Protein AF-0000000074437298 (afdb_homodimer)

Sequence (418 aa):
MRNTAITKDIQTALTPNAVLQDLLAGNTRYTSNNLTASNVNDLVTQTTGGQFPKAVILSCIDSRVPVEMVFDQTIGDVFVARVAGNFENVDILGSMEYSCAVAGSKLVLVLGHESCGAVKAACDGVELGNITSMLNNITPAVKLASEQVAGENNSSNSDFVAKTVENNVKLTIDRIREKSKILQEMEDNGEIAIVGGVYSLKTGQVTMLMRNTAITKDIQTALTPNAVLQDLLAGNTRYTSNNLTASNVNDLVTQTTGGQFPKAVILSCIDSRVPVEMVFDQTIGDVFVARVAGNFENVDILGSMEYSCAVAGSKLVLVLGHESCGAVKAACDGVELGNITSMLNNITPAVKLASEQVAGENNSSNSDFVAKTVENNVKLTIDRIREKSKILQEMEDNGEIAIVGGVYSLKTGQVTML

InterPro domains:
  IPR001765 Carbonic anhydrase [PF00484] (55-206)
  IPR001765 Carbonic anhydrase [PTHR11002] (15-209)
  IPR001765 Carbonic anhydrase [SM00947] (48-209)
  IPR036874 Carbonic anhydrase superfamily [G3DSA:3.40.1050.10] (5-209)
  IPR036874 Carbonic anhydrase superfamily [SSF53056] (7-209)

Nearest PDB structures (foldseek):
  2a5v-assembly1_A  TM=9.242E-01  e=1.549E-17  Mycobacterium tuberculosis H37Rv
  1ym3-assembly1_A-2  TM=8.989E-01  e=8.827E-15  Mycobacterium tuberculosis H37Rv
  5swc-assembly1_D  TM=7.799E-01  e=4.744E-12  Synechocystis sp. PCC 6803 substr. Kazusa
  3las-assembly1_B  TM=6.086E-01  e=1.401E-08  Streptococcus mutans
  3teo-assembly1_E  TM=5.136E-01  e=4.231E-07  Acidianus sp. A1-3

Foldseek 3Di:
DQAAAQDPVNLQPDAQVNLVVLQQVLLVCLLVVNADDYDQVSLCVNDVVHAQAQEEEQEEPDPLCPPCSNSSHDRRHYHYHYHQLRADDPVNLVVRCCNPVVRNHAEYEREFEAPRPLLQCLLAQDDDDCSNVVSVLLVVLLVVLPVVDDDRSHNVDRSSSVSSRVSSSVVRLVVSLVVDVSVVVCVVVSSHDYWYWYAYSVRSHTDTD/DQAAAQDPVNLQPDAQVNLVVLLQVLLVCLLVVNADDYDQVSLCVNDVVHAQAQEEEQEEPDPLCPPCSNSSHDRRHYHYHYHQLRADDPVNLVVRCCNPVPRNHAEYEREFEAPRPLLQCLLAQDDDPCSNVVSVLLVVLLVVLPVVDDDRSHNVDRSSSVSSRVSSSVVRLVVSLVVDVSVVVCVVVSSHDYWYWYAYSVRSHTDTD

pLDDT: mean 97.14, std 4.87, range [46.09, 99.0]

Radius of gyration: 19.72 Å; Cα contacts (8 Å, |Δi|>4): 944; chains: 2; bounding box: 52×56×48 Å

Secondary structure (DSSP, 8-state):
-TTSPPPHHHHHH--HHHHHHHHHHHHHHHHTT-PPP--HHHHHHHHTT----SEEEEE---TT--HHHHTT--TTSEEEEE-TT----HHHHHHHHIIIIIT---EEEEEEETT-HHHHHHHTT---HHHHHHHHTTHHHHHHHHTTS-S-SSTT-HHHHHHHHHHHHHHHHHHHHHH-HHHHHHHHTTS-EEEEEEE-TTT--EEE-/-TTSPPPHHHHHH--HHHHHHHHHHHHHHHHTT-PPP--HHHHHHHHTT----SEEEEE---TT--HHHHTT--TTSEEEEE-TT----HHHHHHHHIIIIIT---EEEEEEETT-HHHHHHHTT---HHHHHHHHTTHHHHHHHHTTS-S-SSTT-HHHHHHHHHHHHHHHHHHHHHH-HHHHHHHHTTS-EEEEEEE-TTT--EEE-

Solvent-accessible surface area (backbone atoms only — not comparable to full-atom values): 20786 Å² total; per-residue (Å²): 112,79,62,57,58,53,40,66,71,58,37,70,70,56,45,32,66,57,49,53,50,49,39,52,52,18,22,51,29,30,59,66,61,52,65,76,77,67,51,49,65,60,29,37,58,68,40,54,90,48,74,20,26,43,28,34,36,35,22,38,20,52,24,75,55,51,63,48,57,49,25,52,49,56,61,22,41,38,29,40,34,22,34,58,62,28,58,73,50,62,46,49,48,11,35,49,44,43,38,33,77,70,50,52,17,20,29,39,38,32,34,35,43,57,87,40,63,48,53,33,39,35,36,59,63,60,76,51,79,44,35,30,66,36,30,56,75,44,36,64,19,41,56,54,24,59,74,72,42,87,78,60,74,27,55,88,28,61,66,37,42,53,44,18,43,53,37,35,31,53,50,33,55,52,44,48,44,70,74,28,64,68,57,34,51,36,33,75,69,64,58,27,41,80,49,36,32,36,32,35,50,80,66,53,46,72,46,76,112,112,80,64,58,57,52,40,66,71,57,37,70,69,56,45,32,65,58,49,52,51,51,40,51,52,16,22,52,29,29,59,65,60,52,66,74,78,66,51,47,65,59,29,37,59,69,40,53,89,48,73,20,27,45,28,34,35,36,22,38,19,52,25,74,56,51,62,45,57,48,27,51,49,55,60,22,41,38,30,41,33,21,33,58,61,28,59,73,50,62,47,50,47,11,34,47,44,44,39,34,77,69,49,52,17,18,29,39,36,33,34,35,43,58,86,37,63,48,53,34,38,36,37,57,62,60,77,51,78,43,36,30,65,36,30,57,75,43,38,64,18,40,56,53,23,57,74,72,41,86,77,60,74,27,54,87,27,64,65,37,42,52,44,19,40,54,38,33,31,53,52,33,53,52,45,48,46,71,75,28,64,68,58,35,51,35,35,74,69,63,57,27,40,80,50,37,31,36,33,33,49,79,67,53,45,70,46,76,111

Structure (mmCIF, N/CA/C/O backbone):
data_AF-0000000074437298-model_v1
#
loop_
_entity.id
_entity.type
_entity.pdbx_description
1 polymer 'Putative Carbonic anhydrase'
#
loop_
_atom_site.group_PDB
_atom_site.id
_atom_site.type_symbol
_atom_site.label_atom_id
_atom_site.label_alt_id
_atom_site.label_comp_id
_atom_site.label_asym_id
_atom_site.label_entity_id
_atom_site.label_seq_id
_atom_site.pdbx_PDB_ins_code
_atom_site.Cartn_x
_atom_site.Cartn_y
_atom_site.Cartn_z
_atom_site.occupancy
_atom_site.B_iso_or_equiv
_atom_site.auth_seq_id
_atom_site.auth_comp_id
_atom_site.auth_asym_id
_atom_site.auth_atom_id
_atom_site.pdbx_PDB_model_num
ATOM 1 N N . MET A 1 1 ? -17.516 6.84 -16.078 1 46.09 1 MET A N 1
ATOM 2 C CA . MET A 1 1 ? -16.719 7.992 -16.469 1 46.09 1 MET A CA 1
ATOM 3 C C . MET A 1 1 ? -15.57 8.219 -15.484 1 46.09 1 MET A C 1
ATOM 5 O O . MET A 1 1 ? -15.805 8.359 -14.289 1 46.09 1 MET A O 1
ATOM 9 N N . ARG A 1 2 ? -14.344 7.945 -15.852 1 67 2 ARG A N 1
ATOM 10 C CA . ARG A 1 2 ? -13.117 7.957 -15.055 1 67 2 ARG A CA 1
ATOM 11 C C . ARG A 1 2 ? -12.906 9.312 -14.391 1 67 2 ARG A C 1
ATOM 13 O O . ARG A 1 2 ? -12.203 9.406 -13.383 1 67 2 ARG A O 1
ATOM 20 N N . ASN A 1 3 ? -13.773 10.266 -14.625 1 82.81 3 ASN A N 1
ATOM 21 C CA . ASN A 1 3 ? -13.484 11.562 -14.023 1 82.81 3 ASN A CA 1
ATOM 22 C C . ASN A 1 3 ? -14.57 11.977 -13.039 1 82.81 3 ASN A C 1
ATOM 24 O O . ASN A 1 3 ? -14.727 13.164 -12.742 1 82.81 3 ASN A O 1
ATOM 28 N N . THR A 1 4 ? -15.352 11.062 -12.664 1 90.69 4 THR A N 1
ATOM 29 C CA . THR A 1 4 ? -16.328 11.281 -11.602 1 90.69 4 THR A CA 1
ATOM 30 C C . THR A 1 4 ? -16.047 10.375 -10.406 1 90.69 4 THR A C 1
ATOM 32 O O . THR A 1 4 ? -16.016 9.148 -10.539 1 90.69 4 THR A O 1
ATOM 35 N N . ALA A 1 5 ? -15.883 11 -9.312 1 94.94 5 ALA A N 1
ATOM 36 C CA . ALA A 1 5 ? -15.602 10.25 -8.094 1 94.94 5 ALA A CA 1
ATOM 37 C C . ALA A 1 5 ? -16.828 9.469 -7.633 1 94.94 5 ALA A C 1
ATOM 39 O O . ALA A 1 5 ? -17.953 9.922 -7.812 1 94.94 5 ALA A O 1
ATOM 40 N N . ILE A 1 6 ? -16.594 8.344 -7.031 1 96.31 6 ILE A N 1
ATOM 41 C CA . ILE A 1 6 ? -17.672 7.539 -6.473 1 96.31 6 ILE A CA 1
ATOM 42 C C . ILE A 1 6 ? -18.344 8.297 -5.332 1 96.31 6 ILE A C 1
ATOM 44 O O . ILE A 1 6 ? -17.672 8.836 -4.449 1 96.31 6 ILE A O 1
ATOM 48 N N . THR A 1 7 ? -19.656 8.406 -5.383 1 96.38 7 THR A N 1
ATOM 49 C CA . THR A 1 7 ? -20.422 9.031 -4.305 1 96.38 7 THR A CA 1
ATOM 50 C C . THR A 1 7 ? -20.984 7.98 -3.355 1 96.38 7 THR A C 1
ATOM 52 O O . THR A 1 7 ? -20.938 6.785 -3.648 1 96.38 7 THR A O 1
ATOM 55 N N . LYS A 1 8 ? -21.516 8.508 -2.26 1 97 8 LYS A N 1
ATOM 56 C CA . LYS A 1 8 ? -22.094 7.602 -1.267 1 97 8 LYS A CA 1
ATOM 57 C C . LYS A 1 8 ? -23.234 6.781 -1.862 1 97 8 LYS A C 1
ATOM 59 O O . LYS A 1 8 ? -23.328 5.574 -1.631 1 97 8 LYS A O 1
ATOM 64 N N . ASP A 1 9 ? -24.109 7.418 -2.607 1 97.06 9 ASP A N 1
ATOM 65 C CA . ASP A 1 9 ? -25.266 6.742 -3.205 1 97.06 9 ASP A CA 1
ATOM 66 C C . ASP A 1 9 ? -24.812 5.664 -4.191 1 97.06 9 ASP A C 1
ATOM 68 O O . ASP A 1 9 ? -25.375 4.566 -4.215 1 97.06 9 ASP A O 1
ATOM 72 N N . ILE A 1 10 ? -23.828 6.008 -4.945 1 96.81 10 ILE A N 1
ATOM 73 C CA . ILE A 1 10 ? -23.312 5.055 -5.922 1 96.81 10 ILE A CA 1
ATOM 74 C C . ILE A 1 10 ? -22.703 3.859 -5.199 1 96.81 10 ILE A C 1
ATOM 76 O O . ILE A 1 10 ? -23 2.707 -5.523 1 96.81 10 ILE A O 1
ATOM 80 N N . GLN A 1 11 ? -21.859 4.113 -4.234 1 98.06 11 GLN A N 1
ATOM 81 C CA . GLN A 1 11 ? -21.188 3.047 -3.49 1 98.06 11 GLN A CA 1
ATOM 82 C C . GLN A 1 11 ? -22.219 2.111 -2.848 1 98.06 11 GLN A C 1
ATOM 84 O O . GLN A 1 11 ? -22.047 0.89 -2.875 1 98.06 11 GLN A O 1
ATOM 89 N N . THR A 1 12 ? -23.234 2.703 -2.223 1 97.56 12 THR A N 1
ATOM 90 C CA . THR A 1 12 ? -24.234 1.937 -1.498 1 97.56 12 THR A CA 1
ATOM 91 C C . THR A 1 12 ? -24.953 0.968 -2.434 1 97.56 12 THR A C 1
ATOM 93 O O . THR A 1 12 ? -25.344 -0.128 -2.023 1 97.56 12 THR A O 1
ATOM 96 N N . ALA A 1 13 ? -25.031 1.323 -3.656 1 97.88 13 ALA A N 1
ATOM 97 C CA . ALA A 1 13 ? -25.797 0.537 -4.625 1 97.88 13 ALA A CA 1
ATOM 98 C C . ALA A 1 13 ? -24.938 -0.565 -5.234 1 97.88 13 ALA A C 1
ATOM 100 O O . ALA A 1 13 ? -25.453 -1.467 -5.902 1 97.88 13 ALA A O 1
ATOM 101 N N . LEU A 1 14 ? -23.672 -0.544 -4.961 1 98.38 14 LEU A N 1
ATOM 102 C CA . LEU A 1 14 ? -22.766 -1.529 -5.551 1 98.38 14 LEU A CA 1
ATOM 103 C C . LEU A 1 14 ? -22.922 -2.887 -4.875 1 98.38 14 LEU A C 1
ATOM 105 O O . LEU A 1 14 ? -23.281 -2.959 -3.695 1 98.38 14 LEU A O 1
ATOM 109 N N . THR A 1 15 ? -22.672 -3.926 -5.656 1 98.62 15 THR A N 1
ATOM 110 C CA . THR A 1 15 ? -22.562 -5.277 -5.121 1 98.62 15 THR A CA 1
ATOM 111 C C . THR A 1 15 ? -21.125 -5.781 -5.199 1 98.62 15 THR A C 1
ATOM 113 O O . THR A 1 15 ? -20.344 -5.336 -6.051 1 98.62 15 THR A O 1
ATOM 116 N N . PRO A 1 16 ? -20.75 -6.684 -4.309 1 98.75 16 PRO A N 1
ATOM 117 C CA . PRO A 1 16 ? -19.406 -7.23 -4.383 1 98.75 16 PRO A CA 1
ATOM 118 C C . PRO A 1 16 ? -19.047 -7.746 -5.777 1 98.75 16 PRO A C 1
ATOM 120 O O . PRO A 1 16 ? -17.969 -7.469 -6.285 1 98.75 16 PRO A O 1
ATOM 123 N N . ASN A 1 17 ? -19.969 -8.43 -6.41 1 98.62 17 ASN A N 1
ATOM 124 C CA . ASN A 1 17 ? -19.719 -8.984 -7.734 1 98.62 17 ASN A CA 1
ATOM 125 C C . ASN A 1 17 ? -19.531 -7.887 -8.781 1 98.62 17 ASN A C 1
ATOM 127 O O . ASN A 1 17 ? -18.656 -7.996 -9.648 1 98.62 17 ASN A O 1
ATOM 131 N N . ALA A 1 18 ? -20.312 -6.871 -8.773 1 98.69 18 ALA A N 1
ATOM 132 C CA . ALA A 1 18 ? -20.188 -5.762 -9.711 1 98.69 18 ALA A CA 1
ATOM 133 C C . ALA A 1 18 ? -18.828 -5.074 -9.555 1 98.69 18 ALA A C 1
ATOM 135 O O . ALA A 1 18 ? -18.219 -4.668 -10.547 1 98.69 18 ALA A O 1
ATOM 136 N N . VAL A 1 19 ? -18.406 -4.906 -8.305 1 98.81 19 VAL A N 1
ATOM 137 C CA . VAL A 1 19 ? -17.109 -4.285 -8.023 1 98.81 19 VAL A CA 1
ATOM 138 C C . VAL A 1 19 ? -15.992 -5.145 -8.602 1 98.81 19 VAL A C 1
ATOM 140 O O . VAL A 1 19 ? -15.07 -4.625 -9.242 1 98.81 19 VAL A O 1
ATOM 143 N N . LEU A 1 20 ? -16.062 -6.473 -8.383 1 98.88 20 LEU A N 1
ATOM 144 C CA . LEU A 1 20 ? -15.047 -7.367 -8.922 1 98.88 20 LEU A CA 1
ATOM 145 C C . LEU A 1 20 ? -15 -7.281 -10.445 1 98.88 20 LEU A C 1
ATOM 147 O O . LEU A 1 20 ? -13.914 -7.215 -11.031 1 98.88 20 LEU A O 1
ATOM 151 N N . GLN A 1 21 ? -16.141 -7.254 -11.086 1 98.69 21 GLN A N 1
ATOM 152 C CA . GLN A 1 21 ? -16.203 -7.172 -12.539 1 98.69 21 GLN A CA 1
ATOM 153 C C . GLN A 1 21 ? -15.602 -5.859 -13.039 1 98.69 21 GLN A C 1
ATOM 155 O O . GLN A 1 21 ? -14.93 -5.832 -14.078 1 98.69 21 GLN A O 1
ATOM 160 N N . ASP A 1 22 ? -15.891 -4.836 -12.367 1 98.12 22 ASP A N 1
ATOM 161 C CA . ASP A 1 22 ? -15.328 -3.541 -12.727 1 98.12 22 ASP A CA 1
ATOM 162 C C . ASP A 1 22 ? -13.805 -3.572 -12.664 1 98.12 22 ASP A C 1
ATOM 164 O O . ASP A 1 22 ? -13.125 -3.055 -13.562 1 98.12 22 ASP A O 1
ATOM 168 N N . LEU A 1 23 ? -13.211 -4.121 -11.562 1 98.62 23 LEU A N 1
ATOM 169 C CA . LEU A 1 23 ? -11.766 -4.227 -11.414 1 98.62 23 LEU A CA 1
ATOM 170 C C . LEU A 1 23 ? -11.164 -5.066 -12.531 1 98.62 23 LEU A C 1
ATOM 172 O O . LEU A 1 23 ? -10.141 -4.695 -13.109 1 98.62 23 LEU A O 1
ATOM 176 N N . LEU A 1 24 ? -11.82 -6.164 -12.844 1 98.75 24 LEU A N 1
ATOM 177 C CA . LEU A 1 24 ? -11.297 -7.047 -13.883 1 98.75 24 LEU A CA 1
ATOM 178 C C . LEU A 1 24 ? -11.406 -6.395 -15.258 1 98.75 24 LEU A C 1
ATOM 180 O O . LEU A 1 24 ? -10.539 -6.594 -16.109 1 98.75 24 LEU A O 1
ATOM 184 N N . ALA A 1 25 ? -12.492 -5.645 -15.492 1 98.25 25 ALA A N 1
ATOM 185 C CA . ALA A 1 25 ? -12.578 -4.852 -16.719 1 98.25 25 ALA A CA 1
ATOM 186 C C . ALA A 1 25 ? -11.438 -3.84 -16.797 1 98.25 25 ALA A C 1
ATOM 188 O O . ALA A 1 25 ? -10.898 -3.592 -17.875 1 98.25 25 ALA A O 1
ATOM 189 N N . GLY A 1 26 ? -11.117 -3.197 -15.648 1 97.94 26 GLY A N 1
ATOM 190 C CA . GLY A 1 26 ? -9.977 -2.305 -15.594 1 97.94 26 GLY A CA 1
ATOM 191 C C . GLY A 1 26 ? -8.664 -2.992 -15.938 1 97.94 26 GLY A C 1
ATOM 192 O O . GLY A 1 26 ? -7.824 -2.426 -16.641 1 97.94 26 GLY A O 1
ATOM 193 N N . ASN A 1 27 ? -8.492 -4.195 -15.445 1 98.56 27 ASN A N 1
ATOM 194 C CA . ASN A 1 27 ? -7.285 -4.945 -15.781 1 98.56 27 ASN A CA 1
ATOM 195 C C . ASN A 1 27 ? -7.211 -5.254 -17.266 1 98.56 27 ASN A C 1
ATOM 197 O O . ASN A 1 27 ? -6.125 -5.27 -17.859 1 98.56 27 ASN A O 1
ATOM 201 N N . THR A 1 28 ? -8.336 -5.516 -17.844 1 97.94 28 THR A N 1
ATOM 202 C CA . THR A 1 28 ? -8.383 -5.738 -19.297 1 97.94 28 THR A CA 1
ATOM 203 C C . THR A 1 28 ? -7.914 -4.492 -20.047 1 97.94 28 THR A C 1
ATOM 205 O O . THR A 1 28 ? -7.145 -4.59 -21 1 97.94 28 THR A O 1
ATOM 208 N N . ARG A 1 29 ? -8.328 -3.316 -19.641 1 96.44 29 ARG A N 1
ATOM 209 C CA . ARG A 1 29 ? -7.863 -2.074 -20.25 1 96.44 29 ARG A CA 1
ATOM 210 C C . ARG A 1 29 ? -6.363 -1.893 -20.062 1 96.44 29 ARG A C 1
ATOM 212 O O . ARG A 1 29 ? -5.66 -1.468 -20.984 1 96.44 29 ARG A O 1
ATOM 219 N N . TYR A 1 30 ? -5.918 -2.213 -18.891 1 96.25 30 TYR A N 1
ATOM 220 C CA . TYR A 1 30 ? -4.504 -2.137 -18.531 1 96.25 30 TYR A CA 1
ATOM 221 C C . TYR A 1 30 ? -3.662 -2.992 -19.469 1 96.25 30 TYR A C 1
ATOM 223 O O . TYR A 1 30 ? -2.695 -2.508 -20.062 1 96.25 30 TYR A O 1
ATOM 231 N N . THR A 1 31 ? -4.039 -4.188 -19.672 1 96.69 31 THR A N 1
ATOM 232 C CA . THR A 1 31 ? -3.25 -5.121 -20.484 1 96.69 31 THR A CA 1
ATOM 233 C C . THR A 1 31 ? -3.35 -4.781 -21.969 1 96.69 31 THR A C 1
ATOM 235 O O . THR A 1 31 ? -2.506 -5.195 -22.766 1 96.69 31 THR A O 1
ATOM 238 N N . SER A 1 32 ? -4.332 -3.992 -22.328 1 95.44 32 SER A N 1
ATOM 239 C CA . SER A 1 32 ? -4.504 -3.576 -23.719 1 95.44 32 SER A CA 1
ATOM 240 C C . SER A 1 32 ? -3.867 -2.215 -23.969 1 95.44 32 SER A C 1
ATOM 242 O O . SER A 1 32 ? -4.059 -1.621 -25.031 1 95.44 32 SER A O 1
ATOM 244 N N . ASN A 1 33 ? -3.191 -1.703 -22.984 1 91.94 33 ASN A N 1
ATOM 245 C CA . ASN A 1 33 ? -2.561 -0.388 -23.031 1 91.94 33 ASN A CA 1
ATOM 246 C C . ASN A 1 33 ? -3.582 0.711 -23.312 1 91.94 33 ASN A C 1
ATOM 248 O O . ASN A 1 33 ? -3.301 1.65 -24.062 1 91.94 33 ASN A O 1
ATOM 252 N N . ASN A 1 34 ? -4.703 0.509 -22.828 1 88.94 34 ASN A N 1
ATOM 253 C CA . ASN A 1 34 ? -5.812 1.436 -23.016 1 88.94 34 ASN A CA 1
ATOM 254 C C . ASN A 1 34 ? -6.297 2.018 -21.703 1 88.94 34 ASN A C 1
ATOM 256 O O . ASN A 1 34 ? -7.484 1.936 -21.375 1 88.94 34 ASN A O 1
ATOM 260 N N . LEU A 1 35 ? -5.301 2.582 -20.984 1 87.44 35 LEU A N 1
ATOM 261 C CA . LEU A 1 35 ? -5.648 3.189 -19.703 1 87.44 35 LEU A CA 1
ATOM 262 C C . LEU A 1 35 ? -6.43 4.48 -19.906 1 87.44 35 LEU A C 1
ATOM 264 O O . LEU A 1 35 ? -6.168 5.227 -20.859 1 87.44 35 LEU A O 1
ATOM 268 N N . THR A 1 36 ? -7.309 4.699 -19.016 1 81.81 36 THR A N 1
ATOM 269 C CA . THR A 1 36 ? -8.133 5.898 -19.078 1 81.81 36 THR A CA 1
ATOM 270 C C . THR A 1 36 ? -7.43 7.082 -18.438 1 81.81 36 THR A C 1
ATOM 272 O O . THR A 1 36 ? -6.898 6.961 -17.328 1 81.81 36 THR A O 1
ATOM 275 N N . ALA A 1 37 ? -7.453 8.141 -19.094 1 83.06 37 ALA A N 1
ATOM 276 C CA . ALA A 1 37 ? -6.855 9.352 -18.531 1 83.06 37 ALA A CA 1
ATOM 277 C C . ALA A 1 37 ? -7.699 9.898 -17.391 1 83.06 37 ALA A C 1
ATOM 279 O O . ALA A 1 37 ? -8.93 9.789 -17.406 1 83.06 37 ALA A O 1
ATOM 280 N N . SER A 1 38 ? -7.043 10.367 -16.406 1 85.94 38 SER A N 1
ATOM 281 C CA . SER A 1 38 ? -7.734 10.961 -15.266 1 85.94 38 SER A CA 1
ATOM 282 C C . SER A 1 38 ? -7.523 12.469 -15.219 1 85.94 38 SER A C 1
ATOM 284 O O . SER A 1 38 ? -6.43 12.961 -15.516 1 85.94 38 SER A O 1
ATOM 286 N N . ASN A 1 39 ? -8.57 13.172 -14.922 1 91.12 39 ASN A N 1
ATOM 287 C CA . ASN A 1 39 ? -8.43 14.578 -14.555 1 91.12 39 ASN A CA 1
ATOM 288 C C . ASN A 1 39 ? -8.164 14.742 -13.062 1 91.12 39 ASN A C 1
ATOM 290 O O . ASN A 1 39 ? -9.102 14.828 -12.266 1 91.12 39 ASN A O 1
ATOM 294 N N . VAL A 1 40 ? -6.945 14.883 -12.711 1 92.5 40 VAL A N 1
ATOM 295 C CA . VAL A 1 40 ? -6.488 14.852 -11.32 1 92.5 40 VAL A CA 1
ATOM 296 C C . VAL A 1 40 ? -7.16 15.977 -10.531 1 92.5 40 VAL A C 1
ATOM 298 O O . VAL A 1 40 ? -7.762 15.727 -9.484 1 92.5 40 VAL A O 1
ATOM 301 N N . ASN A 1 41 ? -7.105 17.188 -11.086 1 94.12 41 ASN A N 1
ATOM 302 C CA . ASN A 1 41 ? -7.609 18.344 -10.344 1 94.12 41 ASN A CA 1
ATOM 303 C C . ASN A 1 41 ? -9.102 18.203 -10.055 1 94.12 41 ASN A C 1
ATOM 305 O O . ASN A 1 41 ? -9.562 18.531 -8.961 1 94.12 41 ASN A O 1
ATOM 309 N N . ASP A 1 42 ? -9.852 17.75 -11.023 1 94.19 42 ASP A N 1
ATOM 310 C CA . ASP A 1 42 ? -11.281 17.562 -10.844 1 94.19 42 ASP A CA 1
ATOM 311 C C . ASP A 1 42 ? -11.562 16.5 -9.773 1 94.19 42 ASP A C 1
ATOM 313 O O . ASP A 1 42 ? -12.445 16.688 -8.93 1 94.19 42 ASP A O 1
ATOM 317 N N . LEU A 1 43 ? -10.859 15.422 -9.82 1 95 43 LEU A N 1
ATOM 318 C CA . LEU A 1 43 ? -11.094 14.328 -8.883 1 95 43 LEU A CA 1
ATOM 319 C C . LEU A 1 43 ? -10.672 14.727 -7.469 1 95 43 LEU A C 1
ATOM 321 O O . LEU A 1 43 ? -11.336 14.375 -6.496 1 95 43 LEU A O 1
ATOM 325 N N . VAL A 1 44 ? -9.539 15.406 -7.359 1 95.44 44 VAL A N 1
ATOM 326 C CA . VAL A 1 44 ? -9.094 15.922 -6.07 1 95.44 44 VAL A CA 1
ATOM 327 C C . VAL A 1 44 ? -10.172 16.828 -5.477 1 95.44 44 VAL A C 1
ATOM 329 O O . VAL A 1 44 ? -10.523 16.688 -4.301 1 95.44 44 VAL A O 1
ATOM 332 N N . THR A 1 45 ? -10.742 17.672 -6.277 1 95.5 45 THR A N 1
ATOM 333 C CA . THR A 1 45 ? -11.789 18.578 -5.828 1 95.5 45 THR A CA 1
ATOM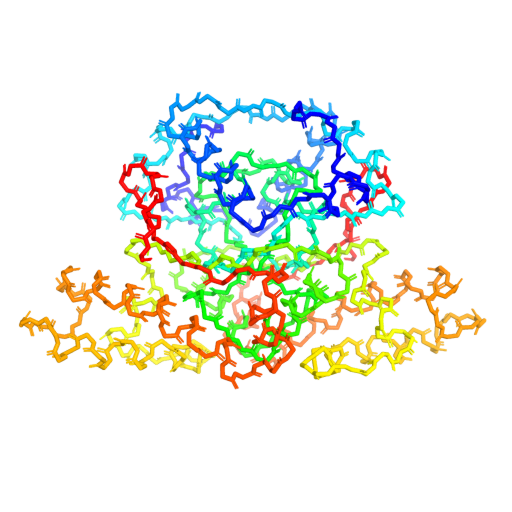 334 C C . THR A 1 45 ? -13.023 17.797 -5.387 1 95.5 45 THR A C 1
ATOM 336 O O . THR A 1 45 ? -13.609 18.094 -4.344 1 95.5 45 THR A O 1
ATOM 339 N N . GLN A 1 46 ? -13.406 16.828 -6.125 1 95.81 46 GLN A N 1
ATOM 340 C CA . GLN A 1 46 ? -14.609 16.047 -5.852 1 95.81 46 GLN A CA 1
ATOM 341 C C . GLN A 1 46 ? -14.469 15.25 -4.562 1 95.81 46 GLN A C 1
ATOM 343 O O . GLN A 1 46 ? -15.461 14.922 -3.914 1 95.81 46 GLN A O 1
ATOM 348 N N . THR A 1 47 ? -13.242 14.891 -4.156 1 96.31 47 THR A N 1
ATOM 349 C CA . THR A 1 47 ? -13.055 13.953 -3.057 1 96.31 47 THR A CA 1
ATOM 350 C C . THR A 1 47 ? -12.531 14.672 -1.814 1 96.31 47 THR A C 1
ATOM 352 O O . THR A 1 47 ? -12.25 14.031 -0.796 1 96.31 47 THR A O 1
ATOM 355 N N . THR A 1 48 ? -12.359 15.984 -1.854 1 94.62 48 THR A N 1
ATOM 356 C CA . THR A 1 48 ? -11.812 16.75 -0.742 1 94.62 48 THR A CA 1
ATOM 357 C C . THR A 1 48 ? -12.633 16.531 0.525 1 94.62 48 THR A C 1
ATOM 359 O O . THR A 1 48 ? -12.078 16.391 1.616 1 94.62 48 THR A O 1
ATOM 362 N N . GLY A 1 49 ? -13.945 16.453 0.404 1 91.88 49 GLY A N 1
ATOM 363 C CA . GLY A 1 49 ? -14.836 16.422 1.553 1 91.88 49 GLY A CA 1
ATOM 364 C C . GLY A 1 49 ? -15.109 15.016 2.047 1 91.88 49 GLY A C 1
ATOM 365 O O . GLY A 1 49 ? -15.75 14.828 3.088 1 91.88 49 GLY A O 1
ATOM 366 N N . GLY A 1 50 ? -14.703 14.031 1.271 1 95.12 50 GLY A N 1
ATOM 367 C CA . GLY A 1 50 ? -14.984 12.656 1.634 1 95.12 50 GLY A CA 1
ATOM 368 C C . GLY A 1 50 ? -14.648 11.664 0.533 1 95.12 50 GLY A C 1
ATOM 369 O O . GLY A 1 50 ? -14.344 12.062 -0.593 1 95.12 50 GLY A O 1
ATOM 370 N N . GLN A 1 51 ? -14.695 10.453 0.889 1 97.12 51 GLN A N 1
ATOM 371 C CA . GLN A 1 51 ? -14.383 9.375 -0.046 1 97.12 51 GLN A CA 1
ATOM 372 C C . GLN A 1 51 ? -15.312 8.188 0.15 1 97.12 51 GLN A C 1
ATOM 374 O O . GLN A 1 51 ? -15.742 7.902 1.271 1 97.12 51 GLN A O 1
ATOM 379 N N . PHE A 1 52 ? -15.57 7.445 -0.913 1 98.19 52 PHE A N 1
ATOM 380 C CA . PHE A 1 52 ? -16.453 6.285 -0.89 1 98.19 52 PHE A CA 1
ATOM 381 C C . PHE A 1 52 ? -15.922 5.18 -1.788 1 98.19 52 PHE A C 1
ATOM 383 O O . PHE A 1 52 ? -16.609 4.723 -2.703 1 98.19 52 PHE A O 1
ATOM 390 N N . PRO A 1 53 ? -14.68 4.68 -1.501 1 98.75 53 PRO A N 1
ATOM 391 C CA . PRO A 1 53 ? -14.055 3.648 -2.332 1 98.75 53 PRO A CA 1
ATOM 392 C C . PRO A 1 53 ? -14.859 2.354 -2.375 1 98.75 53 PRO A C 1
ATOM 394 O O . PRO A 1 53 ? -15.445 1.953 -1.366 1 98.75 53 PRO A O 1
ATOM 397 N N . LYS A 1 54 ? -14.789 1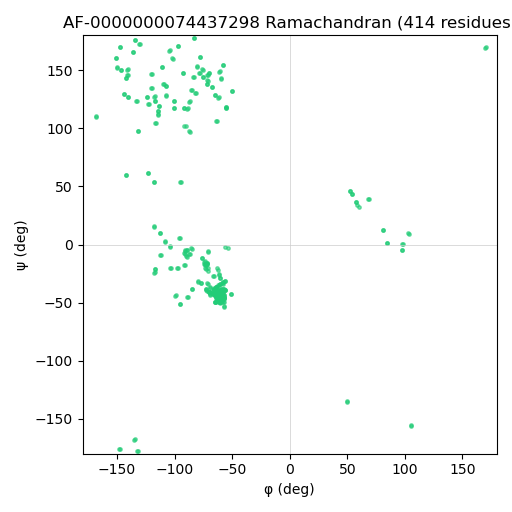.659 -3.471 1 98.88 54 LYS A N 1
ATOM 398 C CA . LYS A 1 54 ? -15.664 0.511 -3.686 1 98.88 54 LYS A CA 1
ATOM 399 C C . LYS A 1 54 ? -15.016 -0.777 -3.189 1 98.88 54 LYS A C 1
ATOM 401 O O . LYS A 1 54 ? -15.695 -1.787 -2.996 1 98.88 54 LYS A O 1
ATOM 406 N N . ALA A 1 55 ? -13.695 -0.787 -2.986 1 98.94 55 ALA A N 1
ATOM 407 C CA . ALA A 1 55 ? -12.969 -1.994 -2.596 1 98.94 55 ALA A CA 1
ATOM 408 C C . ALA A 1 55 ? -11.734 -1.649 -1.774 1 98.94 55 ALA A C 1
ATOM 410 O O . ALA A 1 55 ? -11.305 -0.492 -1.739 1 98.94 55 ALA A O 1
ATOM 411 N N . VAL A 1 56 ? -11.227 -2.609 -1.044 1 98.94 56 VAL A N 1
ATOM 412 C CA . VAL A 1 56 ? -9.875 -2.58 -0.482 1 98.94 56 VAL A CA 1
ATOM 413 C C . VAL A 1 56 ? -9.047 -3.725 -1.062 1 98.94 56 VAL A C 1
ATOM 415 O O . VAL A 1 56 ? -9.508 -4.871 -1.101 1 98.94 56 VAL A O 1
ATOM 418 N N . ILE A 1 57 ? -7.871 -3.365 -1.588 1 99 57 ILE A N 1
ATOM 419 C CA . ILE A 1 57 ? -6.988 -4.34 -2.217 1 99 57 ILE A CA 1
ATOM 420 C C . ILE A 1 57 ? -5.711 -4.488 -1.394 1 99 57 ILE A C 1
ATOM 422 O O . ILE A 1 57 ? -5.027 -3.498 -1.117 1 99 57 ILE A O 1
ATOM 426 N N . LEU A 1 58 ? -5.449 -5.684 -0.898 1 99 58 LEU A N 1
ATOM 427 C CA . LEU A 1 58 ? -4.184 -6.023 -0.254 1 99 58 LEU A CA 1
ATOM 428 C C . LEU A 1 58 ? -3.199 -6.605 -1.263 1 99 58 LEU A C 1
ATOM 430 O O . LEU A 1 58 ? -3.473 -7.633 -1.884 1 99 58 LEU A O 1
ATOM 434 N N . SER A 1 59 ? -2.107 -5.926 -1.44 1 98.94 59 SER A N 1
ATOM 435 C CA . SER A 1 59 ? -1.105 -6.348 -2.414 1 98.94 59 SER A CA 1
ATOM 436 C C . SER A 1 59 ? 0.3 -6.281 -1.823 1 98.94 59 SER A C 1
ATOM 438 O O . SER A 1 59 ? 0.468 -5.988 -0.638 1 98.94 59 SER A O 1
ATOM 440 N N . CYS A 1 60 ? 1.306 -6.73 -2.6 1 98.88 60 CYS A N 1
ATOM 441 C CA . CYS A 1 60 ? 2.715 -6.641 -2.238 1 98.88 60 CYS A CA 1
ATOM 442 C C . CYS A 1 60 ? 3.246 -5.23 -2.459 1 98.88 60 CYS A C 1
ATOM 444 O O . CYS A 1 60 ? 2.66 -4.453 -3.217 1 98.88 60 CYS A O 1
ATOM 446 N N . ILE A 1 61 ? 4.359 -4.855 -1.856 1 98.88 61 ILE A N 1
ATOM 447 C CA . ILE A 1 61 ? 4.984 -3.551 -2.039 1 98.88 61 ILE A CA 1
ATOM 448 C C . ILE A 1 61 ? 5.586 -3.455 -3.439 1 98.88 61 ILE A C 1
ATOM 450 O O . ILE A 1 61 ? 6.02 -2.383 -3.863 1 98.88 61 ILE A O 1
ATOM 454 N N . ASP A 1 62 ? 5.625 -4.457 -4.246 1 98.81 62 ASP A N 1
ATOM 455 C CA . ASP A 1 62 ? 6.352 -4.629 -5.5 1 98.81 62 ASP A CA 1
ATOM 456 C C . ASP A 1 62 ? 6.117 -3.447 -6.438 1 98.81 62 ASP A C 1
ATOM 458 O O . ASP A 1 62 ? 4.977 -3.041 -6.66 1 98.81 62 ASP A O 1
ATOM 462 N N . SER A 1 63 ? 7.195 -2.922 -7 1 98.69 63 SER A N 1
ATOM 463 C CA . SER A 1 63 ? 7.145 -1.738 -7.852 1 98.69 63 SER A CA 1
ATOM 464 C C . SER A 1 63 ? 6.512 -2.055 -9.203 1 98.69 63 SER A C 1
ATOM 466 O O . SER A 1 63 ? 6.148 -1.146 -9.953 1 98.69 63 SER A O 1
ATOM 468 N N . ARG A 1 64 ? 6.406 -3.277 -9.578 1 98.44 64 ARG A N 1
ATOM 469 C CA . ARG A 1 64 ? 5.887 -3.713 -10.867 1 98.44 64 ARG A CA 1
ATOM 470 C C . ARG A 1 64 ? 4.375 -3.92 -10.805 1 98.44 64 ARG A C 1
ATOM 472 O O . ARG A 1 64 ? 3.738 -4.184 -11.828 1 98.44 64 ARG A O 1
ATOM 479 N N . VAL A 1 65 ? 3.803 -3.758 -9.57 1 98.5 65 VAL A N 1
ATOM 480 C CA . VAL A 1 65 ? 2.367 -3.969 -9.414 1 98.5 65 VAL A CA 1
ATOM 481 C C . VAL A 1 65 ? 1.723 -2.713 -8.828 1 98.5 65 VAL A C 1
ATOM 483 O O . VAL A 1 65 ? 1.135 -2.752 -7.746 1 98.5 65 VAL A O 1
ATOM 486 N N . PRO A 1 66 ? 1.796 -1.547 -9.531 1 97.81 66 PRO A N 1
ATOM 487 C CA . PRO A 1 66 ? 1.018 -0.394 -9.078 1 97.81 66 PRO A CA 1
ATOM 488 C C . PRO A 1 66 ? -0.489 -0.638 -9.133 1 97.81 66 PRO A C 1
ATOM 490 O O . PRO A 1 66 ? -1.083 -0.606 -10.211 1 97.81 66 PRO A O 1
ATOM 493 N N . VAL A 1 67 ? -1.118 -0.828 -8.047 1 98.62 67 VAL A N 1
ATOM 494 C CA . VAL A 1 67 ? -2.418 -1.472 -7.895 1 98.62 67 VAL A CA 1
ATOM 495 C C . VAL A 1 67 ? -3.48 -0.676 -8.648 1 98.62 67 VAL A C 1
ATOM 497 O O . VAL A 1 67 ? -4.258 -1.242 -9.422 1 98.62 67 VAL A O 1
ATOM 500 N N . GLU A 1 68 ? -3.535 0.654 -8.445 1 97.56 68 GLU A N 1
ATOM 501 C CA . GLU A 1 68 ? -4.551 1.462 -9.109 1 97.56 68 GLU A CA 1
ATOM 502 C C . GLU A 1 68 ? -4.426 1.368 -10.625 1 97.56 68 GLU A C 1
ATOM 504 O O . GLU A 1 68 ? -5.426 1.249 -11.336 1 97.56 68 GLU A O 1
ATOM 509 N N . MET A 1 69 ? -3.168 1.352 -11.086 1 96.12 69 MET A N 1
ATOM 510 C CA . MET A 1 69 ? -2.922 1.258 -12.523 1 96.12 69 MET A CA 1
ATOM 511 C C . MET A 1 69 ? -3.316 -0.116 -13.055 1 96.12 69 MET A C 1
ATOM 513 O O . MET A 1 69 ? -3.936 -0.223 -14.117 1 96.12 69 MET A O 1
ATOM 517 N N . VAL A 1 70 ? -2.977 -1.166 -12.336 1 98 70 VAL A N 1
ATOM 518 C CA . VAL A 1 70 ? -3.221 -2.551 -12.727 1 98 70 VAL A CA 1
ATOM 519 C C . VAL A 1 70 ? -4.711 -2.758 -12.984 1 98 70 VAL A C 1
ATOM 521 O O . VAL A 1 70 ? -5.098 -3.523 -13.867 1 98 70 VAL A O 1
ATOM 524 N N . PHE A 1 71 ? -5.543 -2.004 -12.25 1 98.31 71 PHE A N 1
ATOM 525 C CA . PHE A 1 71 ? -6.984 -2.186 -12.375 1 98.31 71 PHE A CA 1
ATOM 526 C C . PHE A 1 71 ? -7.629 -0.959 -13.008 1 98.31 71 PHE A C 1
ATOM 528 O O . PHE A 1 71 ? -8.852 -0.813 -12.984 1 98.31 71 PHE A O 1
ATOM 535 N N . ASP A 1 72 ? -6.812 -0.076 -13.508 1 96.38 72 ASP A N 1
ATOM 536 C CA . ASP A 1 72 ? -7.266 1.146 -14.164 1 96.38 72 ASP A CA 1
ATOM 537 C C . ASP A 1 72 ? -8.234 1.921 -13.273 1 96.38 72 ASP A C 1
ATOM 539 O O . ASP A 1 72 ? -9.336 2.279 -13.703 1 96.38 72 ASP A O 1
ATOM 543 N N . GLN A 1 73 ? -7.875 2.072 -12.008 1 96.56 73 GLN A N 1
ATOM 544 C CA . GLN A 1 73 ? -8.602 2.865 -11.023 1 96.56 73 GLN A CA 1
ATOM 545 C C . GLN A 1 73 ? -7.926 4.215 -10.797 1 96.56 73 GLN A C 1
ATOM 547 O O . GLN A 1 73 ? -6.758 4.398 -11.148 1 96.56 73 GLN A O 1
ATOM 552 N N . THR A 1 74 ? -8.656 5.156 -10.281 1 95.12 74 THR A N 1
ATOM 553 C CA . THR A 1 74 ? -8.133 6.504 -10.078 1 95.12 74 THR A CA 1
ATOM 554 C C . THR A 1 74 ? -8.492 7.023 -8.688 1 95.12 74 THR A C 1
ATOM 556 O O . THR A 1 74 ? -8.859 6.242 -7.805 1 95.12 74 THR A O 1
ATOM 559 N N . ILE A 1 75 ? -8.312 8.289 -8.453 1 96.75 75 ILE A N 1
ATOM 560 C CA . ILE A 1 75 ? -8.469 8.953 -7.16 1 96.75 75 ILE A CA 1
ATOM 561 C C . ILE A 1 75 ? -9.867 8.68 -6.609 1 96.75 75 ILE A C 1
ATOM 563 O O . ILE A 1 75 ? -10.867 8.961 -7.273 1 96.75 75 ILE A O 1
ATOM 567 N N . GLY A 1 76 ? -9.922 8.031 -5.465 1 97.5 76 GLY A N 1
ATOM 568 C CA . GLY A 1 76 ? -11.188 7.855 -4.77 1 97.5 76 GLY A CA 1
ATOM 569 C C . GLY A 1 76 ? -11.828 6.504 -5.023 1 97.5 76 GLY A C 1
ATOM 570 O O . GLY A 1 76 ? -12.828 6.156 -4.402 1 97.5 76 GLY A O 1
ATOM 571 N N . ASP A 1 77 ? -11.195 5.621 -5.828 1 97.81 77 ASP A N 1
ATOM 572 C CA . ASP A 1 77 ? -11.867 4.418 -6.301 1 97.81 77 ASP A CA 1
ATOM 573 C C . ASP A 1 77 ? -11.68 3.262 -5.32 1 97.81 77 ASP A C 1
ATOM 575 O O . ASP A 1 77 ? -12.609 2.48 -5.09 1 97.81 77 ASP A O 1
ATOM 579 N N . VAL A 1 78 ? -10.422 3.092 -4.844 1 98.81 78 VAL A N 1
ATOM 580 C CA . VAL A 1 78 ? -10.148 1.911 -4.035 1 98.81 78 VAL A CA 1
ATOM 581 C C . VAL A 1 78 ? -9.188 2.275 -2.904 1 98.81 78 VAL A C 1
ATOM 583 O O . VAL A 1 78 ? -8.297 3.111 -3.084 1 98.81 78 VAL A O 1
ATOM 586 N N . PHE A 1 79 ? -9.391 1.664 -1.738 1 98.88 79 PHE A N 1
ATOM 587 C CA . PHE A 1 79 ? -8.344 1.589 -0.731 1 98.88 79 PHE A CA 1
ATOM 588 C C . PHE A 1 79 ? -7.293 0.557 -1.123 1 98.88 79 PHE A C 1
ATOM 590 O O . PHE A 1 79 ? -7.613 -0.471 -1.722 1 98.88 79 PHE A O 1
ATOM 597 N N . VAL A 1 80 ? -6.039 0.866 -0.789 1 98.94 80 VAL A N 1
ATOM 598 C CA . VAL A 1 80 ? -4.977 -0.083 -1.103 1 98.94 80 VAL A CA 1
ATOM 599 C C . VAL A 1 80 ? -4.078 -0.271 0.117 1 98.94 80 VAL A C 1
ATOM 601 O O . VAL A 1 80 ? -3.598 0.705 0.7 1 98.94 80 VAL A O 1
ATOM 604 N N . ALA A 1 81 ? -3.908 -1.478 0.577 1 98.94 81 ALA A N 1
ATOM 605 C CA . ALA A 1 81 ? -2.916 -1.893 1.566 1 98.94 81 ALA A CA 1
ATOM 606 C C . ALA A 1 81 ? -1.801 -2.705 0.916 1 98.94 81 ALA A C 1
ATOM 608 O O . ALA A 1 81 ? -2.057 -3.533 0.039 1 98.94 81 ALA A O 1
ATOM 609 N N . ARG A 1 82 ? -0.554 -2.41 1.3 1 98.88 82 ARG A N 1
ATOM 610 C CA . ARG A 1 82 ? 0.575 -3.086 0.669 1 98.88 82 ARG A CA 1
ATOM 611 C C . ARG A 1 82 ? 1.652 -3.426 1.694 1 98.88 82 ARG A C 1
ATOM 613 O O . ARG A 1 82 ? 2.121 -2.549 2.422 1 98.88 82 ARG A O 1
ATOM 620 N N . VAL A 1 83 ? 2.045 -4.629 1.746 1 98.81 83 VAL A N 1
ATOM 621 C CA . VAL A 1 83 ? 3.154 -5.164 2.529 1 98.81 83 VAL A CA 1
ATOM 622 C C . VAL A 1 83 ? 3.896 -6.223 1.718 1 98.81 83 VAL A C 1
ATOM 624 O O . VAL A 1 83 ? 3.287 -6.945 0.924 1 98.81 83 VAL A O 1
ATOM 627 N N . ALA A 1 84 ? 5.234 -6.316 1.889 1 98.75 84 ALA A N 1
ATOM 628 C CA . ALA A 1 84 ? 5.977 -7.34 1.155 1 98.75 84 ALA A CA 1
ATOM 629 C C . ALA A 1 84 ? 5.395 -8.727 1.412 1 98.75 84 ALA A C 1
ATOM 631 O O . ALA A 1 84 ? 5.355 -9.188 2.555 1 98.75 84 ALA A O 1
ATOM 632 N N . GLY A 1 85 ? 4.879 -9.375 0.303 1 98.56 85 GLY A N 1
ATOM 633 C CA . GLY A 1 85 ? 4.309 -10.703 0.432 1 98.56 85 GLY A CA 1
ATOM 634 C C . GLY A 1 85 ? 2.795 -10.695 0.554 1 98.56 85 GLY A C 1
ATOM 635 O O . GLY A 1 85 ? 2.172 -11.75 0.708 1 98.56 85 GLY A O 1
ATOM 636 N N . ASN A 1 86 ? 2.172 -9.562 0.63 1 98.81 86 ASN A N 1
ATOM 637 C CA . ASN A 1 86 ? 0.727 -9.375 0.558 1 98.81 86 ASN A CA 1
ATOM 638 C C . ASN A 1 86 ? -0.003 -10.234 1.581 1 98.81 86 ASN A C 1
ATOM 640 O O . ASN A 1 86 ? -0.979 -10.914 1.246 1 98.81 86 ASN A O 1
ATOM 644 N N . PHE A 1 87 ? 0.412 -10.344 2.771 1 98.88 87 PHE A N 1
ATOM 645 C CA . PHE A 1 87 ? -0.279 -11.047 3.846 1 98.88 87 PHE A CA 1
ATOM 646 C C . PHE A 1 87 ? -0.931 -10.062 4.809 1 98.88 87 PHE A C 1
ATOM 648 O O . PHE A 1 87 ? -0.67 -8.859 4.742 1 98.88 87 PHE A O 1
ATOM 655 N N . GLU A 1 88 ? -1.787 -10.578 5.641 1 98.69 88 GLU A N 1
ATOM 656 C CA . GLU A 1 88 ? -2.455 -9.758 6.645 1 98.69 88 GLU A CA 1
ATOM 657 C C . GLU A 1 88 ? -1.691 -9.766 7.965 1 98.69 88 GLU A C 1
ATOM 659 O O . GLU A 1 88 ? -0.942 -10.703 8.25 1 98.69 88 GLU A O 1
ATOM 664 N N . ASN A 1 89 ? -1.692 -8.789 8.68 1 98.5 89 ASN A N 1
ATOM 665 C CA . ASN A 1 89 ? -1.417 -8.688 10.109 1 98.5 89 ASN A CA 1
ATOM 666 C C . ASN A 1 89 ? -2.482 -7.863 10.828 1 98.5 89 ASN A C 1
ATOM 668 O O . ASN A 1 89 ? -3.496 -7.496 10.234 1 98.5 89 ASN A O 1
ATOM 672 N N . VAL A 1 90 ? -2.357 -7.637 12.102 1 98.56 90 VAL A N 1
ATOM 673 C CA . VAL A 1 90 ? -3.393 -6.977 12.891 1 98.56 90 VAL A CA 1
ATOM 674 C C . VAL A 1 90 ? -3.686 -5.594 12.305 1 98.56 90 VAL A C 1
ATOM 676 O O . VAL A 1 90 ? -4.84 -5.168 12.25 1 98.56 90 VAL A O 1
ATOM 679 N N . ASP A 1 91 ? -2.701 -4.914 11.883 1 98.75 91 ASP A N 1
ATOM 680 C CA . ASP A 1 91 ? -2.857 -3.557 11.367 1 98.75 91 ASP A CA 1
ATOM 681 C C . ASP A 1 91 ? -3.533 -3.562 10 1 98.75 91 ASP A C 1
ATOM 683 O O . ASP A 1 91 ? -4.328 -2.672 9.688 1 98.75 91 ASP A O 1
ATOM 687 N N . ILE A 1 92 ? -3.172 -4.527 9.148 1 98.88 92 ILE A N 1
ATOM 688 C CA . ILE A 1 92 ? -3.809 -4.68 7.844 1 98.88 92 ILE A CA 1
ATOM 689 C C . ILE A 1 92 ? -5.273 -5.07 8.023 1 98.88 92 ILE A C 1
ATOM 691 O O . ILE A 1 92 ? -6.148 -4.586 7.301 1 98.88 92 ILE A O 1
ATOM 695 N N . LEU A 1 93 ? -5.551 -5.93 9 1 98.88 93 LEU A N 1
ATOM 696 C CA . LEU A 1 93 ? -6.934 -6.27 9.312 1 98.88 93 LEU A CA 1
ATOM 697 C C . LEU A 1 93 ? -7.711 -5.035 9.766 1 98.88 93 LEU A C 1
ATOM 699 O O . LEU A 1 93 ? -8.844 -4.82 9.328 1 98.88 93 LEU A O 1
ATOM 703 N N . GLY A 1 94 ? -7.102 -4.25 10.672 1 98.81 94 GLY A N 1
ATOM 704 C CA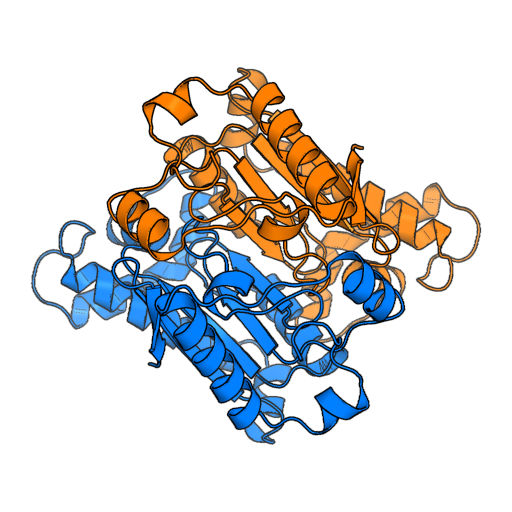 . GLY A 1 94 ? -7.727 -2.994 11.047 1 98.81 94 GLY A CA 1
ATOM 705 C C . GLY A 1 94 ? -8 -2.086 9.867 1 98.81 94 GLY A C 1
ATOM 706 O O . GLY A 1 94 ? -9.055 -1.444 9.797 1 98.81 94 GLY A O 1
ATOM 707 N N . SER A 1 95 ? -7.074 -2.041 8.922 1 98.88 95 SER A N 1
ATOM 708 C CA . SER A 1 95 ? -7.227 -1.248 7.703 1 98.88 95 SER A CA 1
ATOM 709 C C . SER A 1 95 ? -8.406 -1.738 6.867 1 98.88 95 SER A C 1
ATOM 711 O O . SER A 1 95 ? -9.18 -0.935 6.348 1 98.88 95 SER A O 1
ATOM 713 N N . MET A 1 96 ? -8.539 -3.031 6.77 1 98.88 96 MET A N 1
ATOM 714 C CA . MET A 1 96 ? -9.625 -3.621 5.996 1 98.88 96 MET A CA 1
ATOM 715 C C . MET A 1 96 ? -10.969 -3.393 6.688 1 98.88 96 MET A C 1
ATOM 717 O O . MET A 1 96 ? -11.977 -3.129 6.031 1 98.88 96 MET A O 1
ATOM 721 N N . GLU A 1 97 ? -10.969 -3.543 7.996 1 98.88 97 GLU A N 1
ATOM 722 C CA . GLU A 1 97 ? -12.18 -3.277 8.758 1 98.88 97 GLU A CA 1
ATOM 723 C C . GLU A 1 97 ? -12.641 -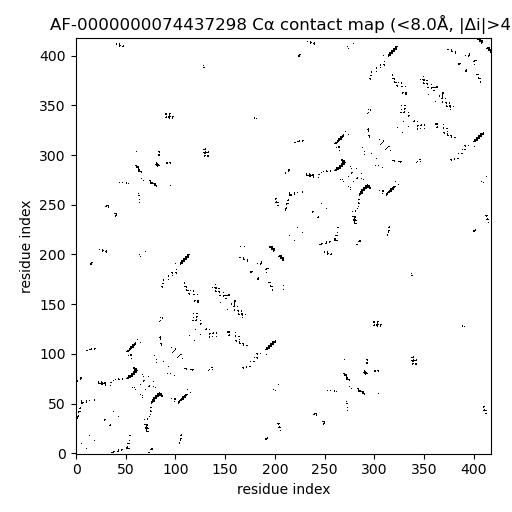1.834 8.578 1 98.88 97 GLU A C 1
ATOM 725 O O . GLU A 1 97 ? -13.828 -1.576 8.375 1 98.88 97 GLU A O 1
ATOM 730 N N . TYR A 1 98 ? -11.688 -0.955 8.68 1 98.56 98 TYR A N 1
ATOM 731 C CA . TYR A 1 98 ? -12.031 0.439 8.414 1 98.56 98 TYR A CA 1
ATOM 732 C C . TYR A 1 98 ? -12.617 0.604 7.02 1 98.56 98 TYR A C 1
ATOM 734 O O . TYR A 1 98 ? -13.617 1.294 6.836 1 98.56 98 TYR A O 1
ATOM 742 N N . SER A 1 99 ? -12.016 0.002 6.004 1 98.69 99 SER A N 1
ATOM 743 C CA . SER A 1 99 ? -12.406 0.137 4.602 1 98.69 99 SER A CA 1
ATOM 744 C C . SER A 1 99 ? -13.828 -0.367 4.371 1 98.69 99 SER A C 1
ATOM 746 O O . SER A 1 99 ? -14.602 0.261 3.648 1 98.69 99 SER A O 1
ATOM 748 N N . CYS A 1 100 ? -14.164 -1.453 5.004 1 98.75 100 CYS A N 1
ATOM 749 C CA . CYS A 1 100 ? -15.438 -2.104 4.715 1 98.75 100 CYS A CA 1
ATOM 750 C C . CYS A 1 100 ? -16.516 -1.664 5.703 1 98.75 100 CYS A C 1
ATOM 752 O O . CYS A 1 100 ? -17.547 -1.136 5.301 1 98.75 100 CYS A O 1
ATOM 754 N N . ALA A 1 101 ? -16.234 -1.744 6.984 1 98.19 101 ALA A N 1
ATOM 755 C CA . ALA A 1 101 ? -17.25 -1.524 8.008 1 98.19 101 ALA A CA 1
ATOM 756 C C . ALA A 1 101 ? -17.5 -0.035 8.234 1 98.19 101 ALA A C 1
ATOM 758 O O . ALA A 1 101 ? -18.609 0.379 8.555 1 98.19 101 ALA A O 1
ATOM 759 N N . VAL A 1 102 ? -16.453 0.741 8.062 1 96.88 102 VAL A N 1
ATOM 760 C CA . VAL A 1 102 ? -16.578 2.168 8.344 1 96.88 102 VAL A CA 1
ATOM 761 C C . VAL A 1 102 ? -16.797 2.934 7.043 1 96.88 102 VAL A C 1
ATOM 763 O O . VAL A 1 102 ? -17.734 3.73 6.938 1 96.88 102 VAL A O 1
ATOM 766 N N . ALA A 1 103 ? -16.062 2.619 5.996 1 97.56 103 ALA A N 1
ATOM 767 C CA . ALA A 1 103 ? -16.078 3.436 4.785 1 97.56 103 ALA A CA 1
ATOM 768 C C . ALA A 1 103 ? -17.016 2.85 3.74 1 97.56 103 ALA A C 1
ATOM 770 O O . ALA A 1 103 ? -17.375 3.525 2.773 1 97.56 103 ALA A O 1
ATOM 771 N N . GLY A 1 104 ? -17.375 1.563 3.818 1 98.31 104 GLY A N 1
ATOM 772 C CA . GLY A 1 104 ? -18.484 1.053 3.027 1 98.31 104 GLY A CA 1
ATOM 773 C C . GLY A 1 104 ? -18.031 0.255 1.817 1 98.31 104 GLY A C 1
ATOM 774 O O . GLY A 1 104 ? -18.844 -0.119 0.976 1 98.31 104 GLY A O 1
ATOM 775 N N . SER A 1 105 ? -16.766 -0.071 1.678 1 98.88 105 SER A N 1
ATOM 776 C CA . SER A 1 105 ? -16.281 -0.868 0.557 1 98.88 105 SER A CA 1
ATOM 777 C C . SER A 1 105 ? -16.984 -2.219 0.491 1 98.88 105 SER A C 1
ATOM 779 O O . SER A 1 105 ? -17.359 -2.773 1.521 1 98.88 105 SER A O 1
ATOM 781 N N . LYS A 1 106 ? -17.016 -2.754 -0.714 1 98.94 106 LYS A N 1
ATOM 782 C CA . LYS A 1 106 ? -17.844 -3.934 -0.939 1 98.94 106 LYS A CA 1
ATOM 783 C C . LYS A 1 106 ? -17 -5.164 -1.227 1 98.94 106 LYS A C 1
ATOM 785 O O . LYS A 1 106 ? -17.5 -6.289 -1.246 1 98.94 106 LYS A O 1
ATOM 790 N N . LEU A 1 107 ? -15.734 -5.004 -1.408 1 98.94 107 LEU A N 1
ATOM 791 C CA . LEU A 1 107 ? -14.883 -6.102 -1.846 1 98.94 107 LEU A CA 1
ATOM 792 C C . LEU A 1 107 ? -13.508 -6.023 -1.186 1 98.94 107 LEU A C 1
ATOM 794 O O . LEU A 1 107 ? -12.922 -4.941 -1.091 1 98.94 107 LEU A O 1
ATOM 798 N N . VAL A 1 108 ? -13.07 -7.105 -0.613 1 98.94 108 VAL A N 1
ATOM 799 C CA . VAL A 1 108 ? -11.672 -7.316 -0.232 1 98.94 108 VAL A CA 1
ATOM 800 C C . VAL A 1 108 ? -10.984 -8.195 -1.273 1 98.94 108 VAL A C 1
ATOM 802 O O . VAL A 1 108 ? -11.391 -9.336 -1.508 1 98.94 108 VAL A O 1
ATOM 805 N N . LEU A 1 109 ? -9.984 -7.66 -1.919 1 99 109 LEU A N 1
ATOM 806 C CA . LEU A 1 109 ? -9.219 -8.414 -2.904 1 99 109 LEU A CA 1
ATOM 807 C C . LEU A 1 109 ? -7.781 -8.617 -2.438 1 99 109 LEU A C 1
ATOM 809 O O . LEU A 1 109 ? -7.047 -7.641 -2.24 1 99 109 LEU A O 1
ATOM 813 N N . VAL A 1 110 ? -7.383 -9.836 -2.188 1 99 110 VAL A N 1
ATOM 814 C CA . VAL A 1 110 ? -5.988 -10.18 -1.91 1 99 110 VAL A CA 1
ATOM 815 C C . VAL A 1 110 ? -5.266 -10.492 -3.217 1 99 110 VAL A C 1
ATOM 817 O O . VAL A 1 110 ? -5.609 -11.453 -3.91 1 99 110 VAL A O 1
ATOM 820 N N . LEU A 1 111 ? -4.273 -9.695 -3.537 1 98.94 111 LEU A N 1
ATOM 821 C CA . LEU A 1 111 ? -3.605 -9.781 -4.832 1 98.94 111 LEU A CA 1
ATOM 822 C C . LEU A 1 111 ? -2.143 -10.18 -4.664 1 98.94 111 LEU A C 1
ATOM 824 O O . LEU A 1 111 ? -1.32 -9.367 -4.223 1 98.94 111 LEU A O 1
ATOM 828 N N . GLY A 1 112 ? -1.797 -11.445 -4.977 1 98.88 112 GLY A N 1
ATOM 829 C CA . GLY A 1 112 ? -0.408 -11.859 -5.113 1 98.88 112 GLY A CA 1
ATOM 830 C C . GLY A 1 112 ? 0.177 -11.547 -6.477 1 98.88 112 GLY A C 1
ATOM 831 O O . GLY A 1 112 ? -0.502 -10.977 -7.332 1 98.88 112 GLY A O 1
ATOM 832 N N . HIS A 1 113 ? 1.419 -11.844 -6.66 1 98.88 113 HIS A N 1
ATOM 833 C CA . HIS A 1 113 ? 2 -11.664 -7.984 1 98.88 113 HIS A CA 1
ATOM 834 C C . HIS A 1 113 ? 3.111 -12.672 -8.242 1 98.88 113 HIS A C 1
ATOM 836 O O . HIS A 1 113 ? 3.771 -13.133 -7.309 1 98.88 113 HIS A O 1
ATOM 842 N N . GLU A 1 114 ? 3.299 -12.969 -9.445 1 98.12 114 GLU A N 1
ATOM 843 C CA . GLU A 1 114 ? 4.328 -13.914 -9.875 1 98.12 114 GLU A CA 1
ATOM 844 C C . GLU A 1 114 ? 5.715 -13.445 -9.453 1 98.12 114 GLU A C 1
ATOM 846 O O . GLU A 1 114 ? 6.008 -12.242 -9.484 1 98.12 114 GLU A O 1
ATOM 851 N N . SER A 1 115 ? 6.566 -14.43 -9.07 1 96.25 115 SER A N 1
ATOM 852 C CA . SER A 1 115 ? 7.98 -14.195 -8.797 1 96.25 115 SER A CA 1
ATOM 853 C C . SER A 1 115 ? 8.164 -13.148 -7.707 1 96.25 115 SER A C 1
ATOM 855 O O . SER A 1 115 ? 9.062 -12.305 -7.785 1 96.25 115 SER A O 1
ATOM 857 N N . CYS A 1 116 ? 7.312 -13.195 -6.805 1 97.94 116 CYS A N 1
ATOM 858 C CA . CYS A 1 116 ? 7.383 -12.258 -5.688 1 97.94 116 CYS A CA 1
ATOM 859 C C . CYS A 1 116 ? 8.672 -12.445 -4.902 1 97.94 116 CYS A C 1
ATOM 861 O O . CYS A 1 116 ? 8.961 -13.539 -4.422 1 97.94 116 CYS A O 1
ATOM 863 N N . GLY A 1 117 ? 9.438 -11.406 -4.711 1 97.25 117 GLY A N 1
ATOM 864 C CA . GLY A 1 117 ? 10.703 -11.469 -3.996 1 97.25 117 GLY A CA 1
ATOM 865 C C . GLY A 1 117 ? 10.562 -11.938 -2.561 1 97.25 117 GLY A C 1
ATOM 866 O O . GLY A 1 117 ? 11.391 -12.711 -2.068 1 97.25 117 GLY A O 1
ATOM 867 N N . ALA A 1 118 ? 9.586 -11.461 -1.864 1 98.25 118 ALA A N 1
ATOM 868 C CA . ALA A 1 118 ? 9.352 -11.891 -0.488 1 98.25 118 ALA A CA 1
ATOM 869 C C . ALA A 1 118 ? 9.055 -13.383 -0.424 1 98.25 118 ALA A C 1
ATOM 871 O O . ALA A 1 118 ? 9.539 -14.086 0.467 1 98.25 118 ALA A O 1
ATOM 872 N N . VAL A 1 119 ? 8.211 -13.875 -1.329 1 98.69 119 VAL A N 1
ATOM 873 C CA . VAL A 1 119 ? 7.895 -15.297 -1.368 1 98.69 119 VAL A CA 1
ATOM 874 C C . VAL A 1 119 ? 9.156 -16.109 -1.665 1 98.69 119 VAL A C 1
ATOM 876 O O . VAL A 1 119 ? 9.414 -17.125 -1.019 1 98.69 119 VAL A O 1
ATOM 879 N N . LYS A 1 120 ? 9.938 -15.648 -2.627 1 98.31 120 LYS A N 1
ATOM 880 C CA . LYS A 1 120 ? 11.195 -16.328 -2.926 1 98.31 120 LYS A CA 1
ATOM 881 C C . LYS A 1 120 ? 12.109 -16.344 -1.704 1 98.31 120 LYS A C 1
ATOM 883 O O . LYS A 1 120 ? 12.727 -17.375 -1.404 1 98.31 120 LYS A O 1
ATOM 888 N N . ALA A 1 121 ? 12.227 -15.211 -1.056 1 98.31 121 ALA A N 1
ATOM 889 C CA . ALA A 1 121 ? 13.055 -15.141 0.145 1 98.31 121 ALA A CA 1
ATOM 890 C C . ALA A 1 121 ? 12.57 -16.125 1.205 1 98.31 121 ALA A C 1
ATOM 892 O O . ALA A 1 121 ? 13.383 -16.75 1.889 1 98.31 121 ALA A O 1
ATOM 893 N N . ALA A 1 122 ? 11.273 -16.203 1.368 1 98.56 122 ALA A N 1
ATOM 894 C CA . ALA A 1 122 ? 10.719 -17.156 2.318 1 98.56 122 ALA A CA 1
ATOM 895 C C . ALA A 1 122 ? 11.055 -18.594 1.913 1 98.56 122 ALA A C 1
ATOM 897 O O . ALA A 1 122 ? 11.406 -19.422 2.76 1 98.56 122 ALA A O 1
ATOM 898 N N . CYS A 1 123 ? 10.906 -18.891 0.643 1 98.62 123 CYS A N 1
ATOM 899 C CA . CYS A 1 123 ? 11.234 -20.219 0.127 1 98.62 123 CYS A CA 1
ATOM 900 C C . CYS A 1 123 ? 12.688 -20.562 0.423 1 98.62 123 CYS A C 1
ATOM 902 O O . CYS A 1 123 ? 13.016 -21.734 0.651 1 98.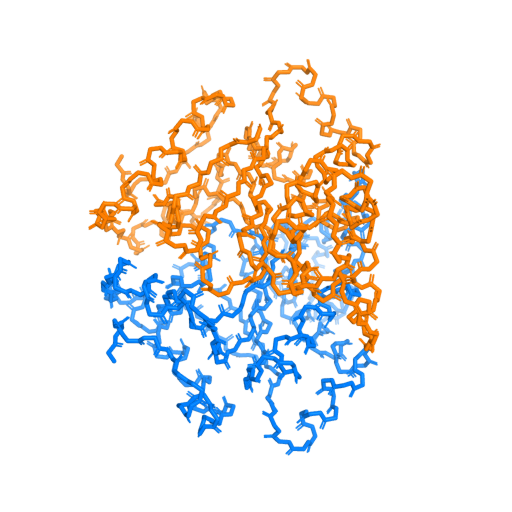62 123 CYS A O 1
ATOM 904 N N . ASP A 1 124 ? 13.531 -19.562 0.429 1 98.25 124 ASP A N 1
ATOM 905 C CA . ASP A 1 124 ? 14.961 -19.781 0.611 1 98.25 124 ASP A CA 1
ATOM 906 C C . ASP A 1 124 ? 15.344 -19.703 2.088 1 98.25 124 ASP A C 1
ATOM 908 O O . ASP A 1 124 ? 16.516 -19.906 2.443 1 98.25 124 ASP A O 1
ATOM 912 N N . GLY A 1 125 ? 14.461 -19.391 2.928 1 96.81 125 GLY A N 1
ATOM 913 C CA . GLY A 1 125 ? 14.719 -19.328 4.359 1 96.81 125 GLY A CA 1
ATOM 914 C C . GLY A 1 125 ? 15.656 -18.188 4.746 1 96.81 125 GLY A C 1
ATOM 915 O O . GLY A 1 125 ? 16.547 -18.375 5.582 1 96.81 125 GLY A O 1
ATOM 916 N N . VAL A 1 126 ? 15.484 -17.062 4.109 1 95.12 126 VAL A N 1
ATOM 917 C CA . VAL A 1 126 ? 16.359 -15.914 4.348 1 95.12 126 VAL A CA 1
ATOM 918 C C . VAL A 1 126 ? 16.141 -15.391 5.766 1 95.12 126 VAL A C 1
ATOM 920 O O . VAL A 1 126 ? 15 -15.297 6.234 1 95.12 126 VAL A O 1
ATOM 923 N N . GLU A 1 127 ? 17.156 -15.102 6.457 1 96.06 127 GLU A N 1
ATOM 924 C CA . GLU A 1 127 ? 17.125 -14.477 7.777 1 96.06 127 GLU A CA 1
ATOM 925 C C . GLU A 1 127 ? 17.922 -13.172 7.785 1 96.06 127 GLU A C 1
ATOM 927 O O . GLU A 1 127 ? 19.125 -13.164 7.504 1 96.06 127 GLU A O 1
ATOM 932 N N . LEU A 1 128 ? 17.234 -12.094 8.117 1 94.88 128 LEU A N 1
ATOM 933 C CA . LEU A 1 128 ? 17.859 -10.773 8.117 1 94.88 128 LEU A CA 1
ATOM 934 C C . LEU A 1 128 ? 16.953 -9.75 8.805 1 94.88 128 LEU A C 1
ATOM 936 O O . LEU A 1 128 ? 15.906 -9.383 8.273 1 94.88 128 LEU A O 1
ATOM 940 N N . GLY A 1 129 ? 17.344 -9.305 9.953 1 95.38 129 GLY A N 1
ATOM 941 C CA . GLY A 1 129 ? 16.641 -8.227 10.633 1 95.38 129 GLY A CA 1
ATOM 942 C C . GLY A 1 129 ? 15.141 -8.461 10.719 1 95.38 129 GLY A C 1
ATOM 943 O O . GLY A 1 129 ? 14.695 -9.547 11.117 1 95.38 129 GLY A O 1
ATOM 944 N N . ASN A 1 130 ? 14.344 -7.414 10.422 1 97.56 130 ASN A N 1
ATOM 945 C CA . ASN A 1 130 ? 12.883 -7.496 10.453 1 97.56 130 ASN A CA 1
ATOM 946 C C . ASN A 1 130 ? 12.344 -8.32 9.289 1 97.56 130 ASN A C 1
ATOM 948 O O . ASN A 1 130 ? 11.188 -8.742 9.312 1 97.56 130 ASN A O 1
ATOM 952 N N . ILE A 1 131 ? 13.172 -8.539 8.289 1 97.25 131 ILE A N 1
ATOM 953 C CA . ILE A 1 131 ? 12.773 -9.359 7.156 1 97.25 131 ILE A CA 1
ATOM 954 C C . ILE A 1 131 ? 12.422 -10.766 7.637 1 97.25 131 ILE A C 1
ATOM 956 O O . ILE A 1 131 ? 11.469 -11.383 7.148 1 97.25 131 ILE A O 1
ATOM 960 N N . THR A 1 132 ? 13.195 -11.211 8.586 1 97.5 132 THR A N 1
ATOM 961 C CA . THR A 1 132 ? 12.961 -12.547 9.117 1 97.5 132 THR A CA 1
ATOM 962 C C . THR A 1 132 ? 11.539 -12.68 9.656 1 97.5 132 THR A C 1
ATOM 964 O O . THR A 1 132 ? 10.805 -13.594 9.273 1 97.5 132 THR A O 1
ATOM 967 N N . SER A 1 133 ? 11.195 -11.758 10.531 1 97.31 133 SER A N 1
ATOM 968 C CA . SER A 1 133 ? 9.859 -11.766 11.109 1 97.31 133 SER A CA 1
ATOM 969 C C . SER A 1 133 ? 8.789 -11.625 10.039 1 97.31 133 SER A C 1
ATOM 971 O O . SER A 1 133 ? 7.75 -12.289 10.094 1 97.31 133 SER A O 1
ATOM 973 N N . MET A 1 134 ? 9.031 -10.758 9.094 1 97.56 134 MET A N 1
ATOM 974 C CA . MET A 1 134 ? 8.109 -10.523 7.988 1 97.56 134 MET A CA 1
ATOM 975 C C . MET A 1 134 ? 7.883 -11.805 7.188 1 97.56 134 MET A C 1
ATOM 977 O O . MET A 1 134 ? 6.738 -12.172 6.902 1 97.56 134 MET A O 1
ATOM 981 N N . LEU A 1 135 ? 8.938 -12.57 6.926 1 98 135 LEU A N 1
ATOM 982 C CA . LEU A 1 135 ? 8.875 -13.766 6.09 1 98 135 LEU A CA 1
ATOM 983 C C . LEU A 1 135 ? 8.164 -14.898 6.824 1 98 135 LEU A C 1
ATOM 985 O O . LEU A 1 135 ? 7.617 -15.805 6.191 1 98 135 LEU A O 1
ATOM 989 N N . ASN A 1 136 ? 8.109 -14.812 8.141 1 98.12 136 ASN A N 1
ATOM 990 C CA . ASN A 1 136 ? 7.406 -15.828 8.914 1 98.12 136 ASN A CA 1
ATOM 991 C C . ASN A 1 136 ? 5.922 -15.875 8.555 1 98.12 136 ASN A C 1
ATOM 993 O O . ASN A 1 136 ? 5.289 -16.922 8.672 1 98.12 136 ASN A O 1
ATOM 997 N N . ASN A 1 137 ? 5.398 -14.797 8.094 1 98.38 137 ASN A N 1
ATOM 998 C CA . ASN A 1 137 ? 3.992 -14.727 7.707 1 98.38 137 ASN A CA 1
ATOM 999 C C . ASN A 1 137 ? 3.734 -15.453 6.395 1 98.38 137 ASN A C 1
ATOM 1001 O O . ASN A 1 137 ? 2.588 -15.758 6.059 1 98.38 137 ASN A O 1
ATOM 1005 N N . ILE A 1 138 ? 4.773 -15.781 5.641 1 98.75 138 ILE A N 1
ATOM 1006 C CA . ILE A 1 138 ? 4.668 -16.422 4.336 1 98.75 138 ILE A CA 1
ATOM 1007 C C . ILE A 1 138 ? 5.031 -17.906 4.453 1 98.75 138 ILE A C 1
ATOM 1009 O O . ILE A 1 138 ? 4.609 -18.719 3.631 1 98.75 138 ILE A O 1
ATOM 1013 N N . THR A 1 139 ? 5.738 -18.25 5.496 1 98.56 139 THR A N 1
ATOM 1014 C CA . THR A 1 139 ? 6.32 -19.578 5.684 1 98.56 139 THR A CA 1
ATOM 1015 C C . THR A 1 139 ? 5.242 -20.656 5.648 1 98.56 139 THR A C 1
ATOM 1017 O O . THR A 1 139 ? 5.473 -21.75 5.137 1 98.56 139 THR A O 1
ATOM 1020 N N . PRO A 1 140 ? 4.031 -20.406 6.238 1 98.75 140 PRO A N 1
ATOM 1021 C CA . PRO A 1 140 ? 3 -21.453 6.133 1 98.75 140 PRO A CA 1
ATOM 1022 C C . PRO A 1 140 ? 2.67 -21.812 4.684 1 98.75 140 PRO A C 1
ATOM 1024 O O . PRO A 1 140 ? 2.383 -22.969 4.383 1 98.75 140 PRO A O 1
ATOM 1027 N N . ALA A 1 141 ? 2.645 -20.828 3.812 1 98.88 141 ALA A N 1
ATOM 1028 C CA . ALA A 1 141 ? 2.385 -21.094 2.396 1 98.88 141 ALA A CA 1
ATOM 1029 C C . ALA A 1 141 ? 3.504 -21.922 1.772 1 98.88 141 ALA A C 1
ATOM 1031 O O . ALA A 1 141 ? 3.25 -22.766 0.922 1 98.88 141 ALA A O 1
ATOM 1032 N N . VAL A 1 142 ? 4.738 -21.641 2.188 1 98.81 142 VAL A N 1
ATOM 1033 C CA . VAL A 1 142 ? 5.902 -22.391 1.728 1 98.81 142 VAL A CA 1
ATOM 1034 C C . VAL A 1 142 ? 5.773 -23.859 2.148 1 98.81 142 VAL A C 1
ATOM 1036 O O . VAL A 1 142 ? 5.98 -24.766 1.338 1 98.81 142 VAL A O 1
ATOM 1039 N N . LYS A 1 143 ? 5.449 -24.016 3.393 1 98.75 143 LYS A N 1
ATOM 1040 C CA . LYS A 1 143 ? 5.297 -25.375 3.918 1 98.75 143 LYS A CA 1
ATOM 1041 C C . LYS A 1 143 ? 4.219 -26.141 3.156 1 98.75 143 LYS A C 1
ATOM 1043 O O . LYS A 1 143 ? 4.418 -27.297 2.795 1 98.75 143 LYS A O 1
ATOM 1048 N N . LEU A 1 144 ? 3.123 -25.516 2.938 1 98.81 144 LEU A N 1
ATOM 1049 C CA . LEU A 1 144 ? 2.035 -26.172 2.209 1 98.81 144 LEU A CA 1
ATOM 1050 C C . LEU A 1 144 ? 2.473 -26.531 0.796 1 98.81 144 LEU A C 1
ATOM 1052 O O . LEU A 1 144 ? 2.16 -27.625 0.312 1 98.81 144 LEU A O 1
ATOM 1056 N N . ALA A 1 145 ? 3.158 -25.656 0.137 1 98.75 145 ALA A N 1
ATOM 1057 C CA . ALA A 1 145 ? 3.635 -25.906 -1.222 1 98.75 145 ALA A CA 1
ATOM 1058 C C . ALA A 1 145 ? 4.59 -27.094 -1.26 1 98.75 145 ALA A C 1
ATOM 1060 O O . ALA A 1 145 ? 4.613 -27.844 -2.236 1 98.75 145 ALA A O 1
ATOM 1061 N N . SER A 1 146 ? 5.387 -27.266 -0.227 1 98.5 146 SER A N 1
ATOM 1062 C CA . SER A 1 146 ? 6.371 -28.344 -0.176 1 98.5 146 SER A CA 1
ATOM 1063 C C . SER A 1 146 ? 5.699 -29.703 -0.206 1 98.5 146 SER A C 1
ATOM 1065 O O . SER A 1 146 ? 6.324 -30.703 -0.581 1 98.5 146 SER A O 1
ATOM 1067 N N . GLU A 1 147 ? 4.453 -29.703 0.14 1 98.38 147 GLU A N 1
ATOM 1068 C CA . GLU A 1 147 ? 3.678 -30.938 0.117 1 98.38 147 GLU A CA 1
ATOM 1069 C C . GLU A 1 147 ? 2.975 -31.125 -1.225 1 98.38 147 GLU A C 1
ATOM 1071 O O . GLU A 1 147 ? 2.441 -32.188 -1.508 1 98.38 147 GLU A O 1
ATOM 1076 N N . GLN A 1 148 ? 3.02 -30.172 -2.045 1 98.5 148 GLN A N 1
ATOM 1077 C CA . GLN A 1 148 ? 2.148 -30.172 -3.215 1 98.5 148 GLN A CA 1
ATOM 1078 C C . GLN A 1 148 ? 2.961 -30.203 -4.508 1 98.5 148 GLN A C 1
ATOM 1080 O O . GLN A 1 148 ? 2.441 -30.562 -5.562 1 98.5 148 GLN A O 1
ATOM 1085 N N . VAL A 1 149 ? 4.18 -29.734 -4.391 1 98.19 149 VAL A N 1
ATOM 1086 C CA . VAL A 1 149 ? 5 -29.609 -5.59 1 98.19 149 VAL A CA 1
ATOM 1087 C C . VAL A 1 149 ? 6.262 -30.453 -5.449 1 98.19 149 VAL A C 1
ATOM 1089 O O . VAL A 1 149 ? 6.93 -30.422 -4.414 1 98.19 149 VAL A O 1
ATOM 1092 N N . ALA A 1 150 ? 6.633 -31.203 -6.465 1 97.69 150 ALA A N 1
ATOM 1093 C CA . ALA A 1 150 ? 7.84 -32.031 -6.473 1 97.69 150 ALA A CA 1
ATOM 1094 C C . ALA A 1 150 ? 9.078 -31.188 -6.777 1 97.69 150 ALA A C 1
ATOM 1096 O O . ALA A 1 150 ? 8.969 -30.109 -7.379 1 97.69 150 ALA A O 1
ATOM 1097 N N . GLY A 1 151 ? 10.203 -31.719 -6.25 1 97.19 151 GLY A N 1
ATOM 1098 C CA . GLY A 1 151 ? 11.461 -31.062 -6.551 1 97.19 151 GLY A CA 1
ATOM 1099 C C . GLY A 1 151 ? 12.008 -30.266 -5.383 1 97.19 151 GLY A C 1
ATOM 1100 O O . GLY A 1 151 ? 11.719 -30.562 -4.227 1 97.19 151 GLY A O 1
ATOM 1101 N N . GLU A 1 152 ? 12.836 -29.266 -5.754 1 97.44 152 GLU A N 1
ATOM 1102 C CA . GLU A 1 152 ? 13.484 -28.453 -4.727 1 97.44 152 GLU A CA 1
ATOM 1103 C C . GLU A 1 152 ? 12.484 -27.531 -4.043 1 97.44 152 GLU A C 1
ATOM 1105 O O . GLU A 1 152 ? 11.633 -26.922 -4.703 1 97.44 152 GLU A O 1
ATOM 1110 N N . ASN A 1 153 ? 12.609 -27.438 -2.791 1 97.62 153 ASN A N 1
ATOM 1111 C CA . ASN A 1 153 ? 11.773 -26.547 -2.01 1 97.62 153 ASN A CA 1
ATOM 1112 C C . ASN A 1 153 ? 12.461 -25.203 -1.773 1 97.62 153 ASN A C 1
ATOM 1114 O O . ASN A 1 153 ? 12.625 -24.781 -0.628 1 97.62 153 ASN A O 1
ATOM 1118 N N . ASN A 1 154 ? 12.867 -24.594 -2.754 1 98.19 154 ASN A N 1
ATOM 1119 C CA . ASN A 1 154 ? 13.492 -23.281 -2.695 1 98.19 154 ASN A CA 1
ATOM 1120 C C . ASN A 1 154 ? 13.188 -22.469 -3.947 1 98.19 154 ASN A C 1
ATOM 1122 O O . ASN A 1 154 ? 12.391 -22.891 -4.793 1 98.19 154 ASN A O 1
ATOM 1126 N N . SER A 1 155 ? 13.727 -21.297 -4.094 1 97.88 155 SER A N 1
ATOM 1127 C CA . SER A 1 155 ? 13.297 -20.328 -5.102 1 97.88 155 SER A CA 1
ATOM 1128 C C . SER A 1 155 ? 13.805 -20.703 -6.484 1 97.88 155 SER A C 1
ATOM 1130 O O . SER A 1 155 ? 13.398 -20.109 -7.488 1 97.88 155 SER A O 1
ATOM 1132 N N . SER A 1 156 ? 14.742 -21.688 -6.59 1 97.81 156 SER A N 1
ATOM 1133 C CA . SER A 1 156 ? 15.203 -22.141 -7.898 1 97.81 156 SER A CA 1
ATOM 1134 C C . SER A 1 156 ? 14.125 -22.938 -8.625 1 97.81 156 SER A C 1
ATOM 1136 O O . SER A 1 156 ? 14.211 -23.141 -9.836 1 97.81 156 SER A O 1
ATOM 1138 N N . ASN A 1 157 ? 13.156 -23.469 -7.938 1 98.25 157 ASN A N 1
ATOM 1139 C CA . ASN A 1 157 ? 12.016 -24.203 -8.477 1 98.25 157 ASN A CA 1
ATOM 1140 C C . ASN A 1 157 ? 10.828 -23.281 -8.734 1 98.25 157 ASN A C 1
ATOM 1142 O O . ASN A 1 157 ? 10.07 -22.969 -7.816 1 98.25 157 ASN A O 1
ATOM 1146 N N . SER A 1 158 ? 10.648 -22.938 -9.953 1 97.44 158 SER A N 1
ATOM 1147 C CA . SER A 1 158 ? 9.648 -21.938 -10.328 1 97.44 158 SER A CA 1
ATOM 1148 C C . SER A 1 158 ? 8.242 -22.422 -10 1 97.44 158 SER A C 1
ATOM 1150 O O . SER A 1 158 ? 7.371 -21.625 -9.648 1 97.44 158 SER A O 1
ATOM 1152 N N . ASP A 1 159 ? 8 -23.688 -10.172 1 98.31 159 ASP A N 1
ATOM 1153 C CA . ASP A 1 159 ? 6.691 -24.234 -9.844 1 98.31 159 ASP A CA 1
ATOM 1154 C C . ASP A 1 159 ? 6.414 -24.125 -8.344 1 98.31 159 ASP A C 1
ATOM 1156 O O . ASP A 1 159 ? 5.281 -23.859 -7.93 1 98.31 159 ASP A O 1
ATOM 1160 N N . PHE A 1 160 ? 7.469 -24.438 -7.578 1 98.62 160 PHE A N 1
ATOM 1161 C CA . PHE A 1 160 ? 7.367 -24.328 -6.125 1 98.62 160 PHE A CA 1
ATOM 1162 C C . PHE A 1 160 ? 7.051 -22.891 -5.715 1 98.62 160 PHE A C 1
ATOM 1164 O O . PHE A 1 160 ? 6.168 -22.672 -4.887 1 98.62 160 PHE A O 1
ATOM 1171 N N . VAL A 1 161 ? 7.707 -21.906 -6.293 1 98.69 161 VAL A N 1
ATOM 1172 C CA . VAL A 1 161 ? 7.473 -20.5 -5.996 1 98.69 161 VAL A CA 1
ATOM 1173 C C . VAL A 1 161 ? 6.051 -20.109 -6.402 1 98.69 161 VAL A C 1
ATOM 1175 O O . VAL A 1 161 ? 5.336 -19.453 -5.641 1 98.69 161 VAL A O 1
ATOM 1178 N N . ALA A 1 162 ? 5.637 -20.531 -7.582 1 98.69 162 ALA A N 1
ATOM 1179 C CA . ALA A 1 162 ? 4.301 -20.203 -8.078 1 98.69 162 ALA A CA 1
ATOM 1180 C C . ALA A 1 162 ? 3.221 -20.75 -7.156 1 98.69 162 ALA A C 1
ATOM 1182 O O . ALA A 1 162 ? 2.24 -20.062 -6.855 1 98.69 162 ALA A O 1
ATOM 1183 N N . LYS A 1 163 ? 3.389 -21.969 -6.777 1 98.81 163 LYS A N 1
ATOM 1184 C CA . LYS A 1 163 ? 2.42 -22.578 -5.871 1 98.81 163 LYS A CA 1
ATOM 1185 C C . LYS A 1 163 ? 2.41 -21.875 -4.52 1 98.81 163 LYS A C 1
ATOM 1187 O O . LYS A 1 163 ? 1.354 -21.719 -3.902 1 98.81 163 LYS A O 1
ATOM 1192 N N . THR A 1 164 ? 3.572 -21.5 -4.043 1 98.94 164 THR A N 1
ATOM 1193 C CA . THR A 1 164 ? 3.664 -20.766 -2.783 1 98.94 164 THR A CA 1
ATOM 1194 C C . THR A 1 164 ? 2.916 -19.438 -2.869 1 98.94 164 THR A C 1
ATOM 1196 O O . THR A 1 164 ? 2.229 -19.047 -1.924 1 98.94 164 THR A O 1
ATOM 1199 N N . VAL A 1 165 ? 3.031 -18.75 -3.979 1 98.94 165 VAL A N 1
ATOM 1200 C CA . VAL A 1 165 ? 2.318 -17.484 -4.199 1 98.94 165 VAL A CA 1
ATOM 1201 C C . VAL A 1 165 ? 0.813 -17.734 -4.102 1 98.94 165 VAL A C 1
ATOM 1203 O O . VAL A 1 165 ? 0.108 -17 -3.402 1 98.94 165 VAL A O 1
ATOM 1206 N N . GLU A 1 166 ? 0.316 -18.734 -4.785 1 98.94 166 GLU A N 1
ATOM 1207 C CA . GLU A 1 166 ? -1.107 -19.062 -4.758 1 98.94 166 GLU A CA 1
ATOM 1208 C C . GLU A 1 166 ? -1.567 -19.406 -3.342 1 98.94 166 GLU A C 1
ATOM 1210 O O . GLU A 1 166 ? -2.596 -18.891 -2.883 1 98.94 166 GLU A O 1
ATOM 1215 N N . ASN A 1 167 ? -0.78 -20.25 -2.693 1 98.94 167 ASN A N 1
ATOM 1216 C CA . ASN A 1 167 ? -1.111 -20.656 -1.329 1 98.94 167 ASN A CA 1
ATOM 1217 C C . ASN A 1 167 ? -1.131 -19.453 -0.385 1 98.94 167 ASN A C 1
ATOM 1219 O O . ASN A 1 167 ? -1.975 -19.375 0.51 1 98.94 167 ASN A O 1
ATOM 1223 N N . ASN A 1 168 ? -0.142 -18.609 -0.554 1 98.94 168 ASN A N 1
ATOM 1224 C CA . ASN A 1 168 ? -0.063 -17.422 0.293 1 98.94 168 ASN A CA 1
ATOM 1225 C C . ASN A 1 168 ? -1.323 -16.562 0.182 1 98.94 168 ASN A C 1
ATOM 1227 O O . ASN A 1 168 ? -1.83 -16.062 1.188 1 98.94 168 ASN A O 1
ATOM 1231 N N . VAL A 1 169 ? -1.859 -16.406 -1.014 1 98.94 169 VAL A N 1
ATOM 1232 C CA . VAL A 1 169 ? -3.096 -15.656 -1.232 1 98.94 169 VAL A CA 1
ATOM 1233 C C . VAL A 1 169 ? -4.258 -16.375 -0.544 1 98.94 169 VAL A C 1
ATOM 1235 O O . VAL A 1 169 ? -5.012 -15.758 0.213 1 98.94 169 VAL A O 1
ATOM 1238 N N . LYS A 1 170 ? -4.398 -17.625 -0.75 1 98.94 170 LYS A N 1
ATOM 1239 C CA . LYS A 1 170 ? -5.508 -18.406 -0.203 1 98.94 170 LYS A CA 1
ATOM 1240 C C . LYS A 1 170 ? -5.469 -18.422 1.322 1 98.94 170 LYS A C 1
ATOM 1242 O O . LYS A 1 170 ? -6.496 -18.234 1.979 1 98.94 170 LYS A O 1
ATOM 1247 N N . LEU A 1 171 ? -4.293 -18.656 1.843 1 98.94 171 LEU A N 1
ATOM 1248 C CA . LEU A 1 171 ? -4.156 -18.703 3.295 1 98.94 171 LEU A CA 1
ATOM 1249 C C . LEU A 1 171 ? -4.43 -17.328 3.906 1 98.94 171 LEU A C 1
ATOM 1251 O O . LEU A 1 171 ? -4.977 -17.234 5.008 1 98.94 171 LEU A O 1
ATOM 1255 N N . THR A 1 172 ? -3.98 -16.281 3.242 1 98.94 172 THR A N 1
ATOM 1256 C CA . THR A 1 172 ? -4.273 -14.93 3.717 1 98.94 172 THR A CA 1
ATOM 1257 C C . THR A 1 172 ? -5.777 -14.695 3.783 1 98.94 172 THR A C 1
ATOM 1259 O O . THR A 1 172 ? -6.281 -14.148 4.766 1 98.94 172 THR A O 1
ATOM 1262 N N . ILE A 1 173 ? -6.516 -15.117 2.742 1 98.94 173 ILE A N 1
ATOM 1263 C CA . ILE A 1 173 ? -7.969 -14.992 2.721 1 98.94 173 ILE A CA 1
ATOM 1264 C C . ILE A 1 173 ? -8.57 -15.734 3.914 1 98.94 173 ILE A C 1
ATOM 1266 O O . ILE A 1 173 ? -9.43 -15.203 4.613 1 98.94 173 ILE A O 1
ATOM 1270 N N . ASP A 1 174 ? -8.094 -16.938 4.164 1 98.88 174 ASP A N 1
ATOM 1271 C CA . ASP A 1 174 ? -8.586 -17.734 5.285 1 98.88 174 ASP A CA 1
ATOM 1272 C C . ASP A 1 174 ? -8.32 -17.016 6.613 1 98.88 174 ASP A C 1
ATOM 1274 O O . ASP A 1 174 ? -9.188 -17 7.492 1 98.88 174 ASP A O 1
ATOM 1278 N N . ARG A 1 175 ? -7.168 -16.453 6.73 1 98.88 175 ARG A N 1
ATOM 1279 C CA . ARG A 1 175 ? -6.793 -15.805 7.98 1 98.88 175 ARG A CA 1
ATOM 1280 C C . ARG A 1 175 ? -7.574 -14.508 8.18 1 98.88 175 ARG A C 1
ATOM 1282 O O . ARG A 1 175 ? -7.887 -14.133 9.312 1 98.88 175 ARG A O 1
ATOM 1289 N N . ILE A 1 176 ? -7.883 -13.805 7.074 1 98.88 176 ILE A N 1
ATOM 1290 C CA . ILE A 1 176 ? -8.75 -12.633 7.184 1 98.88 176 ILE A CA 1
ATOM 1291 C C . ILE A 1 176 ? -10.086 -13.039 7.812 1 98.88 176 ILE A C 1
ATOM 1293 O O . ILE A 1 176 ? -10.562 -12.383 8.742 1 98.88 176 ILE A O 1
ATOM 1297 N N . ARG A 1 177 ? -10.648 -14.109 7.344 1 98.81 177 ARG A N 1
ATOM 1298 C CA . ARG A 1 177 ? -11.914 -14.609 7.875 1 98.81 177 ARG A CA 1
ATOM 1299 C C . ARG A 1 177 ? -11.758 -15.055 9.328 1 98.81 177 ARG A C 1
ATOM 1301 O O . ARG A 1 177 ? -12.625 -14.773 10.164 1 98.81 177 ARG A O 1
ATOM 1308 N N . GLU A 1 178 ? -10.672 -15.672 9.617 1 98.69 178 GLU A N 1
ATOM 1309 C CA . GLU A 1 178 ? -10.438 -16.25 10.938 1 98.69 178 GLU A CA 1
ATOM 1310 C C . GLU A 1 178 ? -10.164 -15.148 11.969 1 98.69 178 GLU A C 1
ATOM 1312 O O . GLU A 1 178 ? -10.562 -15.266 13.125 1 98.69 178 GLU A O 1
ATOM 1317 N N . LYS A 1 179 ? -9.445 -14.141 11.547 1 98.75 179 LYS A N 1
ATOM 1318 C CA . LYS A 1 179 ? -8.875 -13.219 12.523 1 98.75 179 LYS A CA 1
ATOM 1319 C C . LYS A 1 179 ? -9.656 -11.906 12.555 1 98.75 179 LYS A C 1
ATOM 1321 O O . LYS A 1 179 ? -9.359 -11.016 13.359 1 98.75 179 LYS A O 1
ATOM 1326 N N . SER A 1 180 ? -10.656 -11.727 11.758 1 98.69 180 SER A N 1
ATOM 1327 C CA . SER A 1 180 ? -11.547 -10.57 11.805 1 98.69 180 SER A CA 1
ATOM 1328 C C . SER A 1 180 ? -13.008 -10.992 11.781 1 98.69 180 SER A C 1
ATOM 1330 O O . SER A 1 180 ? -13.602 -11.141 10.711 1 98.69 180 SER A O 1
ATOM 1332 N N . LYS A 1 181 ? -13.617 -11.062 12.906 1 98.25 181 LYS A N 1
ATOM 1333 C CA . LYS A 1 181 ? -15.031 -11.406 13 1 98.25 181 LYS A CA 1
ATOM 1334 C C . LYS A 1 181 ? -15.898 -10.391 12.258 1 98.25 181 LYS A C 1
ATOM 1336 O O . LYS A 1 181 ? -16.906 -10.75 11.656 1 98.25 181 LYS A O 1
ATOM 1341 N N . ILE A 1 182 ? -15.477 -9.211 12.289 1 98.5 182 ILE A N 1
ATOM 1342 C CA . ILE A 1 182 ? -16.203 -8.133 11.625 1 98.5 182 ILE A CA 1
ATOM 1343 C C . ILE A 1 182 ? -16.297 -8.422 10.125 1 98.5 182 ILE A C 1
ATOM 1345 O O . ILE A 1 182 ? -17.391 -8.398 9.555 1 98.5 182 ILE A O 1
ATOM 1349 N N . LEU A 1 183 ? -15.203 -8.734 9.508 1 98.88 183 LEU A N 1
ATOM 1350 C CA . LEU A 1 183 ? -15.18 -8.984 8.07 1 98.88 183 LEU A CA 1
ATOM 1351 C C . LEU A 1 183 ? -15.883 -10.289 7.734 1 98.88 183 LEU A C 1
ATOM 1353 O O . LEU A 1 183 ? -16.594 -10.383 6.723 1 98.88 183 LEU A O 1
ATOM 1357 N N . GLN A 1 184 ? -15.641 -11.266 8.547 1 98.75 184 GLN A N 1
ATOM 1358 C CA . GLN A 1 184 ? -16.297 -12.555 8.336 1 98.75 184 GLN A CA 1
ATOM 1359 C C . GLN A 1 184 ? -17.812 -12.414 8.359 1 98.75 184 GLN A C 1
ATOM 1361 O O . GLN A 1 184 ? -18.5 -12.945 7.488 1 98.75 184 GLN A O 1
ATOM 1366 N N . GLU A 1 185 ? -18.312 -11.695 9.32 1 98.75 185 GLU A N 1
ATOM 1367 C CA . GLU A 1 185 ? -19.766 -11.508 9.453 1 98.75 185 GLU A CA 1
ATOM 1368 C C . GLU A 1 185 ? -20.312 -10.703 8.273 1 98.75 185 GLU A C 1
ATOM 1370 O O . GLU A 1 185 ? -21.406 -11.008 7.77 1 98.75 185 GLU A O 1
ATOM 1375 N N . MET A 1 186 ? -19.609 -9.703 7.91 1 98.75 186 MET A N 1
ATOM 1376 C CA . MET A 1 186 ? -20.031 -8.914 6.758 1 98.75 186 MET A CA 1
ATOM 1377 C C . MET A 1 186 ? -20.109 -9.781 5.504 1 98.75 186 MET A C 1
ATOM 1379 O O . MET A 1 186 ? -21.016 -9.625 4.684 1 98.75 186 MET A O 1
ATOM 1383 N N . GLU A 1 187 ? -19.109 -10.641 5.309 1 98.88 187 GLU A N 1
ATOM 1384 C CA . GLU A 1 187 ? -19.125 -11.531 4.152 1 98.88 187 GLU A CA 1
ATOM 1385 C C . GLU A 1 187 ? -20.281 -12.516 4.227 1 98.88 187 GLU A C 1
ATOM 1387 O O . GLU A 1 187 ? -20.969 -12.758 3.227 1 98.88 187 GLU A O 1
ATOM 1392 N N . ASP A 1 188 ? -20.516 -13.078 5.359 1 98.62 188 ASP A N 1
ATOM 1393 C CA . ASP A 1 188 ? -21.625 -14.008 5.562 1 98.62 188 ASP A CA 1
ATOM 1394 C C . ASP A 1 188 ? -22.953 -13.359 5.238 1 98.62 188 ASP A C 1
ATOM 1396 O O . ASP A 1 188 ? -23.875 -14.016 4.754 1 98.62 188 ASP A O 1
ATOM 1400 N N . ASN A 1 189 ? -23.062 -12.109 5.504 1 98.44 189 ASN A N 1
ATOM 1401 C CA . ASN A 1 189 ? -24.297 -11.359 5.281 1 98.44 189 ASN A CA 1
ATOM 1402 C C . ASN A 1 189 ? -24.406 -10.867 3.844 1 98.44 189 ASN A C 1
ATOM 1404 O O . ASN A 1 189 ? -25.359 -10.188 3.486 1 98.44 189 ASN A O 1
ATOM 1408 N N . GLY A 1 190 ? -23.406 -11.109 3.086 1 98.38 190 GLY A N 1
ATOM 1409 C CA . GLY A 1 190 ? -23.422 -10.727 1.684 1 98.38 190 GLY A CA 1
ATOM 1410 C C . GLY A 1 190 ? -23.094 -9.266 1.461 1 98.38 190 GLY A C 1
ATOM 1411 O O . GLY A 1 190 ? -23.297 -8.734 0.366 1 98.38 190 GLY A O 1
ATOM 1412 N N . GLU A 1 191 ? -22.594 -8.617 2.525 1 98.56 191 GLU A N 1
ATOM 1413 C CA . GLU A 1 191 ? -22.266 -7.195 2.443 1 98.56 191 GLU A CA 1
ATOM 1414 C C . GLU A 1 191 ? -20.953 -6.969 1.697 1 98.56 191 GLU A C 1
ATOM 1416 O O . GLU A 1 191 ? -20.766 -5.93 1.059 1 98.56 191 GLU A O 1
ATOM 1421 N N . ILE A 1 192 ? -20.047 -7.898 1.853 1 98.94 192 ILE A N 1
ATOM 1422 C CA . ILE A 1 192 ? -18.781 -7.863 1.128 1 98.94 192 ILE A CA 1
ATOM 1423 C C . ILE A 1 192 ? -18.453 -9.258 0.591 1 98.94 192 ILE A C 1
ATOM 1425 O O . ILE A 1 192 ? -19.109 -10.234 0.957 1 98.94 192 ILE A O 1
ATOM 1429 N N . ALA A 1 193 ? -17.516 -9.312 -0.319 1 98.94 193 ALA A N 1
ATOM 1430 C CA . ALA A 1 193 ? -16.844 -10.555 -0.686 1 98.94 193 ALA A CA 1
ATOM 1431 C C . ALA A 1 193 ? -15.336 -10.461 -0.424 1 98.94 193 ALA A C 1
ATOM 1433 O O . ALA A 1 193 ? -14.766 -9.367 -0.458 1 98.94 193 ALA A O 1
ATOM 1434 N N . ILE A 1 194 ? -14.758 -11.508 -0.078 1 98.94 194 ILE A N 1
ATOM 1435 C CA . ILE A 1 194 ? -13.312 -11.633 0.069 1 98.94 194 ILE A CA 1
ATOM 1436 C C . ILE A 1 194 ? -12.773 -12.617 -0.969 1 98.94 194 ILE A C 1
ATOM 1438 O O . ILE A 1 194 ? -13.086 -13.805 -0.93 1 98.94 194 ILE A O 1
ATOM 1442 N N . VAL A 1 195 ? -12.008 -12.078 -1.92 1 98.94 195 VAL A N 1
ATOM 1443 C CA . VAL A 1 195 ? -11.539 -12.875 -3.051 1 98.94 195 VAL A CA 1
ATOM 1444 C C . VAL A 1 195 ? -10.039 -12.688 -3.232 1 98.94 195 VAL A C 1
ATOM 1446 O O . VAL A 1 195 ? -9.414 -11.898 -2.523 1 98.94 195 VAL A O 1
ATOM 1449 N N . GLY A 1 196 ? -9.391 -13.453 -4.113 1 98.88 196 GLY A N 1
ATOM 1450 C CA . GLY A 1 196 ? -7.953 -13.359 -4.34 1 98.88 196 GLY A CA 1
ATOM 1451 C C . GLY A 1 196 ? -7.559 -13.641 -5.777 1 98.88 196 GLY A C 1
ATOM 1452 O O . GLY A 1 196 ? -8.273 -14.344 -6.496 1 98.88 196 GLY A O 1
ATOM 1453 N N . GLY A 1 197 ? -6.539 -13.07 -6.211 1 98.88 197 GLY A N 1
ATOM 1454 C CA . GLY A 1 197 ? -5.969 -13.297 -7.531 1 98.88 197 GLY A CA 1
ATOM 1455 C C . GLY A 1 197 ? -4.457 -13.156 -7.559 1 98.88 197 GLY A C 1
ATOM 1456 O O . GLY A 1 197 ? -3.84 -12.828 -6.547 1 98.88 197 GLY A O 1
ATOM 1457 N N . VAL A 1 198 ? -3.893 -13.555 -8.688 1 98.94 198 VAL A N 1
ATOM 1458 C CA . VAL A 1 198 ? -2.451 -13.445 -8.891 1 98.94 198 VAL A CA 1
ATOM 1459 C C . VAL A 1 198 ? -2.168 -12.633 -10.156 1 98.94 198 VAL A C 1
ATOM 1461 O O . VAL A 1 198 ? -2.738 -12.898 -11.219 1 98.94 198 VAL A O 1
ATOM 1464 N N . TYR A 1 199 ? -1.362 -11.617 -10.047 1 98.88 199 TYR A N 1
ATOM 1465 C CA . TYR A 1 199 ? -0.893 -10.773 -11.141 1 98.88 199 TYR A CA 1
ATOM 1466 C C . TYR A 1 199 ? 0.279 -11.43 -11.867 1 98.88 199 TYR A C 1
ATOM 1468 O O . TYR A 1 199 ? 1.255 -11.844 -11.234 1 98.88 199 TYR A O 1
ATOM 1476 N N . SER A 1 200 ? 0.222 -11.508 -13.156 1 98.56 200 SER A N 1
ATOM 1477 C CA . SER A 1 200 ? 1.307 -12.023 -13.984 1 98.56 200 SER A CA 1
ATOM 1478 C C . SER A 1 200 ? 2.295 -10.914 -14.344 1 98.56 200 SER A C 1
ATOM 1480 O O . SER A 1 200 ? 1.929 -9.938 -14.992 1 98.56 200 SER A O 1
ATOM 1482 N N . LEU A 1 201 ? 3.527 -11.133 -13.992 1 97.44 201 LEU A N 1
ATOM 1483 C CA . LEU A 1 201 ? 4.551 -10.148 -14.344 1 97.44 201 LEU A CA 1
ATOM 1484 C C . LEU A 1 201 ? 4.852 -10.188 -15.836 1 97.44 201 LEU A C 1
ATOM 1486 O O . LEU A 1 201 ? 5.402 -9.234 -16.391 1 97.44 201 LEU A O 1
ATOM 1490 N N . LYS A 1 202 ? 4.48 -11.219 -16.484 1 95.94 202 LYS A N 1
ATOM 1491 C CA . LYS A 1 202 ? 4.77 -11.391 -17.906 1 95.94 202 LYS A CA 1
ATOM 1492 C C . LYS A 1 202 ? 3.723 -10.695 -18.766 1 95.94 202 LYS A C 1
ATOM 1494 O O . LYS A 1 202 ? 4.059 -10.086 -19.797 1 95.94 202 LYS A O 1
ATOM 1499 N N . THR A 1 203 ? 2.475 -10.766 -18.312 1 96.62 203 THR A N 1
ATOM 1500 C CA . THR A 1 203 ? 1.41 -10.305 -19.203 1 96.62 203 THR A CA 1
ATOM 1501 C C . THR A 1 203 ? 0.686 -9.102 -18.609 1 96.62 203 THR A C 1
ATOM 1503 O O . THR A 1 203 ? -0.023 -8.383 -19.312 1 96.62 203 THR A O 1
ATOM 1506 N N . GLY A 1 204 ? 0.796 -8.93 -17.297 1 97.69 204 GLY A N 1
ATOM 1507 C CA . GLY A 1 204 ? 0.043 -7.895 -16.594 1 97.69 204 GLY A CA 1
ATOM 1508 C C . GLY A 1 204 ? -1.362 -8.328 -16.219 1 97.69 204 GLY A C 1
ATOM 1509 O O . GLY A 1 204 ? -2.1 -7.574 -15.586 1 97.69 204 GLY A O 1
ATOM 1510 N N . GLN A 1 205 ? -1.726 -9.547 -16.531 1 98.38 205 GLN A N 1
ATOM 1511 C CA . GLN A 1 205 ? -3.082 -10.031 -16.281 1 98.38 205 GLN A CA 1
ATOM 1512 C C . GLN A 1 205 ? -3.248 -10.508 -14.852 1 98.38 205 GLN A C 1
ATOM 1514 O O . GLN A 1 205 ? -2.328 -11.094 -14.273 1 98.38 205 GLN A O 1
ATOM 1519 N N . VAL A 1 206 ? -4.387 -10.281 -14.32 1 98.88 206 VAL A N 1
ATOM 1520 C CA . VAL A 1 206 ? -4.762 -10.828 -13.023 1 98.88 206 VAL A CA 1
ATOM 1521 C C . VAL A 1 206 ? -5.656 -12.055 -13.219 1 98.88 206 VAL A C 1
ATOM 1523 O O . VAL A 1 206 ? -6.68 -11.977 -13.906 1 98.88 206 VAL A O 1
ATOM 1526 N N . THR A 1 207 ? -5.277 -13.156 -12.688 1 98.75 207 THR A N 1
ATOM 1527 C CA . THR A 1 207 ? -6.074 -14.375 -12.695 1 98.75 207 THR A CA 1
ATOM 1528 C C . THR A 1 207 ? -6.629 -14.664 -11.305 1 98.75 207 THR A C 1
ATOM 1530 O O . THR A 1 207 ? -5.879 -14.734 -10.328 1 98.75 207 THR A O 1
ATOM 1533 N N . MET A 1 208 ? -7.926 -14.883 -11.266 1 98.75 208 MET A N 1
ATOM 1534 C CA . MET A 1 208 ? -8.562 -15.141 -9.977 1 98.75 208 MET A CA 1
ATOM 1535 C C . MET A 1 208 ? -8.336 -16.578 -9.539 1 98.75 208 MET A C 1
ATOM 1537 O O . MET A 1 208 ? -8.203 -17.484 -10.375 1 98.75 208 MET A O 1
ATOM 1541 N N . LEU A 1 209 ? -8.242 -16.75 -8.227 1 98.19 209 LEU A N 1
ATOM 1542 C CA . LEU A 1 209 ? -8.047 -18.062 -7.641 1 98.19 209 LEU A CA 1
ATOM 1543 C C . LEU A 1 209 ? -9.367 -18.641 -7.141 1 98.19 209 LEU A C 1
ATOM 1545 O O . LEU A 1 209 ? -10.273 -17.8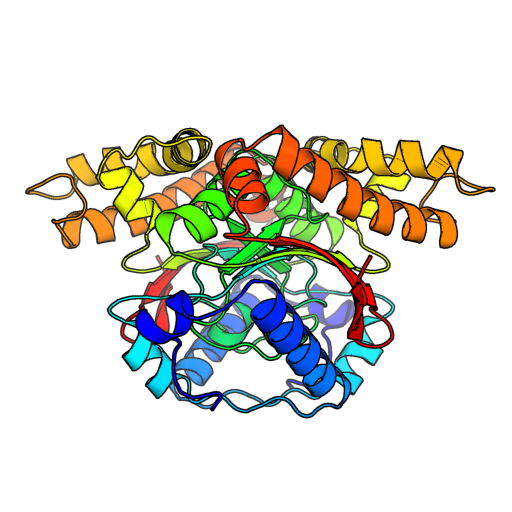91 -6.766 1 98.19 209 LEU A O 1
ATOM 1549 N N . MET B 1 1 ? 12.703 9.641 -19.203 1 46.97 1 MET B N 1
ATOM 1550 C CA . MET B 1 1 ? 11.734 9.102 -20.156 1 46.97 1 MET B CA 1
ATOM 1551 C C . MET B 1 1 ? 10.844 8.062 -19.484 1 46.97 1 MET B C 1
ATOM 1553 O O . MET B 1 1 ? 11.336 7.078 -18.922 1 46.97 1 MET B O 1
ATOM 1557 N N . ARG B 1 2 ? 9.609 8.375 -19.188 1 67.38 2 ARG B N 1
ATOM 1558 C CA . ARG B 1 2 ? 8.609 7.629 -18.438 1 67.38 2 ARG B CA 1
ATOM 1559 C C . ARG B 1 2 ? 8.422 6.23 -19.016 1 67.38 2 ARG B C 1
ATOM 1561 O O . ARG B 1 2 ? 8 5.312 -18.297 1 67.38 2 ARG B O 1
ATOM 1568 N N . ASN B 1 3 ? 9.086 5.902 -20.094 1 82.62 3 ASN B N 1
ATOM 1569 C CA . ASN B 1 3 ? 8.805 4.582 -20.656 1 82.62 3 ASN B CA 1
ATOM 1570 C C . ASN B 1 3 ? 10.047 3.695 -20.641 1 82.62 3 ASN B C 1
ATOM 1572 O O . ASN B 1 3 ? 10.133 2.719 -21.375 1 82.62 3 ASN B O 1
ATOM 1576 N N . THR B 1 4 ? 11 4.078 -19.906 1 90.56 4 THR B N 1
ATOM 1577 C CA . THR B 1 4 ? 12.172 3.246 -19.656 1 90.56 4 THR B CA 1
ATOM 1578 C C . THR B 1 4 ? 12.289 2.885 -18.188 1 90.56 4 THR B C 1
ATOM 1580 O O . THR B 1 4 ? 12.375 3.768 -17.328 1 90.56 4 THR B O 1
ATOM 1583 N N . ALA B 1 5 ? 12.328 1.625 -17.953 1 94.88 5 ALA B N 1
ATOM 1584 C CA . ALA B 1 5 ? 12.438 1.15 -16.578 1 94.88 5 ALA B CA 1
ATOM 1585 C C . ALA B 1 5 ? 13.82 1.449 -16 1 94.88 5 ALA B C 1
ATOM 1587 O O . ALA B 1 5 ? 14.812 1.423 -16.734 1 94.88 5 ALA B O 1
ATOM 1588 N N . ILE B 1 6 ? 13.859 1.696 -14.734 1 96.31 6 ILE B N 1
ATOM 1589 C CA . ILE B 1 6 ? 15.125 1.919 -14.047 1 96.31 6 ILE B CA 1
ATOM 1590 C C . ILE B 1 6 ? 15.969 0.645 -14.086 1 96.31 6 ILE B C 1
ATOM 1592 O O . ILE B 1 6 ? 15.469 -0.443 -13.781 1 96.31 6 ILE B O 1
ATOM 1596 N N . THR B 1 7 ? 17.219 0.768 -14.516 1 96.38 7 THR B N 1
ATOM 1597 C CA . THR B 1 7 ? 18.141 -0.364 -14.523 1 96.38 7 THR B CA 1
ATOM 1598 C C . THR B 1 7 ? 19.031 -0.344 -13.281 1 96.38 7 THR B C 1
ATOM 1600 O O . THR B 1 7 ? 19.047 0.642 -12.547 1 96.38 7 THR B O 1
ATOM 1603 N N . LYS B 1 8 ? 19.75 -1.463 -13.148 1 96.94 8 LYS B N 1
ATOM 1604 C CA . LYS B 1 8 ? 20.625 -1.568 -11.992 1 96.94 8 LYS B CA 1
ATOM 1605 C C . LYS B 1 8 ? 21.688 -0.461 -12.008 1 96.94 8 LYS B C 1
ATOM 1607 O O . LYS B 1 8 ? 21.953 0.149 -10.969 1 96.94 8 LYS B O 1
ATOM 1612 N N . ASP B 1 9 ? 22.281 -0.208 -13.141 1 97.06 9 ASP B N 1
ATOM 1613 C CA . ASP B 1 9 ? 23.312 0.809 -13.266 1 97.06 9 ASP B CA 1
ATOM 1614 C C . ASP B 1 9 ? 22.766 2.197 -12.945 1 97.06 9 ASP B C 1
ATOM 1616 O O . ASP B 1 9 ? 23.422 2.986 -12.258 1 97.06 9 ASP B O 1
ATOM 1620 N N . ILE B 1 10 ? 21.609 2.438 -13.43 1 96.81 10 ILE B N 1
ATOM 1621 C CA . ILE B 1 10 ? 20.984 3.729 -13.18 1 96.81 10 ILE B CA 1
ATOM 1622 C C . ILE B 1 10 ? 20.688 3.881 -11.688 1 96.81 10 ILE B C 1
ATOM 1624 O O . ILE B 1 10 ? 21.031 4.902 -11.078 1 96.81 10 ILE B O 1
ATOM 1628 N N . GLN B 1 11 ? 20.078 2.893 -11.102 1 98.06 11 GLN B N 1
ATOM 1629 C CA . GLN B 1 11 ? 19.734 2.941 -9.68 1 98.06 11 GLN B CA 1
ATOM 1630 C C . GLN B 1 11 ? 20.984 3.174 -8.82 1 98.06 11 GLN B C 1
ATOM 1632 O O . GLN B 1 11 ? 20.953 3.963 -7.875 1 98.06 11 GLN B O 1
ATOM 1637 N N . THR B 1 12 ? 22.047 2.445 -9.133 1 97.56 12 THR B N 1
ATOM 1638 C CA . THR B 1 12 ? 23.281 2.506 -8.352 1 97.56 12 THR B CA 1
ATOM 1639 C C . THR B 1 12 ? 23.859 3.92 -8.367 1 97.56 12 THR B C 1
ATOM 1641 O O . THR B 1 12 ? 24.453 4.359 -7.379 1 97.56 12 THR B O 1
ATOM 1644 N N . ALA B 1 13 ? 23.609 4.621 -9.398 1 97.88 13 ALA B N 1
ATOM 1645 C CA . ALA B 1 13 ? 24.188 5.949 -9.57 1 97.88 13 ALA B CA 1
ATOM 1646 C C . ALA B 1 13 ? 23.328 7.02 -8.906 1 97.88 13 ALA B C 1
ATOM 1648 O O . ALA B 1 13 ? 23.766 8.164 -8.75 1 97.88 13 ALA B O 1
ATOM 1649 N N . LEU B 1 14 ? 22.172 6.652 -8.445 1 98.38 14 LEU B N 1
ATOM 1650 C CA . LEU B 1 14 ? 21.281 7.633 -7.84 1 98.38 14 LEU B CA 1
ATOM 1651 C C . LEU B 1 14 ? 21.75 8.008 -6.441 1 98.38 14 LEU B C 1
ATOM 1653 O O . LEU B 1 14 ? 22.375 7.199 -5.754 1 98.38 14 LEU B O 1
ATOM 1657 N N . THR B 1 15 ? 21.438 9.234 -6.059 1 98.62 15 THR B N 1
ATOM 1658 C CA . THR B 1 15 ? 21.609 9.68 -4.68 1 98.62 15 THR B CA 1
ATOM 1659 C C . THR B 1 15 ? 20.266 9.898 -4.004 1 98.62 15 THR B C 1
ATOM 1661 O O . THR B 1 15 ? 19.266 10.164 -4.676 1 98.62 15 THR B O 1
ATOM 1664 N N . PRO B 1 16 ? 20.219 9.766 -2.697 1 98.75 16 PRO B N 1
ATOM 1665 C CA . PRO B 1 16 ? 18.953 10.023 -2.002 1 98.75 16 PRO B CA 1
ATOM 1666 C C . PRO B 1 16 ? 18.344 11.367 -2.375 1 98.75 16 PRO B C 1
ATOM 1668 O O . PRO B 1 16 ? 17.141 11.453 -2.631 1 98.75 16 PRO B O 1
ATOM 1671 N N . ASN B 1 17 ? 19.156 12.391 -2.461 1 98.62 17 ASN B N 1
ATOM 1672 C CA . ASN B 1 17 ? 18.656 13.719 -2.785 1 98.62 17 ASN B CA 1
ATOM 1673 C C . ASN B 1 17 ? 18.094 13.781 -4.203 1 98.62 17 ASN B C 1
ATOM 1675 O O . ASN B 1 17 ? 17.062 14.414 -4.445 1 98.62 17 ASN B O 1
ATOM 1679 N N . ALA B 1 18 ? 18.734 13.219 -5.164 1 98.69 18 ALA B N 1
ATOM 1680 C CA . ALA B 1 18 ? 18.25 13.203 -6.543 1 98.69 18 ALA B CA 1
ATOM 1681 C C . ALA B 1 18 ? 16.906 12.484 -6.645 1 98.69 18 ALA B C 1
ATOM 1683 O O . ALA B 1 18 ? 16.031 12.906 -7.406 1 98.69 18 ALA B O 1
ATOM 1684 N N . VAL B 1 19 ? 16.797 11.375 -5.906 1 98.81 19 VAL B N 1
ATOM 1685 C CA . VAL B 1 19 ? 15.539 10.617 -5.895 1 98.81 19 VAL B CA 1
ATOM 1686 C C . VAL B 1 19 ? 14.422 11.484 -5.328 1 98.81 19 VAL B C 1
ATOM 1688 O O . VAL B 1 19 ? 13.32 11.531 -5.887 1 98.81 19 VAL B O 1
ATOM 1691 N N . LEU B 1 20 ? 14.688 12.18 -4.203 1 98.88 20 LEU B N 1
ATOM 1692 C CA . LEU B 1 20 ? 13.68 13.047 -3.607 1 98.88 20 LEU B CA 1
ATOM 1693 C C . LEU B 1 20 ? 13.258 14.141 -4.582 1 98.88 20 LEU B C 1
ATOM 1695 O O . LEU B 1 20 ? 12.062 14.422 -4.73 1 98.88 20 LEU B O 1
ATOM 1699 N N . GLN B 1 21 ? 14.195 14.734 -5.266 1 98.69 21 GLN B N 1
ATOM 1700 C CA . GLN B 1 21 ? 13.891 15.797 -6.227 1 98.69 21 GLN B CA 1
ATOM 1701 C C . GLN B 1 21 ? 13.047 15.266 -7.383 1 98.69 21 GLN B C 1
ATOM 1703 O O . GLN B 1 21 ? 12.148 15.953 -7.867 1 98.69 21 GLN B O 1
ATOM 1708 N N . ASP B 1 22 ? 13.391 14.125 -7.816 1 98.12 22 ASP B N 1
ATOM 1709 C CA . ASP B 1 22 ? 12.609 13.5 -8.883 1 98.12 22 ASP B CA 1
ATOM 1710 C C . ASP B 1 22 ? 11.156 13.305 -8.453 1 98.12 22 ASP B C 1
ATOM 1712 O O . ASP B 1 22 ? 10.234 13.57 -9.219 1 98.12 22 ASP B O 1
ATOM 1716 N N . LEU B 1 23 ? 10.906 12.75 -7.223 1 98.62 23 LEU B N 1
ATOM 1717 C CA . LEU B 1 23 ? 9.562 12.539 -6.703 1 98.62 23 LEU B CA 1
ATOM 1718 C C . LEU B 1 23 ? 8.805 13.859 -6.605 1 98.62 23 LEU B C 1
ATOM 1720 O O . LEU B 1 23 ? 7.637 13.945 -6.992 1 98.62 23 LEU B O 1
ATOM 1724 N N . LEU B 1 24 ? 9.5 14.875 -6.121 1 98.75 24 LEU B N 1
ATOM 1725 C CA . LEU B 1 24 ? 8.844 16.172 -5.957 1 98.75 24 LEU B CA 1
ATOM 1726 C C . LEU B 1 24 ? 8.547 16.797 -7.309 1 98.75 24 LEU B C 1
ATOM 1728 O O . LEU B 1 24 ? 7.527 17.484 -7.473 1 98.75 24 LEU B O 1
ATOM 1732 N N . ALA B 1 25 ? 9.445 16.625 -8.281 1 98.25 25 ALA B N 1
ATOM 1733 C CA . ALA B 1 25 ? 9.148 17.047 -9.648 1 98.25 25 ALA B CA 1
ATOM 1734 C C . ALA B 1 25 ? 7.914 16.344 -10.188 1 98.25 25 ALA B C 1
ATOM 1736 O O . ALA B 1 25 ? 7.105 16.938 -10.906 1 98.25 25 ALA B O 1
ATOM 1737 N N . GLY B 1 26 ? 7.809 15.016 -9.898 1 97.88 26 GLY B N 1
ATOM 1738 C CA . GLY B 1 26 ? 6.613 14.273 -10.266 1 97.88 26 GLY B CA 1
ATOM 1739 C C . GLY B 1 26 ? 5.352 14.828 -9.641 1 97.88 26 GLY B C 1
ATOM 1740 O O . GLY B 1 26 ? 4.309 14.906 -10.289 1 97.88 26 GLY B O 1
ATOM 1741 N N . ASN B 1 27 ? 5.434 15.211 -8.391 1 98.56 27 ASN B N 1
ATOM 1742 C CA . ASN B 1 27 ? 4.277 15.812 -7.73 1 98.56 27 ASN B CA 1
ATOM 1743 C C . ASN B 1 27 ? 3.881 17.125 -8.383 1 98.56 27 ASN B C 1
ATOM 1745 O O . ASN B 1 27 ? 2.695 17.453 -8.461 1 98.56 27 ASN B O 1
ATOM 1749 N N . THR B 1 28 ? 4.867 17.859 -8.805 1 97.94 28 THR B N 1
ATOM 1750 C CA . THR B 1 28 ? 4.582 19.109 -9.516 1 97.94 28 THR B CA 1
ATOM 1751 C C . THR B 1 28 ? 3.812 18.828 -10.805 1 97.94 28 THR B C 1
ATOM 1753 O O . THR B 1 28 ? 2.852 19.516 -11.125 1 97.94 28 THR B O 1
ATOM 1756 N N . ARG B 1 29 ? 4.168 17.812 -11.555 1 96.44 29 ARG B N 1
ATOM 1757 C CA . ARG B 1 29 ? 3.436 17.422 -12.758 1 96.44 29 ARG B CA 1
ATOM 1758 C C . ARG B 1 29 ? 2.016 16.984 -12.414 1 96.44 29 ARG B C 1
ATOM 1760 O O . ARG B 1 29 ? 1.066 17.328 -13.125 1 96.44 29 ARG B O 1
ATOM 1767 N N . TYR B 1 30 ? 1.902 16.25 -11.352 1 96.25 30 TYR B N 1
ATOM 1768 C CA . TYR B 1 30 ? 0.615 15.773 -10.852 1 96.25 30 TYR B CA 1
ATOM 1769 C C . TYR B 1 30 ? -0.326 16.938 -10.578 1 96.25 30 TYR B C 1
ATOM 1771 O O . TYR B 1 30 ? -1.454 16.969 -11.07 1 96.25 30 TYR B O 1
ATOM 1779 N N . THR B 1 31 ? 0.121 17.906 -9.891 1 96.69 31 THR B N 1
ATOM 1780 C CA . THR B 1 31 ? -0.726 19.016 -9.477 1 96.69 31 THR B CA 1
ATOM 1781 C C . THR B 1 31 ? -1.026 19.938 -10.656 1 96.69 31 THR B C 1
ATOM 1783 O O . THR B 1 31 ? -1.983 20.719 -10.617 1 96.69 31 THR B O 1
ATOM 1786 N N . SER B 1 32 ? -0.259 19.828 -11.719 1 95.44 32 SER B N 1
ATOM 1787 C CA . SER B 1 32 ? -0.477 20.625 -12.914 1 95.44 32 SER B CA 1
ATOM 1788 C C . SER B 1 32 ? -1.301 19.875 -13.945 1 95.44 32 SER B C 1
ATOM 1790 O O . SER B 1 32 ? -1.429 20.312 -15.094 1 95.44 32 SER B O 1
ATOM 1792 N N . ASN B 1 33 ? -1.773 18.703 -13.57 1 91.88 33 ASN B N 1
ATOM 1793 C CA . ASN B 1 33 ? -2.543 17.844 -14.445 1 91.88 3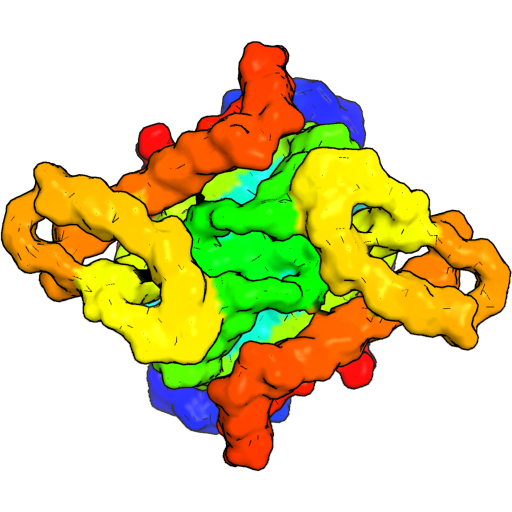3 ASN B CA 1
ATOM 1794 C C . ASN B 1 33 ? -1.749 17.453 -15.695 1 91.88 33 ASN B C 1
ATOM 1796 O O . ASN B 1 33 ? -2.305 17.391 -16.797 1 91.88 33 ASN B O 1
ATOM 1800 N N . ASN B 1 34 ? -0.527 17.344 -15.508 1 88.94 34 ASN B N 1
ATOM 1801 C CA . ASN B 1 34 ? 0.392 17.016 -16.594 1 88.94 34 ASN B CA 1
ATOM 1802 C C . ASN B 1 34 ? 1.112 15.695 -16.344 1 88.94 34 ASN B C 1
ATOM 1804 O O . ASN B 1 34 ? 2.344 15.641 -16.375 1 88.94 34 ASN B O 1
ATOM 1808 N N . LEU B 1 35 ? 0.253 14.68 -16.094 1 87.38 35 LEU B N 1
ATOM 1809 C CA . LEU B 1 35 ? 0.827 13.359 -15.867 1 87.38 35 LEU B CA 1
ATOM 1810 C C . LEU B 1 35 ? 1.393 12.773 -17.156 1 87.38 35 LEU B C 1
ATOM 1812 O O . LEU B 1 35 ? 0.836 12.992 -18.234 1 87.38 35 LEU B O 1
ATOM 1816 N N . THR B 1 36 ? 2.426 12.055 -17 1 81.56 36 THR B N 1
ATOM 1817 C CA . THR B 1 36 ? 3.072 11.438 -18.141 1 81.56 36 THR B CA 1
ATOM 1818 C C . THR B 1 36 ? 2.416 10.102 -18.484 1 81.56 36 THR B C 1
ATOM 1820 O O . THR B 1 36 ? 2.189 9.273 -17.594 1 81.56 36 THR B O 1
ATOM 1823 N N . ALA B 1 37 ? 2.154 9.938 -19.688 1 83.19 37 ALA B N 1
ATOM 1824 C CA . ALA B 1 37 ? 1.577 8.664 -20.125 1 83.19 37 ALA B CA 1
ATOM 1825 C C . ALA B 1 37 ? 2.607 7.539 -20.047 1 83.19 37 ALA B C 1
ATOM 1827 O O . ALA B 1 37 ? 3.799 7.766 -20.266 1 83.19 37 ALA B O 1
ATOM 1828 N N . SER B 1 38 ? 2.15 6.426 -19.641 1 86 38 SER B N 1
ATOM 1829 C CA . SER B 1 38 ? 3.025 5.262 -19.562 1 86 38 SER B CA 1
ATOM 1830 C C . SER B 1 38 ? 2.666 4.23 -20.641 1 86 38 SER B C 1
ATOM 1832 O O . SER B 1 38 ? 1.486 4.016 -20.922 1 86 38 SER B O 1
ATOM 1834 N N . ASN B 1 39 ? 3.668 3.672 -21.234 1 91.31 39 ASN B N 1
ATOM 1835 C CA . ASN B 1 39 ? 3.461 2.473 -22.047 1 91.31 39 ASN B CA 1
ATOM 1836 C C . ASN B 1 39 ? 3.547 1.207 -21.188 1 91.31 39 ASN B C 1
ATOM 1838 O O . ASN B 1 39 ? 4.633 0.657 -21 1 91.31 39 ASN B O 1
ATOM 1842 N N . VAL B 1 40 ? 2.43 0.704 -20.797 1 92.5 40 VAL B N 1
ATOM 1843 C CA . VAL B 1 40 ? 2.324 -0.38 -19.828 1 92.5 40 VAL B CA 1
ATOM 1844 C C . VAL B 1 40 ? 3.035 -1.622 -20.359 1 92.5 40 VAL B C 1
ATOM 1846 O O . VAL B 1 40 ? 3.893 -2.193 -19.688 1 92.5 40 VAL B O 1
ATOM 1849 N N . ASN B 1 41 ? 2.721 -1.987 -21.594 1 94.25 41 ASN B N 1
ATOM 1850 C CA . ASN B 1 41 ? 3.258 -3.229 -22.141 1 94.25 41 ASN B CA 1
ATOM 1851 C C . ASN B 1 41 ? 4.781 -3.191 -22.234 1 94.25 41 ASN B C 1
ATOM 1853 O O . ASN B 1 41 ? 5.449 -4.18 -21.922 1 94.25 41 ASN B O 1
ATOM 1857 N N . ASP B 1 42 ? 5.316 -2.08 -22.656 1 94.19 42 ASP B N 1
ATOM 1858 C CA . ASP B 1 42 ? 6.766 -1.935 -22.75 1 94.19 42 ASP B CA 1
ATOM 1859 C C . ASP B 1 42 ? 7.414 -2.035 -21.375 1 94.19 42 ASP B C 1
ATOM 1861 O O . ASP B 1 42 ? 8.438 -2.699 -21.203 1 94.19 42 ASP B O 1
ATOM 1865 N N . LEU B 1 43 ? 6.84 -1.385 -20.406 1 95 43 LEU B N 1
ATOM 1866 C CA . LEU B 1 43 ? 7.41 -1.368 -19.062 1 95 43 LEU B CA 1
ATOM 1867 C C . LEU B 1 43 ? 7.297 -2.74 -18.406 1 95 43 LEU B C 1
ATOM 1869 O O . LEU B 1 43 ? 8.219 -3.18 -17.719 1 95 43 LEU B O 1
ATOM 1873 N N . VAL B 1 44 ? 6.164 -3.385 -18.594 1 95.5 44 VAL B N 1
ATOM 1874 C CA . VAL B 1 44 ? 5.984 -4.742 -18.094 1 95.5 44 VAL B CA 1
ATOM 1875 C C . VAL B 1 44 ? 7.062 -5.656 -18.672 1 95.5 44 VAL B C 1
ATOM 1877 O O . VAL B 1 44 ? 7.699 -6.418 -17.938 1 95.5 44 VAL B O 1
ATOM 1880 N N . THR B 1 45 ? 7.324 -5.527 -19.938 1 95.5 45 THR B N 1
ATOM 1881 C CA . THR B 1 45 ? 8.336 -6.336 -20.609 1 95.5 45 THR B CA 1
ATOM 1882 C C . THR B 1 45 ? 9.727 -6.031 -20.047 1 95.5 45 THR B C 1
ATOM 1884 O O . THR B 1 45 ? 10.508 -6.949 -19.781 1 95.5 45 THR B O 1
ATOM 1887 N N . GLN B 1 46 ? 10.023 -4.805 -19.844 1 95.75 46 GLN B N 1
ATOM 1888 C CA . GLN B 1 46 ? 11.336 -4.375 -19.391 1 95.75 46 GLN B CA 1
ATOM 1889 C C . GLN B 1 46 ? 11.609 -4.852 -17.969 1 95.75 46 GLN B C 1
ATOM 1891 O O . GLN B 1 46 ? 12.758 -5.027 -17.562 1 95.75 46 GLN B O 1
ATOM 1896 N N . THR B 1 47 ? 10.555 -5.066 -17.141 1 96.31 47 THR B N 1
ATOM 1897 C CA . THR B 1 47 ? 10.758 -5.32 -15.727 1 96.31 47 THR B CA 1
ATOM 1898 C C . THR B 1 47 ? 10.469 -6.781 -15.391 1 96.31 47 THR B C 1
ATOM 1900 O O . THR B 1 47 ? 10.516 -7.18 -14.227 1 96.31 47 THR B O 1
ATOM 1903 N N . THR B 1 48 ? 10.156 -7.617 -16.359 1 94.56 48 THR B N 1
ATOM 1904 C CA . THR B 1 48 ? 9.805 -9.016 -16.141 1 94.56 48 THR B CA 1
ATOM 1905 C C . THR B 1 48 ? 10.938 -9.742 -15.414 1 94.56 48 THR B C 1
ATOM 1907 O O . THR B 1 48 ? 10.688 -10.555 -14.523 1 94.56 48 THR B O 1
ATOM 1910 N N . GLY B 1 49 ? 12.172 -9.445 -15.742 1 91.69 49 GLY B N 1
ATOM 1911 C CA . GLY B 1 49 ? 13.32 -10.195 -15.234 1 91.69 49 GLY B CA 1
ATOM 1912 C C . GLY B 1 49 ? 13.867 -9.633 -13.938 1 91.69 49 GLY B C 1
ATOM 1913 O O . GLY B 1 49 ? 14.766 -10.219 -13.328 1 91.69 49 GLY B O 1
ATOM 1914 N N . GLY B 1 50 ? 13.383 -8.469 -13.555 1 95.12 50 GLY B N 1
ATOM 1915 C CA . GLY B 1 50 ? 13.906 -7.82 -12.367 1 95.12 50 GLY B CA 1
ATOM 1916 C C . GLY B 1 50 ? 13.438 -6.391 -12.203 1 95.12 50 GLY B C 1
ATOM 1917 O O . GLY B 1 50 ? 12.836 -5.824 -13.117 1 95.12 50 GLY B O 1
ATOM 1918 N N . GLN B 1 51 ? 13.703 -5.879 -11.07 1 97.06 51 GLN B N 1
ATOM 1919 C CA . GLN B 1 51 ? 13.305 -4.512 -10.75 1 97.06 51 GLN B CA 1
ATOM 1920 C C . GLN B 1 51 ? 14.383 -3.793 -9.953 1 97.06 51 GLN B C 1
ATOM 1922 O O . GLN B 1 51 ? 15.094 -4.414 -9.156 1 97.06 51 GLN B O 1
ATOM 1927 N N . PHE B 1 52 ? 14.453 -2.477 -10.102 1 98.19 52 PHE B N 1
ATOM 1928 C CA . PHE B 1 52 ? 15.438 -1.649 -9.414 1 98.19 52 PHE B CA 1
ATOM 1929 C C . PHE B 1 52 ? 14.828 -0.318 -8.992 1 98.19 52 PHE B C 1
ATOM 1931 O O . PHE B 1 52 ? 15.328 0.746 -9.367 1 98.19 52 PHE B O 1
ATOM 1938 N N . PRO B 1 53 ? 13.758 -0.357 -8.148 1 98.75 53 PRO B N 1
ATOM 1939 C CA . PRO B 1 53 ? 13.07 0.863 -7.719 1 98.75 53 PRO B CA 1
ATOM 1940 C C . PRO B 1 53 ? 13.984 1.819 -6.957 1 98.75 53 PRO B C 1
ATOM 1942 O O . PRO B 1 53 ? 14.836 1.378 -6.184 1 98.75 53 PRO B O 1
ATOM 1945 N N . LYS B 1 54 ? 13.727 3.086 -7.07 1 98.81 54 LYS B N 1
ATOM 1946 C CA . LYS B 1 54 ? 14.648 4.086 -6.543 1 98.81 54 LYS B CA 1
ATOM 1947 C C . LYS B 1 54 ? 14.289 4.465 -5.109 1 98.81 54 LYS B C 1
ATOM 1949 O O . LYS B 1 54 ? 15.102 5.043 -4.387 1 98.81 54 LYS B O 1
ATOM 1954 N N . ALA B 1 55 ? 13.07 4.168 -4.656 1 98.94 55 ALA B N 1
ATOM 1955 C CA . ALA B 1 55 ? 12.602 4.566 -3.332 1 98.94 55 ALA B CA 1
ATOM 1956 C C . ALA B 1 55 ? 11.57 3.58 -2.799 1 98.94 55 ALA B C 1
ATOM 1958 O O . ALA B 1 55 ? 11.031 2.764 -3.551 1 98.94 55 ALA B O 1
ATOM 1959 N N . VAL B 1 56 ? 11.359 3.584 -1.502 1 98.94 56 VAL B N 1
ATOM 1960 C CA . VAL B 1 56 ? 10.195 2.986 -0.858 1 98.94 56 VAL B CA 1
ATOM 1961 C C . VAL B 1 56 ? 9.391 4.066 -0.144 1 98.94 56 VAL B C 1
ATOM 1963 O O . VAL B 1 56 ? 9.945 4.883 0.594 1 98.94 56 VAL B O 1
ATOM 1966 N N . ILE B 1 57 ? 8.094 4.105 -0.456 1 99 57 ILE B N 1
ATOM 1967 C CA . ILE B 1 57 ? 7.195 5.109 0.113 1 99 57 ILE B CA 1
ATOM 1968 C C . ILE B 1 57 ? 6.18 4.434 1.03 1 99 57 ILE B C 1
ATOM 1970 O O . ILE B 1 57 ? 5.477 3.51 0.615 1 99 57 ILE B O 1
ATOM 1974 N N . LEU B 1 58 ? 6.18 4.797 2.301 1 99 58 LEU B N 1
ATOM 1975 C CA . LEU B 1 58 ? 5.16 4.383 3.256 1 99 58 LEU B CA 1
ATOM 1976 C C . LEU B 1 58 ? 4.031 5.406 3.32 1 99 58 LEU B C 1
ATOM 1978 O O . LEU B 1 58 ? 4.262 6.57 3.664 1 99 58 LEU B O 1
ATOM 1982 N N . SER B 1 59 ? 2.861 4.98 2.961 1 98.94 59 SER B N 1
ATOM 1983 C CA . SER B 1 59 ? 1.707 5.875 2.928 1 98.94 59 SER B CA 1
ATOM 1984 C C . SER B 1 59 ? 0.489 5.23 3.58 1 98.94 59 SER B C 1
ATOM 1986 O O . SER B 1 59 ? 0.58 4.125 4.121 1 98.94 59 SER B O 1
ATOM 1988 N N . CYS B 1 60 ? -0.618 5.996 3.689 1 98.88 60 CYS B N 1
ATOM 1989 C CA . CYS B 1 60 ? -1.9 5.504 4.18 1 98.88 60 CYS B CA 1
ATOM 1990 C C . CYS B 1 60 ? -2.625 4.703 3.104 1 98.88 60 CYS B C 1
ATOM 1992 O O . CYS B 1 60 ? -2.332 4.848 1.915 1 98.88 60 CYS B O 1
ATOM 1994 N N . ILE B 1 61 ? -3.602 3.875 3.451 1 98.88 61 ILE B N 1
ATOM 1995 C CA . ILE B 1 61 ? -4.398 3.104 2.502 1 98.88 61 ILE B CA 1
ATOM 1996 C C . ILE B 1 61 ? -5.328 4.035 1.729 1 98.88 61 ILE B C 1
ATOM 1998 O O . ILE B 1 61 ? -5.977 3.619 0.768 1 98.88 61 ILE B O 1
ATOM 2002 N N . ASP B 1 62 ? -5.438 5.285 2.008 1 98.81 62 ASP B N 1
ATOM 2003 C CA . ASP B 1 62 ? -6.422 6.266 1.556 1 98.81 62 ASP B CA 1
ATOM 2004 C C . ASP B 1 62 ? -6.559 6.242 0.035 1 98.81 62 ASP B C 1
ATOM 2006 O O . ASP B 1 62 ? -5.559 6.285 -0.683 1 98.81 62 ASP B O 1
ATOM 2010 N N . SER B 1 63 ? -7.789 6.207 -0.447 1 98.69 63 SER B N 1
ATOM 2011 C CA . SER B 1 63 ? -8.078 6.098 -1.874 1 98.69 63 SER B CA 1
ATOM 2012 C C . SER B 1 63 ? -7.762 7.398 -2.604 1 98.69 63 SER B C 1
ATOM 2014 O O . SER B 1 63 ? -7.691 7.426 -3.834 1 98.69 63 SER B O 1
ATOM 2016 N N . ARG B 1 64 ? -7.609 8.477 -1.936 1 98.44 64 ARG B N 1
ATOM 2017 C CA . ARG B 1 64 ? -7.367 9.797 -2.512 1 98.44 64 ARG B CA 1
ATOM 2018 C C . ARG B 1 64 ? -5.875 10.055 -2.68 1 98.44 64 ARG B C 1
ATOM 2020 O O . ARG B 1 64 ? -5.477 11.07 -3.256 1 98.44 64 ARG B O 1
ATOM 2027 N N . VAL B 1 65 ? -5.047 9.078 -2.188 1 98.5 65 VAL B N 1
ATOM 2028 C CA . VAL B 1 65 ? -3.602 9.25 -2.275 1 98.5 65 VAL B CA 1
ATOM 2029 C C . VAL B 1 65 ? -2.98 8.078 -3.033 1 98.5 65 VAL B C 1
ATOM 2031 O O . VAL B 1 65 ? -2.15 7.352 -2.486 1 98.5 65 VAL B O 1
ATOM 2034 N N . PRO B 1 66 ? -3.344 7.859 -4.324 1 97.81 66 PRO B N 1
ATOM 2035 C CA . PRO B 1 66 ? -2.615 6.859 -5.113 1 97.81 66 PRO B CA 1
ATOM 2036 C C . PRO B 1 66 ? -1.15 7.234 -5.328 1 97.81 66 PRO B C 1
ATOM 2038 O O . PRO B 1 66 ? -0.846 8.109 -6.145 1 97.81 66 PRO B O 1
ATOM 2041 N N . VAL B 1 67 ? -0.262 6.598 -4.676 1 98.62 67 VAL B N 1
ATOM 2042 C CA . VAL B 1 67 ? 1.102 7.047 -4.414 1 98.62 67 VAL B CA 1
ATOM 2043 C C . VAL B 1 67 ? 1.85 7.227 -5.734 1 98.62 67 VAL B C 1
ATOM 2045 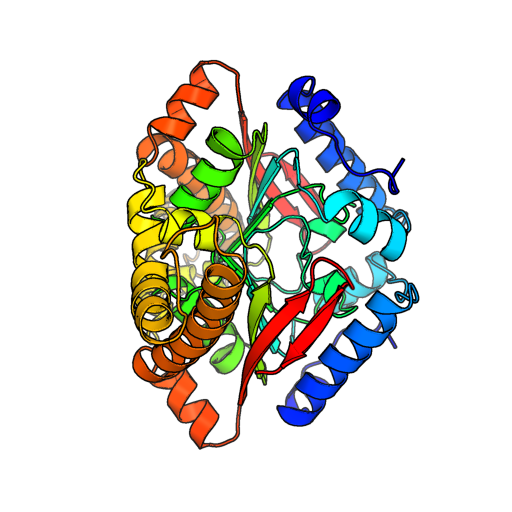O O . VAL B 1 67 ? 2.475 8.266 -5.961 1 98.62 67 VAL B O 1
ATOM 2048 N N . GLU B 1 68 ? 1.801 6.227 -6.629 1 97.56 68 GLU B N 1
ATOM 2049 C CA . GLU B 1 68 ? 2.525 6.324 -7.891 1 97.56 68 GLU B CA 1
ATOM 2050 C C . GLU B 1 68 ? 2.047 7.52 -8.711 1 97.56 68 GLU B C 1
ATOM 2052 O O . GLU B 1 68 ? 2.855 8.242 -9.297 1 97.56 68 GLU B O 1
ATOM 2057 N N . MET B 1 69 ? 0.726 7.738 -8.664 1 96.12 69 MET B N 1
ATOM 2058 C CA . MET B 1 69 ? 0.153 8.859 -9.406 1 96.12 69 MET B CA 1
ATOM 2059 C C . MET B 1 69 ? 0.565 10.188 -8.781 1 96.12 69 MET B C 1
ATOM 2061 O O . MET B 1 69 ? 0.92 11.133 -9.492 1 96.12 69 MET B O 1
ATOM 2065 N N . VAL B 1 70 ? 0.527 10.281 -7.473 1 98 70 VAL B N 1
ATOM 2066 C CA . VAL B 1 70 ? 0.829 11.492 -6.715 1 98 70 VAL B CA 1
ATOM 2067 C C . VAL B 1 70 ? 2.229 11.984 -7.07 1 98 70 VAL B C 1
ATOM 2069 O O . VAL B 1 70 ? 2.475 13.195 -7.121 1 98 70 VAL B O 1
ATOM 2072 N N . PHE B 1 71 ? 3.117 11.047 -7.391 1 98.25 71 PHE B N 1
ATOM 2073 C CA . PHE B 1 71 ? 4.496 11.422 -7.676 1 98.25 71 PHE B CA 1
ATOM 2074 C C . PHE B 1 71 ? 4.828 11.188 -9.148 1 98.25 71 PHE B C 1
ATOM 2076 O O . PHE B 1 71 ? 6 11.211 -9.539 1 98.25 71 PHE B O 1
ATOM 2083 N N . ASP B 1 72 ? 3.814 10.906 -9.922 1 96.38 72 ASP B N 1
ATOM 2084 C CA . ASP B 1 72 ? 3.953 10.664 -11.359 1 96.38 72 ASP B CA 1
ATOM 2085 C C . ASP B 1 72 ? 5.016 9.609 -11.641 1 96.38 72 ASP B C 1
ATOM 2087 O O . ASP B 1 72 ? 5.93 9.836 -12.438 1 96.38 72 ASP B O 1
ATOM 2091 N N . GLN B 1 73 ? 4.957 8.508 -10.891 1 96.56 73 GLN B N 1
ATOM 2092 C CA . GLN B 1 73 ? 5.809 7.34 -11.078 1 96.56 73 GLN B CA 1
ATOM 2093 C C . GLN B 1 73 ? 5.059 6.219 -11.789 1 96.56 73 GLN B C 1
ATOM 2095 O O . GLN B 1 73 ? 3.828 6.238 -11.859 1 96.56 73 GLN B O 1
ATOM 2100 N N . THR B 1 74 ? 5.781 5.301 -12.359 1 95.06 74 THR B N 1
ATOM 2101 C CA . THR B 1 74 ? 5.172 4.227 -13.141 1 95.06 74 THR B CA 1
ATOM 2102 C C . THR B 1 74 ? 5.797 2.881 -12.781 1 95.06 74 THR B C 1
ATOM 2104 O O . THR B 1 74 ? 6.441 2.748 -11.734 1 95.06 74 THR B O 1
ATOM 2107 N N . ILE B 1 75 ? 5.535 1.865 -13.555 1 96.75 75 ILE B N 1
ATOM 2108 C CA . ILE B 1 75 ? 5.926 0.48 -13.312 1 96.75 75 ILE B CA 1
ATOM 2109 C C . ILE B 1 75 ? 7.434 0.397 -13.109 1 96.75 75 ILE B C 1
ATOM 2111 O O . ILE B 1 75 ? 8.203 0.832 -13.969 1 96.75 75 ILE B O 1
ATOM 2115 N N . GLY B 1 76 ? 7.848 -0.049 -11.945 1 97.5 76 GLY B N 1
ATOM 2116 C CA . GLY B 1 76 ? 9.258 -0.313 -11.695 1 97.5 76 GLY B CA 1
ATOM 2117 C C . GLY B 1 76 ? 9.961 0.822 -10.977 1 97.5 76 GLY B C 1
ATOM 2118 O O . GLY B 1 76 ? 11.125 0.69 -10.586 1 97.5 76 GLY B O 1
ATOM 2119 N N . ASP B 1 77 ? 9.25 1.923 -10.641 1 97.81 77 ASP B N 1
ATOM 2120 C CA . ASP B 1 77 ? 9.922 3.133 -10.18 1 97.81 77 ASP B CA 1
ATOM 2121 C C . ASP B 1 77 ? 10.109 3.113 -8.664 1 97.81 77 ASP B C 1
ATOM 2123 O O . ASP B 1 77 ? 11.141 3.547 -8.156 1 97.81 77 ASP B O 1
ATOM 2127 N N . VAL B 1 78 ? 9.039 2.719 -7.941 1 98.81 78 VAL B N 1
ATOM 2128 C CA . VAL B 1 78 ? 9.094 2.832 -6.488 1 98.81 78 VAL B CA 1
ATOM 2129 C C . VAL B 1 78 ? 8.398 1.632 -5.852 1 98.81 78 VAL B C 1
ATOM 2131 O O . VAL B 1 78 ? 7.406 1.124 -6.383 1 98.81 78 VAL B O 1
ATOM 2134 N N . PHE B 1 79 ? 8.945 1.163 -4.727 1 98.88 79 PHE B N 1
ATOM 2135 C CA . PHE B 1 79 ? 8.188 0.328 -3.807 1 98.88 79 PHE B CA 1
ATOM 2136 C C . PHE B 1 79 ? 7.191 1.168 -3.01 1 98.88 79 PHE B C 1
ATOM 2138 O O . PHE B 1 79 ? 7.473 2.32 -2.676 1 98.88 79 PHE B O 1
ATOM 2145 N N . VAL B 1 80 ? 6.035 0.57 -2.738 1 98.94 80 VAL B N 1
ATOM 2146 C CA . VAL B 1 80 ? 5.039 1.296 -1.953 1 98.94 80 VAL B CA 1
ATOM 2147 C C . VAL B 1 80 ? 4.488 0.39 -0.854 1 98.94 80 VAL B C 1
ATOM 2149 O O . VAL B 1 80 ? 4.051 -0.73 -1.127 1 98.94 80 VAL B O 1
ATOM 2152 N N . ALA B 1 81 ? 4.574 0.793 0.374 1 98.94 81 ALA B N 1
ATOM 2153 C CA . ALA B 1 81 ? 3.906 0.197 1.526 1 98.94 81 ALA B CA 1
ATOM 2154 C C . ALA B 1 81 ? 2.764 1.084 2.016 1 98.94 81 ALA B C 1
ATOM 2156 O O . ALA B 1 81 ? 2.893 2.311 2.051 1 98.94 81 ALA B O 1
ATOM 2157 N N . ARG B 1 82 ? 1.629 0.463 2.33 1 98.88 82 ARG B N 1
ATOM 2158 C CA . ARG B 1 82 ? 0.466 1.248 2.732 1 98.88 82 ARG B CA 1
ATOM 2159 C C . ARG B 1 82 ? -0.287 0.569 3.871 1 98.88 82 ARG B C 1
ATOM 2161 O O . ARG B 1 82 ? -0.666 -0.599 3.764 1 98.88 82 ARG B O 1
ATOM 2168 N N . VAL B 1 83 ? -0.511 1.263 4.914 1 98.81 83 VAL B N 1
ATOM 2169 C CA . VAL B 1 83 ? -1.335 0.888 6.059 1 98.81 83 VAL B CA 1
ATOM 2170 C C . VAL B 1 83 ? -2.125 2.1 6.547 1 98.81 83 VAL B C 1
ATOM 2172 O O . VAL B 1 83 ? -1.648 3.234 6.461 1 98.81 83 VAL B O 1
ATOM 2175 N N . ALA B 1 84 ? -3.363 1.875 7.047 1 98.75 84 ALA B N 1
ATOM 2176 C CA . ALA B 1 84 ? -4.141 3.004 7.551 1 98.75 84 ALA B CA 1
ATOM 2177 C C . ALA B 1 84 ? -3.363 3.77 8.625 1 98.75 84 ALA B C 1
ATOM 2179 O O . ALA B 1 84 ? -2.998 3.205 9.656 1 98.75 84 ALA B O 1
ATOM 2180 N N . GLY B 1 85 ? -3.061 5.086 8.312 1 98.56 85 GLY B N 1
ATOM 2181 C CA . GLY B 1 85 ? -2.326 5.906 9.258 1 98.56 85 GLY B CA 1
ATOM 2182 C C . GLY B 1 85 ? -0.841 5.98 8.961 1 98.56 85 GLY B C 1
ATOM 2183 O O . GLY B 1 85 ? -0.084 6.617 9.695 1 98.56 85 GLY B O 1
ATOM 2184 N N . ASN B 1 86 ? -0.349 5.266 7.996 1 98.81 86 ASN B N 1
ATOM 2185 C CA . ASN B 1 86 ? 1.004 5.363 7.457 1 98.81 86 ASN B CA 1
ATOM 2186 C C . ASN B 1 86 ? 2.055 5.227 8.555 1 98.81 86 ASN B C 1
ATOM 2188 O O . ASN B 1 86 ? 2.992 6.023 8.625 1 98.81 86 ASN B O 1
ATOM 2192 N N . PHE B 1 87 ? 1.952 4.348 9.469 1 98.88 87 PHE B N 1
ATOM 2193 C CA . PHE B 1 87 ? 2.959 4.07 10.484 1 98.88 87 PHE B CA 1
ATOM 2194 C C . PHE B 1 87 ? 3.707 2.781 10.164 1 98.88 87 PHE B C 1
ATOM 2196 O O . PHE B 1 87 ? 3.299 2.021 9.281 1 98.88 87 PHE B O 1
ATOM 2203 N N . GLU B 1 88 ? 4.789 2.58 10.852 1 98.69 88 GLU B N 1
ATOM 2204 C CA . GLU B 1 88 ? 5.582 1.367 10.68 1 98.69 88 GLU B CA 1
ATOM 2205 C C . GLU B 1 88 ? 5.164 0.289 11.672 1 98.69 88 GLU B C 1
ATOM 2207 O O . GLU B 1 88 ? 4.625 0.595 12.734 1 98.69 88 GLU B O 1
ATOM 2212 N N . ASN B 1 89 ? 5.227 -0.881 11.359 1 98.5 89 ASN B N 1
ATOM 2213 C CA . ASN B 1 89 ? 5.293 -2.059 12.219 1 98.5 89 ASN B CA 1
ATOM 2214 C C . ASN B 1 89 ? 6.398 -3.016 11.773 1 98.5 89 ASN B C 1
ATOM 2216 O O . ASN B 1 89 ? 7.195 -2.684 10.898 1 98.5 89 ASN B O 1
ATOM 2220 N N . VAL B 1 90 ? 6.559 -4.141 12.398 1 98.56 90 VAL B N 1
ATOM 2221 C CA . VAL B 1 90 ? 7.672 -5.043 12.133 1 98.56 90 VAL B CA 1
ATOM 2222 C C . VAL B 1 90 ? 7.656 -5.457 10.664 1 98.56 90 VAL B C 1
ATOM 2224 O O . VAL B 1 90 ? 8.711 -5.562 10.031 1 98.56 90 VAL B O 1
ATOM 2227 N N . ASP B 1 91 ? 6.523 -5.688 10.133 1 98.75 91 ASP B N 1
ATOM 2228 C CA . ASP B 1 91 ? 6.398 -6.156 8.758 1 98.75 91 ASP B CA 1
ATOM 2229 C C . ASP B 1 91 ? 6.719 -5.039 7.762 1 98.75 91 ASP B C 1
ATOM 2231 O O . ASP B 1 91 ? 7.309 -5.285 6.711 1 98.75 91 ASP B O 1
ATOM 2235 N N . ILE B 1 92 ? 6.277 -3.807 8.062 1 98.88 92 ILE B N 1
ATOM 2236 C CA . ILE B 1 92 ? 6.594 -2.65 7.23 1 98.88 92 ILE B CA 1
ATOM 2237 C C . ILE B 1 92 ? 8.094 -2.371 7.281 1 98.88 92 ILE B C 1
ATOM 2239 O O . ILE B 1 92 ? 8.703 -2.033 6.266 1 98.88 92 ILE B O 1
ATOM 2243 N N . LEU B 1 93 ? 8.703 -2.529 8.453 1 98.88 93 LEU B N 1
ATOM 2244 C CA . LEU B 1 93 ? 10.148 -2.393 8.57 1 98.88 93 LEU B CA 1
ATOM 2245 C C . LEU B 1 93 ? 10.859 -3.438 7.719 1 98.88 93 LEU B C 1
ATOM 2247 O O . LEU B 1 93 ? 11.828 -3.121 7.02 1 98.88 93 LEU B O 1
ATOM 2251 N N . GLY B 1 94 ? 10.398 -4.703 7.82 1 98.81 94 GLY B N 1
ATOM 2252 C CA . GLY B 1 94 ? 10.953 -5.723 6.945 1 98.81 94 GLY B CA 1
ATOM 2253 C C . GLY B 1 94 ? 10.828 -5.379 5.473 1 98.81 94 GLY B C 1
ATOM 2254 O O . GLY B 1 94 ? 11.75 -5.621 4.695 1 98.81 94 GLY B O 1
ATOM 2255 N N . SER B 1 95 ? 9.703 -4.793 5.098 1 98.88 95 SER B N 1
ATOM 2256 C CA . SER B 1 95 ? 9.469 -4.363 3.725 1 98.88 95 SER B CA 1
ATOM 2257 C C . SER B 1 95 ? 10.461 -3.283 3.307 1 98.88 95 SER B C 1
ATOM 2259 O O . SER B 1 95 ? 10.992 -3.316 2.193 1 98.88 95 SER B O 1
ATOM 2261 N N . MET B 1 96 ? 10.703 -2.359 4.195 1 98.88 96 MET B N 1
ATOM 2262 C CA . MET B 1 96 ? 11.641 -1.272 3.91 1 98.88 96 MET B CA 1
ATOM 2263 C C . MET B 1 96 ? 13.07 -1.79 3.836 1 98.88 96 MET B C 1
ATOM 2265 O O . MET B 1 96 ? 13.852 -1.348 2.992 1 98.88 96 MET B O 1
ATOM 2269 N N . GLU B 1 97 ? 13.406 -2.686 4.734 1 98.88 97 GLU B N 1
ATOM 2270 C CA . GLU B 1 97 ? 14.734 -3.295 4.707 1 98.88 97 GLU B CA 1
ATOM 2271 C C . GLU B 1 97 ? 14.969 -4.035 3.395 1 98.88 97 GLU B C 1
ATOM 2273 O O . GLU B 1 97 ? 16.047 -3.914 2.793 1 98.88 97 GLU B O 1
ATOM 2278 N N . TYR B 1 98 ? 13.977 -4.785 3.012 1 98.56 98 TYR B N 1
ATOM 2279 C CA . TYR B 1 98 ? 14.086 -5.445 1.714 1 98.56 98 TYR B CA 1
ATOM 2280 C C . TYR B 1 98 ? 14.297 -4.426 0.601 1 98.56 98 TYR B C 1
ATOM 2282 O O . TYR B 1 98 ? 15.148 -4.617 -0.273 1 98.56 98 TYR B O 1
ATOM 2290 N N . SER B 1 99 ? 13.539 -3.334 0.592 1 98.69 99 SER B N 1
ATOM 2291 C CA . SER B 1 99 ? 13.555 -2.316 -0.453 1 98.69 99 SER B CA 1
ATOM 2292 C C . SER B 1 99 ? 14.93 -1.651 -0.553 1 98.69 99 SER B C 1
ATOM 2294 O O . SER B 1 99 ? 15.43 -1.416 -1.653 1 98.69 99 SER B O 1
ATOM 2296 N N . CYS B 1 100 ? 15.523 -1.398 0.576 1 98.75 100 CYS B N 1
ATOM 2297 C CA . CYS B 1 100 ? 16.75 -0.615 0.588 1 98.75 100 CYS B CA 1
ATOM 2298 C C . CYS B 1 100 ? 17.984 -1.522 0.595 1 98.75 100 CYS B C 1
ATOM 2300 O O . CYS B 1 100 ? 18.828 -1.444 -0.302 1 98.75 100 CYS B O 1
ATOM 2302 N N . ALA B 1 101 ? 18.047 -2.475 1.497 1 98.19 101 ALA B N 1
ATOM 2303 C CA . ALA B 1 101 ? 19.25 -3.277 1.71 1 98.19 101 ALA B CA 1
ATOM 2304 C C . ALA B 1 101 ? 19.359 -4.379 0.661 1 98.19 101 ALA B C 1
ATOM 2306 O O . ALA B 1 101 ? 20.469 -4.77 0.281 1 98.19 101 ALA B O 1
ATOM 2307 N N . VAL B 1 102 ? 18.219 -4.859 0.214 1 96.88 102 VAL B N 1
ATOM 2308 C CA . VAL B 1 102 ? 18.25 -5.977 -0.724 1 96.88 102 VAL B CA 1
ATOM 2309 C C . VAL B 1 102 ? 18.062 -5.461 -2.148 1 96.88 102 VAL B C 1
ATOM 2311 O O . VAL B 1 102 ? 18.844 -5.781 -3.041 1 96.88 102 VAL B O 1
ATOM 2314 N N . ALA B 1 103 ? 17.125 -4.555 -2.365 1 97.56 103 ALA B N 1
ATOM 2315 C CA . ALA B 1 103 ? 16.75 -4.164 -3.723 1 97.56 103 ALA B CA 1
ATOM 2316 C C . ALA B 1 103 ? 17.469 -2.887 -4.141 1 97.56 103 ALA B C 1
ATOM 2318 O O . ALA B 1 103 ? 17.516 -2.547 -5.324 1 97.56 103 ALA B O 1
ATOM 2319 N N . GLY B 1 104 ? 17.984 -2.072 -3.201 1 98.38 104 GLY B N 1
ATOM 2320 C CA . GLY B 1 104 ? 18.922 -1.019 -3.559 1 98.38 104 GLY B CA 1
ATOM 2321 C C . GLY B 1 104 ? 18.281 0.359 -3.578 1 98.38 104 GLY B C 1
ATOM 2322 O O . GLY B 1 104 ? 18.922 1.333 -3.994 1 98.38 104 GLY B O 1
ATOM 2323 N N . SER B 1 105 ? 17.062 0.524 -3.115 1 98.81 105 SER B N 1
ATOM 2324 C CA . SER B 1 105 ? 16.422 1.83 -3.076 1 98.81 105 SER B CA 1
ATOM 2325 C C . SER B 1 105 ? 17.234 2.828 -2.262 1 98.81 105 SER B C 1
ATOM 2327 O O . SER B 1 105 ? 17.922 2.451 -1.307 1 98.81 105 SER B O 1
ATOM 2329 N N . LYS B 1 106 ? 17.047 4.09 -2.596 1 98.94 106 LYS B N 1
ATOM 2330 C CA . LYS B 1 106 ? 17.922 5.117 -2.039 1 98.94 106 LYS B CA 1
ATOM 2331 C C . LYS B 1 106 ? 17.172 6.027 -1.077 1 98.94 106 LYS B C 1
ATOM 2333 O O . LYS B 1 106 ? 17.766 6.82 -0.357 1 98.94 106 LYS B O 1
ATOM 2338 N N . LEU B 1 107 ? 15.891 5.918 -1.006 1 98.94 107 LEU B N 1
ATOM 2339 C CA . LEU B 1 107 ? 15.094 6.859 -0.233 1 98.94 107 LEU B CA 1
ATOM 2340 C C . LEU B 1 107 ? 13.914 6.152 0.437 1 98.94 107 LEU B C 1
ATOM 2342 O O . LEU B 1 107 ? 13.25 5.32 -0.183 1 98.94 107 LEU B O 1
ATOM 2346 N N . VAL B 1 108 ? 13.758 6.367 1.712 1 98.94 108 VAL B N 1
ATOM 2347 C CA . VAL B 1 108 ? 12.531 6.055 2.439 1 98.94 108 VAL B CA 1
ATOM 2348 C C . VAL B 1 108 ? 11.711 7.328 2.639 1 98.94 108 VAL B C 1
ATOM 2350 O O . VAL B 1 108 ? 12.18 8.281 3.26 1 98.94 108 VAL B O 1
ATOM 2353 N N . LEU B 1 109 ? 10.539 7.359 2.084 1 99 109 LEU B N 1
ATOM 2354 C CA . LEU B 1 109 ? 9.648 8.5 2.246 1 99 109 LEU B CA 1
ATOM 2355 C C . LEU B 1 109 ? 8.391 8.109 3.025 1 99 109 LEU B C 1
ATOM 2357 O O . LEU B 1 109 ? 7.625 7.258 2.584 1 99 109 LEU B O 1
ATOM 2361 N N . VAL B 1 110 ? 8.211 8.656 4.199 1 99 110 VAL B N 1
ATOM 2362 C CA . VAL B 1 110 ? 6.977 8.508 4.961 1 99 110 VAL B CA 1
ATOM 2363 C C . VAL B 1 110 ? 5.996 9.617 4.578 1 99 110 VAL B C 1
ATOM 2365 O O . VAL B 1 110 ? 6.27 10.797 4.805 1 99 110 VAL B O 1
ATOM 2368 N N . LEU B 1 111 ? 4.875 9.234 4.027 1 98.94 111 LEU B N 1
ATOM 2369 C CA . LEU B 1 111 ? 3.928 10.195 3.467 1 98.94 111 LEU B CA 1
ATOM 2370 C C . LEU B 1 111 ? 2.604 10.156 4.223 1 98.94 111 LEU B C 1
ATOM 2372 O O . LEU B 1 111 ? 1.825 9.219 4.074 1 98.94 111 LEU B O 1
ATOM 2376 N N . GLY B 1 112 ? 2.338 11.172 5.078 1 98.88 112 GLY B N 1
ATOM 2377 C CA . GLY B 1 112 ? 1.013 11.383 5.641 1 98.88 112 GLY B CA 1
ATOM 2378 C C . GLY B 1 112 ? 0.085 12.148 4.715 1 98.88 112 GLY B C 1
ATOM 2379 O O . GLY B 1 112 ? 0.47 12.516 3.602 1 98.88 112 GLY B O 1
ATOM 2380 N N . HIS B 1 113 ? -1.117 12.336 5.133 1 98.88 113 HIS B N 1
ATOM 2381 C CA . HIS B 1 113 ? -2.016 13.156 4.328 1 98.88 113 HIS B CA 1
ATOM 2382 C C . HIS B 1 113 ? -3.037 13.875 5.203 1 98.88 113 HIS B C 1
ATOM 2384 O O . HIS B 1 113 ? -3.398 13.391 6.273 1 98.88 113 HIS B O 1
ATOM 2390 N N . GLU B 1 114 ? -3.477 14.961 4.75 1 98.12 114 GLU B N 1
ATOM 2391 C CA . GLU B 1 114 ? -4.469 15.773 5.449 1 98.12 114 GLU B CA 1
ATOM 2392 C C . GLU B 1 114 ? -5.762 15 5.676 1 98.12 114 GLU B C 1
ATOM 2394 O O . GLU B 1 114 ? -6.184 14.219 4.816 1 98.12 114 GLU B O 1
ATOM 2399 N N . SER B 1 115 ? -6.375 15.242 6.855 1 96.19 115 SER B N 1
ATOM 2400 C CA . SER B 1 115 ? -7.699 14.727 7.184 1 96.19 115 SER B CA 1
ATOM 2401 C C . SER B 1 115 ? -7.73 13.203 7.094 1 96.19 115 SER B C 1
ATOM 2403 O O . SER B 1 115 ? -8.711 12.617 6.625 1 96.19 115 SER B O 1
ATOM 2405 N N . CYS B 1 116 ? -6.688 12.648 7.473 1 97.94 116 CYS B N 1
ATOM 2406 C CA . CYS B 1 116 ? -6.59 11.195 7.461 1 97.94 116 CYS B CA 1
ATOM 2407 C C . CYS B 1 116 ? -7.629 10.57 8.383 1 97.94 116 CYS B C 1
ATOM 2409 O O . CYS B 1 116 ? -7.672 10.875 9.578 1 97.94 116 CYS B O 1
ATOM 2411 N N . GLY B 1 117 ? -8.422 9.664 7.906 1 97.31 117 GLY B N 1
ATOM 2412 C CA . GLY B 1 117 ? -9.469 9.016 8.688 1 97.31 117 GLY B CA 1
ATOM 2413 C C . GLY B 1 117 ? -8.93 8.25 9.883 1 97.31 117 GLY B C 1
ATOM 2414 O O . GLY B 1 117 ? -9.523 8.281 10.961 1 97.31 117 GLY B O 1
ATOM 2415 N N . ALA B 1 118 ? -7.871 7.527 9.711 1 98.25 118 ALA B N 1
ATOM 2416 C CA . ALA B 1 118 ? -7.266 6.793 10.82 1 98.25 118 ALA B CA 1
ATOM 2417 C C . ALA B 1 118 ? -6.797 7.742 11.914 1 98.25 118 ALA B C 1
ATOM 2419 O O . ALA B 1 118 ? -6.977 7.465 13.102 1 98.25 118 ALA B O 1
ATOM 2420 N N . VAL B 1 119 ? -6.152 8.836 11.539 1 98.69 119 VAL B N 1
ATOM 2421 C CA . VAL B 1 119 ? -5.695 9.82 12.516 1 98.69 119 VAL B CA 1
ATOM 2422 C C . VAL B 1 119 ? -6.891 10.414 13.242 1 98.69 119 VAL B C 1
ATOM 2424 O O . VAL B 1 119 ? -6.871 10.555 14.469 1 98.69 119 VAL B O 1
ATOM 2427 N N . LYS B 1 120 ? -7.934 10.758 12.508 1 98.38 120 LYS B N 1
ATOM 2428 C CA . LYS B 1 120 ? -9.141 11.281 13.141 1 98.38 120 LYS B CA 1
ATOM 2429 C C . LYS B 1 120 ? -9.727 10.266 14.117 1 98.38 120 LYS B C 1
ATOM 2431 O O . LYS B 1 120 ? -10.133 10.625 15.227 1 98.38 120 LYS B O 1
ATOM 2436 N N . ALA B 1 121 ? -9.805 9.031 13.688 1 98.31 121 ALA B N 1
ATOM 2437 C CA . ALA B 1 121 ? -10.328 7.98 14.555 1 98.31 121 ALA B CA 1
ATOM 2438 C C . ALA B 1 121 ? -9.492 7.867 15.828 1 98.31 121 ALA B C 1
ATOM 2440 O O . ALA B 1 121 ? -10.039 7.66 16.922 1 98.31 121 ALA B O 1
ATOM 2441 N N . ALA B 1 122 ? -8.195 7.938 15.672 1 98.56 122 ALA B N 1
ATOM 2442 C CA . ALA B 1 122 ? -7.316 7.898 16.844 1 98.56 122 ALA B CA 1
ATOM 2443 C C . ALA B 1 122 ? -7.574 9.086 17.766 1 98.56 122 ALA B C 1
ATOM 2445 O O . ALA B 1 122 ? -7.617 8.938 18.984 1 98.56 122 ALA B O 1
ATOM 2446 N N . CYS B 1 123 ? -7.707 10.258 17.172 1 98.62 123 CYS B N 1
ATOM 2447 C CA . CYS B 1 123 ? -8 11.461 17.953 1 98.62 123 CYS B CA 1
ATOM 2448 C C . CYS B 1 123 ? -9.289 11.297 18.75 1 98.62 123 CYS B C 1
ATOM 2450 O O . CYS B 1 123 ? -9.414 11.844 19.844 1 98.62 123 CYS B O 1
ATOM 2452 N N . ASP B 1 124 ? -10.211 10.555 18.188 1 98.25 124 ASP B N 1
ATOM 2453 C CA . ASP B 1 124 ? -11.523 10.391 18.812 1 98.25 124 ASP B CA 1
ATOM 2454 C C . ASP B 1 124 ? -11.539 9.18 19.75 1 98.25 124 ASP B C 1
ATOM 2456 O O . ASP B 1 124 ? -12.555 8.906 20.391 1 98.25 124 ASP B O 1
ATOM 2460 N N . GLY B 1 125 ? -10.523 8.445 19.797 1 96.88 125 GLY B N 1
ATOM 2461 C CA . GLY B 1 125 ? -10.438 7.293 20.688 1 96.88 125 GLY B CA 1
ATOM 2462 C C . GLY B 1 125 ? -11.375 6.168 20.297 1 96.88 125 GLY B C 1
ATOM 2463 O O . GLY B 1 125 ? -12.008 5.547 21.156 1 96.88 125 GLY B O 1
ATOM 2464 N N . VAL B 1 126 ? -11.492 5.938 19.016 1 95.12 126 VAL B N 1
ATOM 2465 C CA . VAL B 1 126 ? -12.398 4.918 18.5 1 95.12 126 VAL B CA 1
ATOM 2466 C C . VAL B 1 126 ? -11.906 3.531 18.906 1 95.12 126 VAL B C 1
ATOM 2468 O O . VAL B 1 126 ? -10.711 3.246 18.844 1 95.12 126 VAL B O 1
ATOM 2471 N N . GLU B 1 127 ? -12.766 2.711 19.344 1 96.06 127 GLU B N 1
ATOM 2472 C CA . GLU B 1 127 ? -12.492 1.314 19.672 1 96.06 127 GLU B CA 1
ATOM 2473 C C . GLU B 1 127 ? -13.398 0.378 18.875 1 96.06 127 GLU B C 1
ATOM 2475 O O . GLU B 1 127 ? -14.625 0.444 19 1 96.06 127 GLU B O 1
ATOM 2480 N N . LEU B 1 128 ? -12.766 -0.492 18.109 1 95 128 LEU B N 1
ATOM 2481 C CA . LEU B 1 128 ? -13.516 -1.414 17.25 1 95 128 LEU B CA 1
ATOM 2482 C C . LEU B 1 128 ? -12.602 -2.49 16.688 1 95 128 LEU B C 1
ATOM 2484 O O . LEU B 1 128 ? -11.758 -2.205 15.836 1 95 128 LEU B O 1
ATOM 2488 N N . GLY B 1 129 ? -12.758 -3.697 17.125 1 95.38 129 GLY B N 1
ATOM 2489 C CA . GLY B 1 129 ? -12.031 -4.82 16.547 1 95.38 129 GLY B CA 1
ATOM 2490 C C . GLY B 1 129 ? -10.547 -4.566 16.422 1 95.38 129 GLY B C 1
ATOM 2491 O O . GLY B 1 129 ? -9.898 -4.117 17.375 1 95.38 129 GLY B O 1
ATOM 2492 N N . ASN B 1 130 ? -9.969 -4.918 15.258 1 97.56 130 ASN B N 1
ATOM 2493 C CA . ASN B 1 130 ? -8.547 -4.73 14.984 1 97.56 130 ASN B CA 1
ATOM 2494 C C . ASN B 1 130 ? -8.203 -3.258 14.781 1 97.56 130 ASN B C 1
ATOM 2496 O O . ASN B 1 130 ? -7.035 -2.873 14.844 1 97.56 130 ASN B O 1
ATOM 2500 N N . ILE B 1 131 ? -9.227 -2.451 14.531 1 97.25 131 ILE B N 1
ATOM 2501 C CA . ILE B 1 131 ? -9.016 -1.016 14.375 1 97.25 131 ILE B CA 1
ATOM 2502 C C . ILE B 1 131 ? -8.406 -0.439 15.648 1 97.25 131 ILE B C 1
ATOM 2504 O O . ILE B 1 131 ? -7.531 0.432 15.586 1 97.25 131 ILE B O 1
ATOM 2508 N N . THR B 1 132 ? -8.875 -0.964 16.75 1 97.5 132 THR B N 1
ATOM 2509 C CA . THR B 1 132 ? -8.367 -0.479 18.031 1 97.5 132 THR B CA 1
ATOM 2510 C C . THR B 1 132 ? -6.855 -0.639 18.109 1 97.5 132 THR B C 1
ATOM 2512 O O . THR B 1 132 ? -6.137 0.324 18.391 1 97.5 132 THR B O 1
ATOM 2515 N N . SER B 1 133 ? -6.422 -1.861 17.859 1 97.31 133 SER B N 1
ATOM 2516 C CA . SER B 1 133 ? -4.988 -2.141 17.906 1 97.31 133 SER B CA 1
ATOM 2517 C C . SER B 1 133 ? -4.23 -1.301 16.875 1 97.31 133 SER B C 1
ATOM 2519 O O . SER B 1 133 ? -3.141 -0.799 17.172 1 97.31 133 SER B O 1
ATOM 2521 N N . MET B 1 134 ? -4.793 -1.17 15.711 1 97.56 134 MET B N 1
ATOM 2522 C CA . MET B 1 134 ? -4.199 -0.38 14.633 1 97.56 134 MET B CA 1
ATOM 2523 C C . MET B 1 134 ? -4.023 1.073 15.062 1 97.56 134 MET B C 1
ATOM 2525 O O . MET B 1 134 ? -2.949 1.651 14.883 1 97.56 134 MET B O 1
ATOM 2529 N N . LEU B 1 135 ? -5.012 1.649 15.734 1 98 135 LEU B N 1
ATOM 2530 C CA . LEU B 1 135 ? -5.012 3.057 16.109 1 98 135 LEU B CA 1
ATOM 2531 C C . LEU B 1 135 ? -4.023 3.312 17.25 1 98 135 LEU B C 1
ATOM 2533 O O . LEU B 1 135 ? -3.545 4.438 17.422 1 98 135 LEU B O 1
ATOM 2537 N N . ASN B 1 136 ? -3.658 2.268 17.969 1 98.12 136 ASN B N 1
ATOM 2538 C CA . ASN B 1 136 ? -2.678 2.414 19.031 1 98.12 136 ASN B CA 1
ATOM 2539 C C . ASN B 1 136 ? -1.328 2.885 18.5 1 98.12 136 ASN B C 1
ATOM 2541 O O . ASN B 1 136 ? -0.568 3.547 19.203 1 98.12 136 ASN B O 1
ATOM 2545 N N . ASN B 1 137 ? -1.061 2.605 17.266 1 98.31 137 ASN B N 1
ATOM 2546 C CA . ASN B 1 137 ? 0.192 3.012 16.641 1 98.31 137 ASN B CA 1
ATOM 2547 C C . ASN B 1 137 ? 0.206 4.508 16.344 1 98.31 137 ASN B C 1
ATOM 2549 O O . ASN B 1 137 ? 1.266 5.082 16.094 1 98.31 137 ASN B O 1
ATOM 2553 N N . ILE B 1 138 ? -0.937 5.168 16.375 1 98.69 138 ILE B N 1
ATOM 2554 C CA . ILE B 1 138 ? -1.079 6.582 16.047 1 98.69 138 ILE B CA 1
ATOM 2555 C C . ILE B 1 138 ? -1.23 7.398 17.328 1 98.69 138 ILE B C 1
ATOM 2557 O O . ILE B 1 138 ? -0.929 8.594 17.344 1 98.69 138 ILE B O 1
ATOM 2561 N N . THR B 1 139 ? -1.621 6.758 18.406 1 98.5 139 THR B N 1
ATOM 2562 C CA . THR B 1 139 ? -1.985 7.395 19.656 1 98.5 139 THR B CA 1
ATOM 2563 C C . THR B 1 139 ? -0.831 8.242 20.203 1 98.5 139 THR B C 1
ATOM 2565 O O . THR B 1 139 ? -1.05 9.305 20.781 1 98.5 139 THR B O 1
ATOM 2568 N N . PRO B 1 140 ? 0.45 7.773 20.078 1 98.75 140 PRO B N 1
ATOM 2569 C CA . PRO B 1 140 ? 1.537 8.633 20.547 1 98.75 140 PRO B CA 1
ATOM 2570 C C . PRO B 1 140 ? 1.544 10 19.859 1 98.75 140 PRO B C 1
ATOM 2572 O O . PRO B 1 140 ? 1.878 11.008 20.484 1 98.75 140 PRO B O 1
ATOM 2575 N N . ALA B 1 141 ? 1.247 10.039 18.594 1 98.88 141 ALA B N 1
ATOM 2576 C CA . ALA B 1 141 ? 1.183 11.297 17.859 1 98.88 141 ALA B CA 1
ATOM 2577 C C . ALA B 1 141 ? 0.046 12.172 18.375 1 98.88 141 ALA B C 1
ATOM 2579 O O . ALA B 1 141 ? 0.181 13.398 18.453 1 98.88 141 ALA B O 1
ATOM 2580 N N . VAL B 1 142 ? -1.076 11.547 18.719 1 98.81 142 VAL B N 1
ATOM 2581 C CA . VAL B 1 142 ? -2.225 12.242 19.297 1 98.81 142 VAL B CA 1
ATOM 2582 C C . VAL B 1 142 ? -1.833 12.875 20.625 1 98.81 142 VAL B C 1
ATOM 2584 O O . VAL B 1 142 ? -2.123 14.055 20.875 1 98.81 142 VAL B O 1
ATOM 2587 N N . LYS B 1 143 ? -1.197 12.078 21.422 1 98.75 143 LYS B N 1
ATOM 2588 C CA . LYS B 1 143 ? -0.771 12.57 22.734 1 98.75 143 LYS B CA 1
ATOM 2589 C C . LYS B 1 143 ? 0.169 13.766 22.594 1 98.75 143 LYS B C 1
ATOM 2591 O O . LYS B 1 143 ? 0.024 14.758 23.297 1 98.75 143 LYS B O 1
ATOM 2596 N N . LEU B 1 144 ? 1.099 13.656 21.719 1 98.81 144 LEU B N 1
ATOM 2597 C CA . LEU B 1 144 ? 2.043 14.75 21.5 1 98.81 144 LEU B CA 1
ATOM 2598 C C . LEU B 1 144 ? 1.323 16 21.031 1 98.81 144 LEU B C 1
ATOM 2600 O O . LEU B 1 144 ? 1.632 17.109 21.484 1 98.81 144 LEU B O 1
ATOM 2604 N N . ALA B 1 145 ? 0.404 15.859 20.141 1 98.75 145 ALA B N 1
ATOM 2605 C CA . ALA B 1 145 ? -0.355 17 19.625 1 98.75 145 ALA B CA 1
ATOM 2606 C C . ALA B 1 145 ? -1.148 17.672 20.734 1 98.75 145 ALA B C 1
ATOM 2608 O O . ALA B 1 145 ? -1.323 18.906 20.719 1 98.75 145 ALA B O 1
ATOM 2609 N N . SER B 1 146 ? -1.645 16.922 21.672 1 98.5 146 SER B N 1
ATOM 2610 C CA . SER B 1 146 ? -2.461 17.453 22.766 1 98.5 146 SER B CA 1
ATOM 2611 C C . SER B 1 146 ? -1.666 18.438 23.609 1 98.5 146 SER B C 1
ATOM 2613 O O . SER B 1 146 ? -2.244 19.297 24.297 1 98.5 146 SER B O 1
ATOM 2615 N N . GLU B 1 147 ? -0.387 18.312 23.531 1 98.38 147 GLU B N 1
ATOM 2616 C CA . GLU B 1 147 ? 0.493 19.203 24.266 1 98.38 147 GLU B CA 1
ATOM 2617 C C . GLU B 1 147 ? 0.866 20.422 23.422 1 98.38 147 GLU B C 1
ATOM 2619 O O . GLU B 1 147 ? 1.431 21.391 23.938 1 98.38 147 GLU B O 1
ATOM 2624 N N . GLN B 1 148 ? 0.525 20.422 22.203 1 98.56 148 GLN B N 1
ATOM 2625 C CA . GLN B 1 148 ? 1.085 21.406 21.297 1 98.56 148 GLN B CA 1
ATOM 2626 C C . GLN B 1 148 ? -0.005 22.312 20.734 1 98.56 148 GLN B C 1
ATOM 2628 O O . GLN B 1 148 ? 0.283 23.406 20.234 1 98.56 148 GLN B O 1
ATOM 2633 N N . VAL B 1 149 ? -1.213 21.797 20.734 1 98.19 149 VAL B N 1
ATOM 2634 C CA . VAL B 1 149 ? -2.307 22.531 20.109 1 98.19 149 VAL B CA 1
ATOM 2635 C C . VAL B 1 149 ? -3.391 22.828 21.156 1 98.19 149 VAL B C 1
ATOM 2637 O O . VAL B 1 149 ? -3.791 21.938 21.906 1 98.19 149 VAL B O 1
ATOM 2640 N N . ALA B 1 150 ? -3.9 24.031 21.188 1 97.69 150 ALA B N 1
ATOM 2641 C CA . ALA B 1 150 ? -4.973 24.438 22.109 1 97.69 150 ALA B CA 1
ATOM 2642 C C . ALA B 1 150 ? -6.332 23.984 21.578 1 97.69 150 ALA B C 1
ATOM 2644 O O . ALA B 1 150 ? -6.5 23.766 20.375 1 97.69 150 ALA B O 1
ATOM 2645 N N . GLY B 1 151 ? -7.234 23.797 22.578 1 97.19 151 GLY B N 1
ATOM 2646 C CA . GLY B 1 151 ? -8.594 23.469 22.188 1 97.19 151 GLY B CA 1
ATOM 2647 C C . GLY B 1 151 ? -8.938 22 22.422 1 97.19 151 GLY B C 1
ATOM 2648 O O . GLY B 1 151 ? -8.344 21.359 23.281 1 97.19 151 GLY B O 1
ATOM 2649 N N . GLU B 1 152 ? -9.938 21.547 21.641 1 97.44 152 GLU B N 1
ATOM 2650 C CA . GLU B 1 152 ? -10.406 20.172 21.812 1 97.44 152 GLU B CA 1
ATOM 2651 C C . GLU B 1 152 ? -9.391 19.172 21.281 1 97.44 152 GLU B C 1
ATOM 2653 O O . GLU B 1 152 ? -8.789 19.391 20.219 1 97.44 152 GLU B O 1
ATOM 2658 N N . ASN B 1 153 ? -9.211 18.156 22 1 97.69 153 ASN B N 1
ATOM 2659 C CA . ASN B 1 153 ? -8.32 17.078 21.594 1 97.69 153 ASN B CA 1
ATOM 2660 C C . ASN B 1 153 ? -9.078 15.961 20.891 1 97.69 153 ASN B C 1
ATOM 2662 O O . ASN B 1 153 ? -9.016 14.805 21.312 1 97.69 153 ASN B O 1
ATOM 2666 N N . ASN B 1 154 ? -9.773 16.281 19.938 1 98.19 154 ASN B N 1
ATOM 2667 C CA . ASN B 1 154 ? -10.508 15.312 19.125 1 98.19 154 ASN B CA 1
ATOM 2668 C C . ASN B 1 154 ? -10.602 15.766 17.672 1 98.19 154 ASN B C 1
ATOM 2670 O O . ASN B 1 154 ? -10 16.766 17.281 1 98.19 154 ASN B O 1
ATOM 2674 N N . SER B 1 155 ? -11.289 15.062 16.812 1 97.94 155 SER B N 1
ATOM 2675 C CA . SER B 1 155 ? -11.227 15.25 15.367 1 97.94 155 SER B CA 1
ATOM 2676 C C . SER B 1 155 ? -12.008 16.484 14.938 1 97.94 155 SER B C 1
ATOM 2678 O O . SER B 1 155 ? -11.922 16.906 13.781 1 97.94 155 SER B O 1
ATOM 2680 N N . SER B 1 156 ? -12.828 17.094 15.844 1 97.81 156 SER B N 1
ATOM 2681 C CA . SER B 1 156 ? -13.539 18.328 15.508 1 97.81 156 SER B CA 1
ATOM 2682 C C . SER B 1 156 ? -12.578 19.5 15.406 1 97.81 156 SER B C 1
ATOM 2684 O O . SER B 1 156 ? -12.93 20.547 14.859 1 97.81 156 SER B O 1
ATOM 2686 N N . ASN B 1 157 ? -11.422 19.453 16.016 1 98.19 157 ASN B N 1
ATOM 2687 C CA . ASN B 1 157 ? -10.367 20.453 15.961 1 98.19 157 ASN B CA 1
ATOM 2688 C C . ASN B 1 157 ? -9.391 20.188 14.82 1 98.19 157 ASN B C 1
ATOM 2690 O O . ASN B 1 157 ? -8.469 19.391 14.961 1 98.19 157 ASN B O 1
ATOM 2694 N N . SER B 1 158 ? -9.547 20.922 13.766 1 97.44 158 SER B N 1
ATOM 2695 C CA . SER B 1 158 ? -8.789 20.688 12.547 1 97.44 158 SER B CA 1
ATOM 2696 C C . SER B 1 158 ? -7.297 20.906 12.773 1 97.44 158 SER B C 1
ATOM 2698 O O . SER B 1 158 ? -6.465 20.219 12.172 1 97.44 158 SER B O 1
ATOM 2700 N N . ASP B 1 159 ? -6.965 21.875 13.578 1 98.31 159 ASP B N 1
ATOM 2701 C CA . ASP B 1 159 ? -5.555 22.125 13.875 1 98.31 159 ASP B CA 1
ATOM 2702 C C . ASP B 1 159 ? -4.941 20.953 14.641 1 98.31 159 ASP B C 1
ATOM 2704 O O . ASP B 1 159 ? -3.785 20.594 14.414 1 98.31 159 ASP B O 1
ATOM 2708 N N . PHE B 1 160 ? -5.738 20.438 15.594 1 98.62 160 PHE B N 1
ATOM 2709 C CA . PHE B 1 160 ? -5.305 19.281 16.359 1 98.62 160 PHE B CA 1
ATOM 2710 C C . PHE B 1 160 ? -5.066 18.094 15.453 1 98.62 160 PHE B C 1
ATOM 2712 O O . PHE B 1 160 ? -4.039 17.406 15.562 1 98.62 160 PHE B O 1
ATOM 2719 N N . VAL B 1 161 ? -5.945 17.812 14.516 1 98.69 161 VAL B N 1
ATOM 2720 C CA . VAL B 1 161 ? -5.812 16.703 13.57 1 98.69 161 VAL B CA 1
ATOM 2721 C C . VAL B 1 161 ? -4.586 16.938 12.688 1 98.69 161 VAL B C 1
ATOM 2723 O O . VAL B 1 161 ? -3.789 16.016 12.477 1 98.69 161 VAL B O 1
ATOM 2726 N N . ALA B 1 162 ? -4.422 18.141 12.18 1 98.69 162 ALA B N 1
ATOM 2727 C CA . ALA B 1 162 ? -3.297 18.453 11.305 1 98.69 162 ALA B CA 1
ATOM 2728 C C . ALA B 1 162 ? -1.968 18.234 12.023 1 98.69 162 ALA B C 1
ATOM 2730 O O . ALA B 1 162 ? -1.03 17.672 11.445 1 98.69 162 ALA B O 1
ATOM 2731 N N . LYS B 1 163 ? -1.897 18.719 13.219 1 98.81 163 LYS B N 1
ATOM 2732 C CA . LYS B 1 163 ? -0.676 18.531 14 1 98.81 163 LYS B CA 1
ATOM 2733 C C . LYS B 1 163 ? -0.419 17.047 14.281 1 98.81 163 LYS B C 1
ATOM 2735 O O . LYS B 1 163 ? 0.729 16.609 14.281 1 98.81 163 LYS B O 1
ATOM 2740 N N . THR B 1 164 ? -1.47 16.312 14.562 1 98.94 164 THR B N 1
ATOM 2741 C CA . THR B 1 164 ? -1.338 14.875 14.797 1 98.94 164 THR B CA 1
ATOM 2742 C C . THR B 1 164 ? -0.787 14.18 13.555 1 98.94 164 THR B C 1
ATOM 2744 O O . THR B 1 164 ? 0.058 13.289 13.664 1 98.94 164 THR B O 1
ATOM 2747 N N . VAL B 1 165 ? -1.248 14.562 12.383 1 98.94 165 VAL B N 1
ATOM 2748 C CA . VAL B 1 165 ? -0.756 14.008 11.125 1 98.94 165 VAL B CA 1
ATOM 2749 C C . VAL B 1 165 ? 0.746 14.258 11 1 98.94 165 VAL B C 1
ATOM 2751 O O . VAL B 1 165 ? 1.511 13.336 10.703 1 98.94 165 VAL B O 1
ATOM 2754 N N . GLU B 1 166 ? 1.178 15.477 11.234 1 98.94 166 GLU B N 1
ATOM 2755 C CA . GLU B 1 166 ? 2.594 15.828 11.156 1 98.94 166 GLU B CA 1
ATOM 2756 C C . GLU B 1 166 ? 3.416 15.023 12.156 1 98.94 166 GLU B C 1
ATOM 2758 O O . GLU B 1 166 ? 4.461 14.469 11.805 1 98.94 166 GLU B O 1
ATOM 2763 N N . ASN B 1 167 ? 2.91 14.992 13.391 1 98.94 167 ASN B N 1
ATOM 2764 C CA . ASN B 1 167 ? 3.604 14.25 14.438 1 98.94 167 ASN B CA 1
ATOM 2765 C C . ASN B 1 167 ? 3.711 12.766 14.094 1 98.94 167 ASN B C 1
ATOM 2767 O O . ASN B 1 167 ? 4.73 12.133 14.375 1 98.94 167 ASN B O 1
ATOM 2771 N N . ASN B 1 168 ? 2.623 12.234 13.586 1 98.94 168 ASN B N 1
ATOM 2772 C CA . ASN B 1 168 ? 2.613 10.82 13.219 1 98.94 168 ASN B CA 1
ATOM 2773 C C . ASN B 1 168 ? 3.707 10.5 12.203 1 98.94 168 ASN B C 1
ATOM 2775 O O . ASN B 1 168 ? 4.379 9.477 12.312 1 98.94 168 ASN B O 1
ATOM 2779 N N . VAL B 1 169 ? 3.916 11.367 11.219 1 98.94 169 VAL B N 1
ATOM 2780 C CA . VAL B 1 169 ? 4.973 11.195 10.227 1 98.94 169 VAL B CA 1
ATOM 2781 C C . VAL B 1 169 ? 6.336 11.266 10.906 1 98.94 169 VAL B C 1
ATOM 2783 O O . VAL B 1 169 ? 7.176 10.383 10.719 1 98.94 169 VAL B O 1
ATOM 2786 N N . LYS B 1 170 ? 6.566 12.242 11.703 1 98.94 170 LYS B N 1
ATOM 2787 C CA . LYS B 1 170 ? 7.855 12.453 12.352 1 98.94 170 LYS B CA 1
ATOM 2788 C C . LYS B 1 170 ? 8.188 11.305 13.297 1 98.94 170 LYS B C 1
ATOM 2790 O O . LYS B 1 170 ? 9.312 10.805 13.312 1 98.94 170 LYS B O 1
ATOM 2795 N N . LEU B 1 171 ? 7.207 10.922 14.078 1 98.94 171 LEU B N 1
ATOM 2796 C CA . LEU B 1 171 ? 7.43 9.836 15.023 1 98.94 171 LEU B CA 1
ATOM 2797 C C . LEU B 1 171 ? 7.684 8.523 14.289 1 98.94 171 LEU B C 1
ATOM 2799 O O . LEU B 1 171 ? 8.461 7.688 14.75 1 98.94 171 LEU B O 1
ATOM 2803 N N . THR B 1 172 ? 6.965 8.297 13.203 1 98.94 172 THR B N 1
ATOM 2804 C CA . THR B 1 172 ? 7.207 7.109 12.391 1 98.94 172 THR B CA 1
ATOM 2805 C C . THR B 1 172 ? 8.648 7.078 11.898 1 98.94 172 THR B C 1
ATOM 2807 O O . THR B 1 172 ? 9.305 6.039 11.953 1 98.94 172 THR B O 1
ATOM 2810 N N . ILE B 1 173 ? 9.156 8.227 11.398 1 98.94 173 ILE B N 1
ATOM 2811 C CA . ILE B 1 173 ? 10.539 8.328 10.945 1 98.94 173 ILE B CA 1
ATOM 2812 C C . ILE B 1 173 ? 11.484 7.969 12.086 1 98.94 173 ILE B C 1
ATOM 2814 O O . ILE B 1 173 ? 12.43 7.195 11.898 1 98.94 173 ILE B O 1
ATOM 2818 N N . ASP B 1 174 ? 11.227 8.492 13.266 1 98.88 174 ASP B N 1
ATOM 2819 C CA . ASP B 1 174 ? 12.055 8.211 14.43 1 98.88 174 ASP B CA 1
ATOM 2820 C C . ASP B 1 174 ? 12.047 6.719 14.758 1 98.88 174 ASP B C 1
ATOM 2822 O O . ASP B 1 174 ? 13.086 6.137 15.062 1 98.88 174 ASP B O 1
ATOM 2826 N N . ARG B 1 175 ? 10.891 6.129 14.68 1 98.81 175 ARG B N 1
ATOM 2827 C CA . ARG B 1 175 ? 10.758 4.719 15.031 1 98.81 175 ARG B CA 1
ATOM 2828 C C . ARG B 1 175 ? 11.414 3.828 13.984 1 98.81 175 ARG B C 1
ATOM 2830 O O . ARG B 1 175 ? 11.945 2.764 14.312 1 98.81 175 ARG B O 1
ATOM 2837 N N . ILE B 1 176 ? 11.367 4.246 12.703 1 98.88 176 ILE B N 1
ATOM 2838 C CA . ILE B 1 176 ? 12.102 3.514 11.672 1 98.88 176 ILE B CA 1
ATOM 2839 C C . ILE B 1 176 ? 13.578 3.449 12.039 1 98.88 176 ILE B C 1
ATOM 2841 O O . ILE B 1 176 ? 14.195 2.381 11.992 1 98.88 176 ILE B O 1
ATOM 2845 N N . ARG B 1 177 ? 14.133 4.566 12.43 1 98.75 177 ARG B N 1
ATOM 2846 C CA . ARG B 1 177 ? 15.539 4.625 12.828 1 98.75 177 ARG B CA 1
ATOM 2847 C C . ARG B 1 177 ? 15.789 3.793 14.078 1 98.75 177 ARG B C 1
ATOM 2849 O O . ARG B 1 177 ? 16.797 3.08 14.164 1 98.75 177 ARG B O 1
ATOM 2856 N N . GLU B 1 178 ? 14.883 3.85 14.992 1 98.69 178 GLU B N 1
ATOM 2857 C CA . GLU B 1 178 ? 15.039 3.186 16.281 1 98.69 178 GLU B CA 1
ATOM 2858 C C . GLU B 1 178 ? 14.898 1.673 16.141 1 98.69 178 GLU B C 1
ATOM 2860 O O . GLU B 1 178 ? 15.578 0.915 16.828 1 98.69 178 GLU B O 1
ATOM 2865 N N . LYS B 1 179 ? 14 1.258 15.297 1 98.75 179 LYS B N 1
ATOM 2866 C CA . LYS B 1 179 ? 13.578 -0.141 15.32 1 98.75 179 LYS B CA 1
ATOM 2867 C C . LYS B 1 179 ? 14.195 -0.921 14.164 1 98.75 179 LYS B C 1
ATOM 2869 O O . LYS B 1 179 ? 14.008 -2.135 14.055 1 98.75 179 LYS B O 1
ATOM 2874 N N . SER B 1 180 ? 14.945 -0.306 13.305 1 98.69 180 SER B N 1
ATOM 2875 C CA . SER B 1 180 ? 15.68 -0.983 12.242 1 98.69 180 SER B CA 1
ATOM 2876 C C . SER B 1 180 ? 17.141 -0.525 12.195 1 98.69 180 SER B C 1
ATOM 2878 O O . SER B 1 180 ? 17.469 0.45 11.516 1 98.69 180 SER B O 1
ATOM 2880 N N . LYS B 1 181 ? 18.016 -1.267 12.781 1 98.25 181 LYS B N 1
ATOM 2881 C CA . LYS B 1 181 ? 19.438 -0.954 12.758 1 98.25 181 LYS B CA 1
ATOM 2882 C C . LYS B 1 181 ? 19.969 -0.942 11.328 1 98.25 181 LYS B C 1
ATOM 2884 O O . LYS B 1 181 ? 20.844 -0.138 11 1 98.25 181 LYS B O 1
ATOM 2889 N N . ILE B 1 182 ? 19.438 -1.771 10.555 1 98.56 182 ILE B N 1
ATOM 2890 C CA . ILE B 1 182 ? 19.859 -1.877 9.164 1 98.56 182 ILE B CA 1
ATOM 2891 C C . ILE B 1 182 ? 19.625 -0.547 8.445 1 98.56 182 ILE B C 1
ATOM 2893 O O . ILE B 1 182 ? 20.531 -0.001 7.824 1 98.56 182 ILE B O 1
ATOM 2897 N N . LEU B 1 183 ? 18.438 -0.006 8.578 1 98.88 183 LEU B N 1
ATOM 2898 C CA . LEU B 1 183 ? 18.109 1.239 7.902 1 98.88 183 LEU B CA 1
ATOM 2899 C C . LEU B 1 183 ? 18.859 2.416 8.523 1 98.88 183 LEU B C 1
ATOM 2901 O O . LEU B 1 183 ? 19.297 3.32 7.809 1 98.88 183 LEU B O 1
ATOM 2905 N N . GLN B 1 184 ? 18.922 2.396 9.805 1 98.75 184 GLN B N 1
ATOM 2906 C CA . GLN B 1 184 ? 19.641 3.461 10.492 1 98.75 184 GLN B CA 1
ATOM 2907 C C . GLN B 1 184 ? 21.094 3.527 10.031 1 98.75 184 GLN B C 1
ATOM 2909 O O . GLN B 1 184 ? 21.609 4.609 9.742 1 98.75 184 GLN B O 1
ATOM 2914 N N . GLU B 1 185 ? 21.75 2.395 9.953 1 98.75 185 GLU B N 1
ATOM 2915 C CA . GLU B 1 185 ? 23.141 2.344 9.539 1 98.75 185 GLU B CA 1
ATOM 2916 C C . GLU B 1 185 ? 23.297 2.783 8.086 1 98.75 185 GLU B C 1
ATOM 2918 O O . GLU B 1 185 ? 24.266 3.484 7.746 1 98.75 185 GLU B O 1
ATOM 2923 N N . MET B 1 186 ? 22.406 2.334 7.281 1 98.75 186 MET B N 1
ATOM 2924 C CA . MET B 1 186 ? 22.453 2.75 5.883 1 98.75 186 MET B CA 1
ATOM 2925 C C . MET B 1 186 ? 22.312 4.266 5.758 1 98.75 186 MET B C 1
ATOM 2927 O O . MET B 1 186 ? 22.969 4.883 4.918 1 98.75 186 MET B O 1
ATOM 2931 N N . GLU B 1 187 ? 21.406 4.848 6.535 1 98.88 187 GLU B N 1
ATOM 2932 C CA . GLU B 1 187 ? 21.25 6.297 6.508 1 98.88 187 GLU B CA 1
ATOM 2933 C C . GLU B 1 187 ? 22.5 7.004 7.012 1 98.88 187 GLU B C 1
ATOM 2935 O O . GLU B 1 187 ? 22.938 7.996 6.426 1 98.88 187 GLU B O 1
ATOM 2940 N N . ASP B 1 188 ? 23.062 6.531 8.062 1 98.62 188 ASP B N 1
ATOM 2941 C CA . ASP B 1 188 ? 24.281 7.105 8.633 1 98.62 188 ASP B CA 1
ATOM 2942 C C . ASP B 1 188 ? 25.422 7.082 7.613 1 98.62 188 ASP B C 1
ATOM 2944 O O . ASP B 1 188 ? 26.25 7.98 7.598 1 98.62 188 ASP B O 1
ATOM 2948 N N . ASN B 1 189 ? 25.422 6.094 6.797 1 98.44 189 ASN B N 1
ATOM 2949 C CA . ASN B 1 189 ? 26.484 5.922 5.801 1 98.44 189 ASN B CA 1
ATOM 2950 C C . ASN B 1 189 ? 26.188 6.707 4.527 1 98.44 189 ASN B C 1
ATOM 2952 O O . ASN B 1 189 ? 26.953 6.648 3.564 1 98.44 189 ASN B O 1
ATOM 2956 N N . GLY B 1 190 ? 25.078 7.312 4.496 1 98.38 190 GLY B N 1
ATOM 2957 C CA . GLY B 1 190 ? 24.703 8.133 3.352 1 98.38 190 GLY B CA 1
ATOM 2958 C C . GLY B 1 190 ? 24.156 7.32 2.189 1 98.38 190 GLY B C 1
ATOM 2959 O O . GLY B 1 190 ? 24.031 7.832 1.076 1 98.38 190 GLY B O 1
ATOM 2960 N N . GLU B 1 191 ? 23.859 6.043 2.463 1 98.56 191 GLU B N 1
ATOM 2961 C CA . GLU B 1 191 ? 23.375 5.156 1.415 1 98.56 191 GLU B CA 1
ATOM 2962 C C . GLU B 1 191 ? 21.906 5.426 1.108 1 98.56 191 GLU B C 1
ATOM 2964 O O . GLU B 1 191 ? 21.453 5.223 -0.02 1 98.56 191 GLU B O 1
ATOM 2969 N N . ILE B 1 192 ? 21.172 5.801 2.129 1 98.94 192 ILE B N 1
ATOM 2970 C CA . ILE B 1 192 ? 19.766 6.184 1.967 1 98.94 192 ILE B CA 1
ATOM 2971 C C . ILE B 1 192 ? 19.484 7.449 2.773 1 98.94 192 ILE B C 1
ATOM 2973 O O . ILE B 1 192 ? 20.312 7.875 3.584 1 98.94 192 ILE B O 1
ATOM 2977 N N . ALA B 1 193 ? 18.359 8.062 2.49 1 98.94 193 ALA B N 1
ATOM 2978 C CA . ALA B 1 193 ? 17.766 9.062 3.369 1 98.94 193 ALA B CA 1
ATOM 2979 C C . ALA B 1 193 ? 16.375 8.633 3.818 1 98.94 193 ALA B C 1
ATOM 2981 O O . ALA B 1 193 ? 15.688 7.891 3.109 1 98.94 193 ALA B O 1
ATOM 2982 N N . ILE B 1 194 ? 16.016 8.977 4.973 1 98.94 194 ILE B N 1
ATOM 2983 C CA . ILE B 1 194 ? 14.672 8.781 5.504 1 98.94 194 ILE B CA 1
ATOM 2984 C C . ILE B 1 194 ? 14.008 10.133 5.746 1 98.94 194 ILE B C 1
ATOM 2986 O O . ILE B 1 194 ? 14.453 10.906 6.598 1 98.94 194 ILE B O 1
ATOM 2990 N N . VAL B 1 195 ? 12.984 10.422 4.949 1 98.94 195 VAL B N 1
ATOM 2991 C CA . VAL B 1 195 ? 12.352 11.742 4.98 1 98.94 195 VAL B CA 1
ATOM 2992 C C . VAL B 1 195 ? 10.836 11.586 5.094 1 98.94 195 VAL B C 1
ATOM 2994 O O . VAL B 1 195 ? 10.32 10.469 5.07 1 98.94 195 VAL B O 1
ATOM 2997 N N . GLY B 1 196 ? 10.086 12.672 5.293 1 98.88 196 GLY B N 1
ATOM 2998 C CA . GLY B 1 196 ? 8.641 12.625 5.438 1 98.88 196 GLY B CA 1
ATOM 2999 C C . GLY B 1 196 ? 7.945 13.844 4.867 1 98.88 196 GLY B C 1
ATOM 3000 O O . GLY B 1 196 ? 8.539 14.922 4.781 1 98.88 196 GLY B O 1
ATOM 3001 N N . GLY B 1 197 ? 6.793 13.688 4.418 1 98.88 197 GLY B N 1
ATOM 3002 C CA . GLY B 1 197 ? 5.953 14.766 3.924 1 98.88 197 GLY B CA 1
ATOM 3003 C C . GLY B 1 197 ? 4.477 14.531 4.168 1 98.88 197 GLY B C 1
ATOM 3004 O O . GLY B 1 197 ? 4.086 13.477 4.684 1 98.88 197 GLY B O 1
ATOM 3005 N N . VAL B 1 198 ? 3.703 15.57 3.922 1 98.94 198 VAL B N 1
ATOM 3006 C CA . VAL B 1 198 ? 2.252 15.492 4.062 1 98.94 198 VAL B CA 1
ATOM 3007 C C . VAL B 1 198 ? 1.584 15.898 2.748 1 98.94 198 VAL B C 1
ATOM 3009 O O . VAL B 1 198 ? 1.91 16.938 2.172 1 98.94 198 VAL B O 1
ATOM 3012 N N . TYR B 1 199 ? 0.723 15.078 2.238 1 98.88 199 TYR B N 1
ATOM 3013 C CA . TYR B 1 199 ? -0.09 15.312 1.052 1 98.88 199 TYR B CA 1
ATOM 3014 C C . TYR B 1 199 ? -1.32 16.141 1.392 1 98.88 199 TYR B C 1
ATOM 3016 O O . TYR B 1 199 ? -2.059 15.82 2.326 1 98.88 199 TYR B O 1
ATOM 3024 N N . SER B 1 200 ? -1.569 17.172 0.656 1 98.56 200 SER B N 1
ATOM 3025 C CA . SER B 1 200 ? -2.758 18.016 0.8 1 98.56 200 SER B CA 1
ATOM 3026 C C . SER B 1 200 ? -3.922 17.453 -0.018 1 98.56 200 SER B C 1
ATOM 3028 O O . SER B 1 200 ? -3.834 17.359 -1.243 1 98.56 200 SER B O 1
ATOM 3030 N N . LEU B 1 201 ? -5.004 17.203 0.653 1 97.44 201 LEU B N 1
ATOM 3031 C CA . LEU B 1 201 ? -6.188 16.719 -0.055 1 97.44 201 LEU B CA 1
ATOM 3032 C C . LEU B 1 201 ? -6.832 17.844 -0.859 1 97.44 201 LEU B C 1
ATOM 3034 O O . LEU B 1 201 ? -7.613 17.594 -1.778 1 97.44 201 LEU B O 1
ATOM 3038 N N . LYS B 1 202 ? -6.508 19.031 -0.559 1 95.88 202 LYS B N 1
ATOM 3039 C CA . LYS B 1 202 ? -7.109 20.188 -1.214 1 95.88 202 LYS B CA 1
ATOM 3040 C C . LYS B 1 202 ? -6.387 20.516 -2.52 1 95.88 202 LYS B C 1
ATOM 3042 O O . LYS B 1 202 ? -7.023 20.875 -3.516 1 95.88 202 LYS B O 1
ATOM 3047 N N . THR B 1 203 ? -5.07 20.359 -2.502 1 96.62 203 THR B N 1
ATOM 3048 C CA . THR B 1 203 ? -4.309 20.859 -3.641 1 96.62 203 THR B CA 1
ATOM 3049 C C . THR B 1 203 ? -3.602 19.719 -4.363 1 96.62 203 THR B C 1
ATOM 3051 O O . THR B 1 203 ? -3.17 19.875 -5.508 1 96.62 203 THR B O 1
ATOM 3054 N N . GLY B 1 204 ? -3.408 18.594 -3.68 1 97.69 204 GLY B N 1
ATOM 3055 C CA . GLY B 1 204 ? -2.635 17.484 -4.23 1 97.69 204 GLY B CA 1
ATOM 3056 C C . GLY B 1 204 ? -1.142 17.641 -4.016 1 97.69 204 GLY B C 1
ATOM 3057 O O . GLY B 1 204 ? -0.362 16.766 -4.383 1 97.69 204 GLY B O 1
ATOM 3058 N N . GLN B 1 205 ? -0.725 18.703 -3.357 1 98.31 205 GLN B N 1
ATOM 3059 C CA . GLN B 1 205 ? 0.694 18.984 -3.172 1 98.31 205 GLN B CA 1
ATOM 3060 C C . GLN B 1 205 ? 1.255 18.219 -1.977 1 98.31 205 GLN B C 1
ATOM 3062 O O . GLN B 1 205 ? 0.572 18.047 -0.963 1 98.31 205 GLN B O 1
ATOM 3067 N N . VAL B 1 206 ? 2.453 17.797 -2.096 1 98.88 206 VAL B N 1
ATOM 3068 C CA . VAL B 1 206 ? 3.191 17.219 -0.982 1 98.88 206 VAL B CA 1
ATOM 3069 C C . VAL B 1 206 ? 4.145 18.25 -0.392 1 98.88 206 VAL B C 1
ATOM 3071 O O . VAL B 1 206 ? 4.953 18.844 -1.111 1 98.88 206 VAL B O 1
ATOM 3074 N N . THR B 1 207 ? 4.027 18.516 0.856 1 98.75 207 THR B N 1
ATOM 3075 C CA . THR B 1 207 ? 4.93 19.391 1.59 1 98.75 207 THR B CA 1
ATOM 3076 C C . THR B 1 207 ? 5.836 18.594 2.518 1 98.75 207 THR B C 1
ATOM 3078 O O . THR B 1 207 ? 5.352 17.797 3.34 1 98.75 207 THR B O 1
ATOM 3081 N N . MET B 1 208 ? 7.117 18.844 2.387 1 98.75 208 MET B N 1
ATOM 3082 C CA . MET B 1 208 ? 8.07 18.109 3.213 1 98.75 208 MET B CA 1
ATOM 3083 C C . MET B 1 208 ? 8.117 18.672 4.629 1 98.75 208 MET B C 1
ATOM 3085 O O . MET B 1 208 ? 7.891 19.859 4.832 1 98.75 208 MET B O 1
ATOM 3089 N N . LEU B 1 209 ? 8.359 17.766 5.562 1 98.19 209 LEU B N 1
ATOM 3090 C CA . LEU B 1 209 ? 8.461 18.141 6.965 1 98.19 209 LEU B CA 1
ATOM 3091 C C . LEU B 1 209 ? 9.914 18.281 7.395 1 98.19 209 LEU B C 1
ATOM 3093 O O . LEU B 1 209 ? 10.797 17.625 6.832 1 98.19 209 LEU B O 1
#

Organism: NCBI:txid1349785